Protein AF-0000000071096691 (afdb_homodimer)

Structure (mmCIF, N/CA/C/O backbone):
data_AF-0000000071096691-model_v1
#
loop_
_entity.id
_entity.type
_entity.pdbx_description
1 polymer 'N-acetyltransferase domain-containing protein'
#
loop_
_atom_site.group_PDB
_atom_site.id
_atom_site.type_symbol
_atom_site.label_atom_id
_atom_site.label_alt_id
_atom_site.label_comp_id
_atom_site.label_asym_id
_atom_site.label_entity_id
_atom_site.label_seq_id
_atom_site.pdbx_PDB_ins_code
_atom_site.Cartn_x
_atom_site.Cartn_y
_atom_site.Cartn_z
_atom_site.occupancy
_atom_site.B_iso_or_equiv
_atom_site.auth_seq_id
_atom_site.auth_comp_id
_atom_site.auth_asym_id
_atom_site.auth_atom_id
_atom_site.pdbx_PDB_model_num
ATOM 1 N N . MET A 1 1 ? 16.359 6.219 -16.672 1 18.98 1 MET A N 1
ATOM 2 C CA . MET A 1 1 ? 15.219 6.238 -15.766 1 18.98 1 MET A CA 1
ATOM 3 C C . MET A 1 1 ? 14.141 5.262 -16.219 1 18.98 1 MET A C 1
ATOM 5 O O . MET A 1 1 ? 13.375 5.566 -17.141 1 18.98 1 MET A O 1
ATOM 9 N N . VAL A 1 2 ? 14.469 3.857 -16.422 1 22.36 2 VAL A N 1
ATOM 10 C CA . VAL A 1 2 ? 14.055 2.951 -17.484 1 22.36 2 VAL A CA 1
ATOM 11 C C . VAL A 1 2 ? 12.656 2.404 -17.188 1 22.36 2 VAL A C 1
ATOM 13 O O . VAL A 1 2 ? 12.398 1.904 -16.094 1 22.36 2 VAL A O 1
ATOM 16 N N . PRO A 1 3 ? 11.516 2.793 -17.953 1 23.7 3 PRO A N 1
ATOM 17 C CA . PRO A 1 3 ? 10.055 2.814 -17.875 1 23.7 3 PRO A CA 1
ATOM 18 C C . PRO A 1 3 ? 9.445 1.416 -17.828 1 23.7 3 PRO A C 1
ATOM 20 O O . PRO A 1 3 ? 8.219 1.273 -17.781 1 23.7 3 PRO A O 1
ATOM 23 N N . GLY A 1 4 ? 10.18 0.255 -17.953 1 22.86 4 GLY A N 1
ATOM 24 C CA . GLY A 1 4 ? 9.727 -0.922 -18.672 1 22.86 4 GLY A CA 1
ATOM 25 C C . GLY A 1 4 ? 8.844 -1.829 -17.844 1 22.86 4 GLY A C 1
ATOM 26 O O . GLY A 1 4 ? 8.43 -2.895 -18.297 1 22.86 4 GLY A O 1
ATOM 27 N N . SER A 1 5 ? 8.578 -1.584 -16.5 1 23.17 5 SER A N 1
ATOM 28 C CA . SER A 1 5 ? 8.43 -2.867 -15.82 1 23.17 5 SER A CA 1
ATOM 29 C C . SER A 1 5 ? 7 -3.389 -15.945 1 23.17 5 SER A C 1
ATOM 31 O O . SER A 1 5 ? 6.711 -4.52 -15.555 1 23.17 5 SER A O 1
ATOM 33 N N . THR A 1 6 ? 5.93 -2.568 -16.25 1 24.69 6 THR A N 1
ATOM 34 C CA . THR A 1 6 ? 4.598 -2.918 -15.773 1 24.69 6 THR A CA 1
ATOM 35 C C . THR A 1 6 ? 3.904 -3.867 -16.75 1 24.69 6 THR A C 1
ATOM 37 O O . THR A 1 6 ? 2.742 -4.227 -16.547 1 24.69 6 THR A O 1
ATOM 40 N N . ARG A 1 7 ? 4.48 -4.25 -17.891 1 23.17 7 ARG A N 1
ATOM 41 C CA . ARG A 1 7 ? 3.652 -4.75 -18.984 1 23.17 7 ARG A CA 1
ATOM 42 C C . ARG A 1 7 ? 3.121 -6.145 -18.672 1 23.17 7 ARG A C 1
ATOM 44 O O . ARG A 1 7 ? 2.221 -6.641 -19.344 1 23.17 7 ARG A O 1
ATOM 51 N N . ARG A 1 8 ? 3.836 -7.039 -17.906 1 25.7 8 ARG A N 1
ATOM 52 C CA . ARG A 1 8 ? 3.998 -8.453 -18.234 1 25.7 8 ARG A CA 1
ATOM 53 C C . ARG A 1 8 ? 2.896 -9.289 -17.594 1 25.7 8 ARG A C 1
ATOM 55 O O . ARG A 1 8 ? 2.959 -10.523 -17.609 1 25.7 8 ARG A O 1
ATOM 62 N N . PHE A 1 9 ? 1.819 -8.586 -17.031 1 23.86 9 PHE A N 1
ATOM 63 C CA . PHE A 1 9 ? 1.121 -9.453 -16.094 1 23.86 9 PHE A CA 1
ATOM 64 C C . PHE A 1 9 ? 0.217 -10.438 -16.828 1 23.86 9 PHE A C 1
ATOM 66 O O . PHE A 1 9 ? 0.127 -11.609 -16.438 1 23.86 9 PHE A O 1
ATOM 73 N N . LEU A 1 10 ? -0.607 -10.055 -17.844 1 24.22 10 LEU A N 1
ATOM 74 C CA . LEU A 1 10 ? -1.946 -10.594 -18.062 1 24.22 10 LEU A CA 1
ATOM 75 C C . LEU A 1 10 ? -1.909 -11.781 -19.016 1 24.22 10 LEU A C 1
ATOM 77 O O . LEU A 1 10 ? -2.951 -12.359 -19.328 1 24.22 10 LEU A O 1
ATOM 81 N N . TYR A 1 11 ? -0.873 -12.305 -19.516 1 25.19 11 TYR A N 1
ATOM 82 C CA . TYR A 1 11 ? -1.059 -13.141 -20.703 1 25.19 11 TYR A CA 1
ATOM 83 C C . TYR A 1 11 ? -1.565 -14.523 -20.328 1 25.19 11 TYR A C 1
ATOM 85 O O . TYR A 1 11 ? -1.918 -15.32 -21.188 1 25.19 11 TYR A O 1
ATOM 93 N N . GLY A 1 12 ? -1.549 -14.969 -19.062 1 24.72 12 GLY A N 1
ATOM 94 C CA . GLY A 1 12 ? -1.683 -16.406 -18.859 1 24.72 12 GLY A CA 1
ATOM 95 C C . GLY A 1 12 ? -3.125 -16.859 -18.828 1 24.72 12 GLY A C 1
ATOM 96 O O . GLY A 1 12 ? -3.396 -18.062 -18.875 1 24.72 12 GLY A O 1
ATOM 97 N N . LEU A 1 13 ? -4.113 -15.961 -18.609 1 24.12 13 LEU A N 1
ATOM 98 C CA . LEU A 1 13 ? -5.371 -16.484 -18.094 1 24.12 13 LEU A CA 1
ATOM 99 C C . LEU A 1 13 ? -6.242 -17.016 -19.219 1 24.12 13 LEU A C 1
ATOM 101 O O . LEU A 1 13 ? -7.277 -17.641 -18.984 1 24.12 13 LEU A O 1
ATOM 105 N N . ILE A 1 14 ? -6.102 -16.703 -20.453 1 23.28 14 ILE A N 1
ATOM 106 C CA . ILE A 1 14 ? -7.301 -16.688 -21.281 1 23.28 14 ILE A CA 1
ATOM 107 C C . ILE A 1 14 ? -7.578 -18.094 -21.812 1 23.28 14 ILE A C 1
ATOM 109 O O . ILE A 1 14 ? -8.633 -18.344 -22.391 1 23.28 14 ILE A O 1
ATOM 113 N N . ARG A 1 15 ? -6.789 -19.078 -21.766 1 24.42 15 ARG A N 1
ATOM 114 C CA . ARG A 1 15 ? -7.105 -20.031 -22.812 1 24.42 15 ARG A CA 1
ATOM 115 C C . ARG A 1 15 ? -8.203 -21 -22.375 1 24.42 15 ARG A C 1
ATOM 117 O O . ARG A 1 15 ? -8.633 -21.859 -23.141 1 24.42 15 ARG A O 1
ATOM 124 N N . GLY A 1 16 ? -8.641 -21.219 -21.125 1 23.02 16 GLY A N 1
ATOM 125 C CA . GLY A 1 16 ? -9.078 -22.562 -20.797 1 23.02 16 GLY A CA 1
ATOM 126 C C . GLY A 1 16 ? -10.531 -22.828 -21.141 1 23.02 16 GLY A C 1
ATOM 127 O O . GLY A 1 16 ? -11.352 -23.078 -20.266 1 23.02 16 GLY A O 1
ATOM 128 N N . LEU A 1 17 ? -11.18 -22.172 -22.188 1 22.53 17 LEU A N 1
ATOM 129 C CA . LEU A 1 17 ? -12.602 -22.484 -22.219 1 22.53 17 LEU A CA 1
ATOM 130 C C . LEU A 1 17 ? -12.828 -23.938 -22.594 1 22.53 17 LEU A C 1
ATOM 132 O O . LEU A 1 17 ? -12.297 -24.406 -23.609 1 22.53 17 LEU A O 1
ATOM 136 N N . PRO A 1 18 ? -13.156 -24.906 -21.719 1 21.06 18 PRO A N 1
ATOM 137 C CA . PRO A 1 18 ? -13.328 -26.344 -21.875 1 21.06 18 PRO A CA 1
ATOM 138 C C . PRO A 1 18 ? -14.453 -26.719 -22.844 1 21.06 18 PRO A C 1
ATOM 140 O O . PRO A 1 18 ? -15.516 -26.094 -22.812 1 21.06 18 PRO A O 1
ATOM 143 N N . SER A 1 19 ? -14.117 -27.016 -24.125 1 21.33 19 SER A N 1
ATOM 144 C CA . SER A 1 19 ? -15.039 -27.469 -25.156 1 21.33 19 SER A CA 1
ATOM 145 C C . SER A 1 19 ? -15.852 -28.672 -24.688 1 21.33 19 SER A C 1
ATOM 147 O O . SER A 1 19 ? -15.328 -29.562 -24.031 1 21.33 19 SER A O 1
ATOM 149 N N . GLN A 1 20 ? -17.156 -28.469 -24.641 1 20.52 20 GLN A N 1
ATOM 150 C CA . GLN A 1 20 ? -18.266 -29.344 -24.25 1 20.52 20 GLN A CA 1
ATOM 151 C C . GLN A 1 20 ? -18.297 -30.594 -25.109 1 20.52 20 GLN A C 1
ATOM 153 O O . GLN A 1 20 ? -18.25 -30.516 -26.344 1 20.52 20 GLN A O 1
ATOM 158 N N . ALA A 1 21 ? -17.938 -31.75 -24.516 1 23.38 21 ALA A N 1
ATOM 159 C CA . ALA A 1 21 ? -17.734 -33.125 -24.969 1 23.38 21 ALA A CA 1
ATOM 160 C C . ALA A 1 21 ? -19.047 -33.719 -25.469 1 23.38 21 ALA A C 1
ATOM 162 O O . ALA A 1 21 ? -19.984 -33.938 -24.703 1 23.38 21 ALA A O 1
ATOM 163 N N . SER A 1 22 ? -19.531 -33.156 -26.797 1 20.12 22 SER A N 1
ATOM 164 C CA . SER A 1 22 ? -20.812 -33.688 -27.266 1 20.12 22 SER A CA 1
ATOM 165 C C . SER A 1 22 ? -20.75 -35.219 -27.453 1 20.12 22 SER A C 1
ATOM 167 O O . SER A 1 22 ? -19.719 -35.75 -27.906 1 20.12 22 SER A O 1
ATOM 169 N N . PRO A 1 23 ? -21.688 -36 -27 1 19.33 23 PRO A N 1
ATOM 170 C CA . PRO A 1 23 ? -21.781 -37.469 -26.891 1 19.33 23 PRO A CA 1
ATOM 171 C C . PRO A 1 23 ? -21.984 -38.156 -28.25 1 19.33 23 PRO A C 1
ATOM 173 O O . PRO A 1 23 ? -22.969 -37.875 -28.938 1 19.33 23 PRO A O 1
ATOM 176 N N . LYS A 1 24 ? -20.953 -38.094 -28.984 1 20.86 24 LYS A N 1
ATOM 177 C CA . LYS A 1 24 ? -21.156 -38.688 -30.312 1 20.86 24 LYS A CA 1
ATOM 178 C C . LYS A 1 24 ? -21.719 -40.094 -30.219 1 20.86 24 LYS A C 1
ATOM 180 O O . LYS A 1 24 ? -21.234 -40.906 -29.438 1 20.86 24 LYS A O 1
ATOM 185 N N . THR A 1 25 ? -22.938 -40.156 -30.719 1 17.62 25 THR A N 1
ATOM 186 C CA . THR A 1 25 ? -23.781 -41.344 -30.938 1 17.62 25 THR A CA 1
ATOM 187 C C . THR A 1 25 ? -23.125 -42.312 -31.906 1 17.62 25 THR A C 1
ATOM 189 O O . THR A 1 25 ? -22.391 -41.906 -32.812 1 17.62 25 THR A O 1
ATOM 192 N N . SER A 1 26 ? -23.234 -43.656 -31.703 1 17.23 26 SER A N 1
ATOM 193 C CA . SER A 1 26 ? -22.547 -44.875 -32.062 1 17.23 26 SER A CA 1
ATOM 194 C C . SER A 1 26 ? -22.984 -45.375 -33.438 1 17.23 26 SER A C 1
ATOM 196 O O . SER A 1 26 ? -22.547 -46.438 -33.906 1 17.23 26 SER A O 1
ATOM 198 N N . ALA A 1 27 ? -23.812 -44.469 -34.188 1 16.58 27 ALA A N 1
ATOM 199 C CA . ALA A 1 27 ? -24.641 -45.344 -35.031 1 16.58 27 ALA A CA 1
ATOM 200 C C . ALA A 1 27 ? -23.766 -46.156 -36 1 16.58 27 ALA A C 1
ATOM 202 O O . ALA A 1 27 ? -22.75 -45.656 -36.5 1 16.58 27 ALA A O 1
ATOM 203 N N . SER A 1 28 ? -24.203 -47.375 -36.375 1 16.33 28 SER A N 1
ATOM 204 C CA . SER A 1 28 ? -23.672 -48.625 -36.844 1 16.33 28 SER A CA 1
ATOM 205 C C . SER A 1 28 ? -23.328 -48.562 -38.312 1 16.33 28 SER A C 1
ATOM 207 O O . SER A 1 28 ? -22.203 -48.906 -38.719 1 16.33 28 SER A O 1
ATOM 209 N N . SER A 1 29 ? -24.312 -48.688 -39.312 1 15.98 29 SER A N 1
ATOM 210 C CA . SER A 1 29 ? -24.219 -49.938 -40.062 1 15.98 29 SER A CA 1
ATOM 211 C C . SER A 1 29 ? -23.453 -49.719 -41.375 1 15.98 29 SER A C 1
ATOM 213 O O . SER A 1 29 ? -22.469 -50.438 -41.625 1 15.98 29 SER A O 1
ATOM 215 N N . SER A 1 30 ? -24.188 -49.938 -42.656 1 16.22 30 SER A N 1
ATOM 216 C CA . SER A 1 30 ? -23.953 -51.062 -43.594 1 16.22 30 SER A CA 1
ATOM 217 C C . SER A 1 30 ? -23.094 -50.625 -44.75 1 16.22 30 SER A C 1
ATOM 219 O O . SER A 1 30 ? -21.969 -51.094 -44.938 1 16.22 30 SER A O 1
ATOM 221 N N . SER A 1 31 ? -23.656 -50.75 -46.125 1 15.99 31 SER A N 1
ATOM 222 C CA . SER A 1 31 ? -23.188 -51.75 -47.094 1 15.99 31 SER A CA 1
ATOM 223 C C . SER A 1 31 ? -22.281 -51.125 -48.156 1 15.99 31 SER A C 1
ATOM 225 O O . SER A 1 31 ? -21.156 -51.562 -48.375 1 15.99 31 SER A O 1
ATOM 227 N N . SER A 1 32 ? -22.844 -50.781 -49.438 1 16.56 32 SER A N 1
ATOM 228 C CA . SER A 1 32 ? -22.453 -51.531 -50.625 1 16.56 32 SER A CA 1
ATOM 229 C C . SER A 1 32 ? -21.391 -50.812 -51.438 1 16.56 32 SER A C 1
ATOM 231 O O . SER A 1 32 ? -21.156 -49.625 -51.219 1 16.56 32 SER A O 1
ATOM 233 N N . SER A 1 33 ? -21.406 -51 -52.875 1 16.61 33 SER A N 1
ATOM 234 C CA . SER A 1 33 ? -20.438 -51.594 -53.781 1 16.61 33 SER A CA 1
ATOM 235 C C . SER A 1 33 ? -19.641 -50.5 -54.5 1 16.61 33 SER A C 1
ATOM 237 O O . SER A 1 33 ? -18.406 -50.5 -54.438 1 16.61 33 SER A O 1
ATOM 239 N N . SER A 1 34 ? -19.875 -50.281 -55.875 1 16.11 34 SER A N 1
ATOM 240 C CA . SER A 1 34 ? -18.875 -50.688 -56.875 1 16.11 34 SER A CA 1
ATOM 241 C C . SER A 1 34 ? -18.125 -49.5 -57.438 1 16.11 34 SER A C 1
ATOM 243 O O . SER A 1 34 ? -16.891 -49.531 -57.5 1 16.11 34 SER A O 1
ATOM 245 N N . SER A 1 35 ? -18.797 -48.469 -58.125 1 17.83 35 SER A N 1
ATOM 246 C CA . SER A 1 35 ? -18.438 -48.5 -59.531 1 17.83 35 SER A CA 1
ATOM 247 C C . SER A 1 35 ? -17.25 -47.594 -59.812 1 17.83 35 SER A C 1
ATOM 249 O O . SER A 1 35 ? -16.984 -46.625 -59.062 1 17.83 35 SER A O 1
ATOM 251 N N . PRO A 1 36 ? -16.719 -47.594 -61.125 1 17.91 36 PRO A N 1
ATOM 252 C CA . PRO A 1 36 ? -15.352 -47.562 -61.625 1 17.91 36 PRO A CA 1
ATOM 253 C C . PRO A 1 36 ? -14.812 -46.125 -61.75 1 17.91 36 PRO A C 1
ATOM 255 O O . PRO A 1 36 ? -15.539 -45.156 -61.5 1 17.91 36 PRO A O 1
ATOM 258 N N . SER A 1 37 ? -14.164 -45.844 -62.844 1 16.3 37 SER A N 1
ATOM 259 C CA . SER A 1 37 ? -12.773 -45.531 -63.125 1 16.3 37 SER A CA 1
ATOM 260 C C . SER A 1 37 ? -12.625 -44.062 -63.562 1 16.3 37 SER A C 1
ATOM 262 O O . SER A 1 37 ? -11.586 -43.438 -63.312 1 16.3 37 SER A O 1
ATOM 264 N N . SER A 1 38 ? -13.703 -43.312 -64.125 1 18.44 38 SER A N 1
ATOM 265 C CA . SER A 1 38 ? -13.227 -42.812 -65.438 1 18.44 38 SER A CA 1
ATOM 266 C C . SER A 1 38 ? -12.398 -41.531 -65.188 1 18.44 38 SER A C 1
ATOM 268 O O . SER A 1 38 ? -12.609 -40.781 -64.25 1 18.44 38 SER A O 1
ATOM 270 N N . SER A 1 39 ? -11.352 -41.281 -66.062 1 17.62 39 SER A N 1
ATOM 271 C CA . SER A 1 39 ? -10.023 -40.688 -66.062 1 17.62 39 SER A CA 1
ATOM 272 C C . SER A 1 39 ? -10.094 -39.188 -66.375 1 17.62 39 SER A C 1
ATOM 274 O O . SER A 1 39 ? -9.086 -38.5 -66.312 1 17.62 39 SER A O 1
ATOM 276 N N . MET A 1 40 ? -11.32 -38.562 -66.5 1 18.95 40 MET A N 1
ATOM 277 C CA . MET A 1 40 ? -11.172 -37.594 -67.562 1 18.95 40 MET A CA 1
ATOM 278 C C . MET A 1 40 ? -10.344 -36.375 -67.125 1 18.95 40 MET A C 1
ATOM 280 O O . MET A 1 40 ? -10.617 -35.812 -66.062 1 18.95 40 MET A O 1
ATOM 284 N N . ALA A 1 41 ? -9.188 -36.156 -67.688 1 18.98 41 ALA A N 1
ATOM 285 C CA . ALA A 1 41 ? -7.996 -35.344 -67.438 1 18.98 41 ALA A CA 1
ATOM 286 C C . ALA A 1 41 ? -8.25 -33.875 -67.75 1 18.98 41 ALA A C 1
ATOM 288 O O . ALA A 1 41 ? -7.375 -33.031 -67.562 1 18.98 41 ALA A O 1
ATOM 289 N N . MET A 1 42 ? -9.5 -33.344 -67.625 1 18.34 42 MET A N 1
ATOM 290 C CA . MET A 1 42 ? -9.664 -32.219 -68.5 1 18.34 42 MET A CA 1
ATOM 291 C C . MET A 1 42 ? -8.703 -31.094 -68.188 1 18.34 42 MET A C 1
ATOM 293 O O . MET A 1 42 ? -8.297 -30.969 -67 1 18.34 42 MET A O 1
ATOM 297 N N . SER A 1 43 ? -8.297 -30.25 -69.25 1 19.58 43 SER A N 1
ATOM 298 C CA . SER A 1 43 ? -7.242 -29.344 -69.688 1 19.58 43 SER A CA 1
ATOM 299 C C . SER A 1 43 ? -7.41 -27.953 -69.125 1 19.58 43 SER A C 1
ATOM 301 O O . SER A 1 43 ? -8.484 -27.359 -69.188 1 19.58 43 SER A O 1
ATOM 303 N N . MET A 1 44 ? -6.703 -27.5 -68.062 1 19.56 44 MET A N 1
ATOM 304 C CA . MET A 1 44 ? -6.82 -26.359 -67.188 1 19.56 44 MET A CA 1
ATOM 305 C C . MET A 1 44 ? -6.445 -25.062 -67.938 1 19.56 44 MET A C 1
ATOM 307 O O . MET A 1 44 ? -5.27 -24.828 -68.188 1 19.56 44 MET A O 1
ATOM 311 N N . ARG A 1 45 ? -7.301 -24.641 -68.875 1 18.47 45 ARG A N 1
ATOM 312 C CA . ARG A 1 45 ? -6.816 -23.484 -69.625 1 18.47 45 ARG A CA 1
ATOM 313 C C . ARG A 1 45 ? -6.504 -22.312 -68.688 1 18.47 45 ARG A C 1
ATOM 315 O O . ARG A 1 45 ? -7.281 -22.016 -67.812 1 18.47 45 ARG A O 1
ATOM 322 N N . ALA A 1 46 ? -5.301 -21.609 -68.688 1 19.39 46 ALA A N 1
ATOM 323 C CA . ALA A 1 46 ? -4.469 -20.672 -67.938 1 19.39 46 ALA A CA 1
ATOM 324 C C . ALA A 1 46 ? -5.02 -19.25 -68.062 1 19.39 46 ALA A C 1
ATOM 326 O O . ALA A 1 46 ? -4.895 -18.609 -69.062 1 19.39 46 ALA A O 1
ATOM 327 N N . SER A 1 47 ? -6.398 -19.047 -67.875 1 17.77 47 SER A N 1
ATOM 328 C CA . SER A 1 47 ? -6.836 -17.766 -68.375 1 17.77 47 SER A CA 1
ATOM 329 C C . SER A 1 47 ? -6.09 -16.609 -67.688 1 17.77 47 SER A C 1
ATOM 331 O O . SER A 1 47 ? -5.586 -16.75 -66.562 1 17.77 47 SER A O 1
ATOM 333 N N . GLU A 1 48 ? -5.988 -15.383 -68.438 1 20.77 48 GLU A N 1
ATOM 334 C CA . GLU A 1 48 ? -5.227 -14.148 -68.625 1 20.77 48 GLU A CA 1
ATOM 335 C C . GLU A 1 48 ? -5.551 -13.148 -67.5 1 20.77 48 GLU A C 1
ATOM 337 O O . GLU A 1 48 ? -6.672 -13.125 -67 1 20.77 48 GLU A O 1
ATOM 342 N N . GLY A 1 49 ? -4.574 -12.422 -66.812 1 19.38 49 GLY A N 1
ATOM 343 C CA . GLY A 1 49 ? -4.312 -11.625 -65.625 1 19.38 49 GLY A CA 1
ATOM 344 C C . GLY A 1 49 ? -5.012 -10.281 -65.688 1 19.38 49 GLY A C 1
ATOM 345 O O . GLY A 1 49 ? -4.543 -9.32 -65.062 1 19.38 49 GLY A O 1
ATOM 346 N N . ARG A 1 50 ? -6.332 -10.141 -66 1 20.09 50 ARG A N 1
ATOM 347 C CA . ARG A 1 50 ? -6.77 -8.766 -66.25 1 20.09 50 ARG A CA 1
ATOM 348 C C . ARG A 1 50 ? -6.492 -7.898 -65 1 20.09 50 ARG A C 1
ATOM 350 O O . ARG A 1 50 ? -6.746 -8.32 -63.875 1 20.09 50 ARG A O 1
ATOM 357 N N . ARG A 1 51 ? -5.789 -6.801 -65.188 1 20.3 51 ARG A N 1
ATOM 358 C CA . ARG A 1 51 ? -5.223 -5.734 -64.375 1 20.3 51 ARG A CA 1
ATOM 359 C C . ARG A 1 51 ? -6.324 -4.883 -63.75 1 20.3 51 ARG A C 1
ATOM 361 O O . ARG A 1 51 ? -7.133 -4.281 -64.5 1 20.3 51 ARG A O 1
ATOM 368 N N . TRP A 1 52 ? -6.973 -5.316 -62.656 1 21.39 52 TRP A N 1
ATOM 369 C CA . TRP A 1 52 ? -8.07 -4.605 -62 1 21.39 52 TRP A CA 1
ATOM 370 C C . TRP A 1 52 ? -7.68 -3.17 -61.688 1 21.39 52 TRP A C 1
ATOM 372 O O . TRP A 1 52 ? -6.629 -2.926 -61.094 1 21.39 52 TRP A O 1
ATOM 382 N N . SER A 1 53 ? -7.961 -2.357 -62.625 1 20.31 53 SER A N 1
ATOM 383 C CA . SER A 1 53 ? -7.793 -0.912 -62.531 1 20.31 53 SER A CA 1
ATOM 384 C C . SER A 1 53 ? -8.422 -0.369 -61.25 1 20.31 53 SER A C 1
ATOM 386 O O . SER A 1 53 ? -9.57 -0.686 -60.938 1 20.31 53 SER A O 1
ATOM 388 N N . SER A 1 54 ? -7.668 0.004 -60.281 1 22.94 54 SER A N 1
ATOM 389 C CA . SER A 1 54 ? -7.75 0.378 -58.875 1 22.94 54 SER A CA 1
ATOM 390 C C . SER A 1 54 ? -8.633 1.607 -58.688 1 22.94 54 SER A C 1
ATOM 392 O O . SER A 1 54 ? -8.711 2.154 -57.594 1 22.94 54 SER A O 1
ATOM 394 N N . THR A 1 55 ? -9.211 2.154 -59.781 1 23.41 55 THR A N 1
ATOM 395 C CA . THR A 1 55 ? -9.266 3.602 -59.625 1 23.41 55 THR A CA 1
ATOM 396 C C . THR A 1 55 ? -10.414 3.992 -58.688 1 23.41 55 THR A C 1
ATOM 398 O O . THR A 1 55 ? -10.641 5.176 -58.438 1 23.41 55 THR A O 1
ATOM 401 N N . GLN A 1 56 ? -11.453 3.1 -58.625 1 24.44 56 GLN A N 1
ATOM 402 C CA . GLN A 1 56 ? -12.664 3.844 -58.281 1 24.44 56 GLN A CA 1
ATOM 403 C C . GLN A 1 56 ? -12.602 4.355 -56.844 1 24.44 56 GLN A C 1
ATOM 405 O O . GLN A 1 56 ? -12.375 3.584 -55.938 1 24.44 56 GLN A O 1
ATOM 410 N N . SER A 1 57 ? -12.461 5.652 -56.688 1 26.75 57 SER A N 1
ATOM 411 C CA . SER A 1 57 ? -12.281 6.434 -55.469 1 26.75 57 SER A CA 1
ATOM 412 C C . SER A 1 57 ? -13.484 6.309 -54.562 1 26.75 57 SER A C 1
ATOM 414 O O . SER A 1 57 ? -14.625 6.434 -55 1 26.75 57 SER A O 1
ATOM 416 N N . PRO A 1 58 ? -13.461 5.453 -53.594 1 31.25 58 PRO A N 1
ATOM 417 C CA . PRO A 1 58 ? -14.68 5.18 -52.812 1 31.25 58 PRO A CA 1
ATOM 418 C C . PRO A 1 58 ? -15.414 6.453 -52.406 1 31.25 58 PRO A C 1
ATOM 420 O O . PRO A 1 58 ? -14.805 7.516 -52.281 1 31.25 58 PRO A O 1
ATOM 423 N N . PRO A 1 59 ? -16.688 6.465 -52.719 1 30.33 59 PRO A N 1
ATOM 424 C CA . PRO A 1 59 ? -17.422 7.707 -52.438 1 30.33 59 PRO A CA 1
ATOM 425 C C . PRO A 1 59 ? -17.266 8.195 -51 1 30.33 59 PRO A C 1
ATOM 427 O O . PRO A 1 59 ? -17 7.402 -50.125 1 30.33 59 PRO A O 1
ATOM 430 N N . PRO A 1 60 ? -17.281 9.484 -50.719 1 28.28 60 PRO A N 1
ATOM 431 C CA . PRO A 1 60 ? -16.891 10.125 -49.469 1 28.28 60 PRO A CA 1
ATOM 432 C C . PRO A 1 60 ? -17.844 9.789 -48.312 1 28.28 60 PRO A C 1
ATOM 434 O O . PRO A 1 60 ? -19.031 9.516 -48.562 1 28.28 60 PRO A O 1
ATOM 437 N N . PRO A 1 61 ? -17.406 9.258 -47.25 1 27.95 61 PRO A N 1
ATOM 438 C CA . PRO A 1 61 ? -18.219 8.711 -46.156 1 27.95 61 PRO A CA 1
ATOM 439 C C . PRO A 1 61 ? -19.281 9.688 -45.688 1 27.95 61 PRO A C 1
ATOM 441 O O . PRO A 1 61 ? -19.109 10.906 -45.781 1 27.95 61 PRO A O 1
ATOM 444 N N . ALA A 1 62 ? -20.5 9.258 -45.594 1 29.94 62 ALA A N 1
ATOM 445 C CA . ALA A 1 62 ? -21.641 10.094 -45.219 1 29.94 62 ALA A CA 1
ATOM 446 C C . ALA A 1 62 ? -21.391 10.828 -43.906 1 29.94 62 ALA A C 1
ATOM 448 O O . ALA A 1 62 ? -20.672 10.328 -43.031 1 29.94 62 ALA A O 1
ATOM 449 N N . PRO A 1 63 ? -21.828 12.039 -43.781 1 24.89 63 PRO A N 1
ATOM 450 C CA . PRO A 1 63 ? -21.5 12.945 -42.656 1 24.89 63 PRO A CA 1
ATOM 451 C C . PRO A 1 63 ? -22.078 12.477 -41.312 1 24.89 63 PRO A C 1
ATOM 453 O O . PRO A 1 63 ? -23.156 11.883 -41.281 1 24.89 63 PRO A O 1
ATOM 456 N N . LEU A 1 64 ? -21.328 12.102 -40.406 1 26.38 64 LEU A N 1
ATOM 457 C CA . LEU A 1 64 ? -21.609 11.633 -39.062 1 26.38 64 LEU A CA 1
ATOM 458 C C . LEU A 1 64 ? -22.578 12.578 -38.344 1 26.38 64 LEU A C 1
ATOM 460 O O . LEU A 1 64 ? -22.328 13.781 -38.25 1 26.38 64 LEU A O 1
ATOM 464 N N . LEU A 1 65 ? -23.828 12.273 -38.375 1 25.03 65 LEU A N 1
ATOM 465 C CA . LEU A 1 65 ? -24.766 13.117 -37.656 1 25.03 65 LEU A CA 1
ATOM 466 C C . LEU A 1 65 ? -24.344 13.289 -36.188 1 25.03 65 LEU A C 1
ATOM 468 O O . LEU A 1 65 ? -24.156 12.305 -35.469 1 25.03 65 LEU A O 1
ATOM 472 N N . THR A 1 66 ? -23.75 14.352 -35.844 1 24.61 66 THR A N 1
ATOM 473 C CA . THR A 1 66 ? -23.266 14.867 -34.562 1 24.61 66 THR A CA 1
ATOM 474 C C . THR A 1 66 ? -24.438 15.062 -33.594 1 24.61 66 THR A C 1
ATOM 476 O O . THR A 1 66 ? -25.266 15.953 -33.812 1 24.61 66 THR A O 1
ATOM 479 N N . SER A 1 67 ? -25.219 14.031 -33.25 1 24.92 67 SER A N 1
ATOM 480 C CA . SER A 1 67 ? -26.234 14.406 -32.281 1 24.92 67 SER A CA 1
ATOM 481 C C . SER A 1 67 ? -25.625 15.133 -31.094 1 24.92 67 SER A C 1
ATOM 483 O O . SER A 1 67 ? -24.641 14.672 -30.531 1 24.92 67 SER A O 1
ATOM 485 N N . THR A 1 68 ? -25.922 16.359 -30.922 1 23.92 68 THR A N 1
ATOM 486 C CA . THR A 1 68 ? -25.609 17.391 -29.922 1 23.92 68 THR A CA 1
ATOM 487 C C . THR A 1 68 ? -26.062 16.938 -28.547 1 23.92 68 THR A C 1
ATOM 489 O O . THR A 1 68 ? -27.266 16.875 -28.266 1 23.92 68 THR A O 1
ATOM 492 N N . ARG A 1 69 ? -25.578 15.891 -28 1 23.72 69 ARG A N 1
ATOM 493 C CA . ARG A 1 69 ? -25.922 15.57 -26.625 1 23.72 69 ARG A CA 1
ATOM 494 C C . ARG A 1 69 ? -25.891 16.828 -25.75 1 23.72 69 ARG A C 1
ATOM 496 O O . ARG A 1 69 ? -24.984 17.641 -25.859 1 23.72 69 ARG A O 1
ATOM 503 N N . SER A 1 70 ? -27.016 17.266 -25.281 1 23.72 70 SER A N 1
ATOM 504 C CA . SER A 1 70 ? -27.219 18.312 -24.297 1 23.72 70 SER A CA 1
ATOM 505 C C . SER A 1 70 ? -26.188 18.234 -23.172 1 23.72 70 SER A C 1
ATOM 507 O O . SER A 1 70 ? -26.016 17.188 -22.547 1 23.72 70 SER A O 1
ATOM 509 N N . ILE A 1 71 ? -25.203 18.969 -23.297 1 23.66 71 ILE A N 1
ATOM 510 C CA . ILE A 1 71 ? -24.156 19.281 -22.328 1 23.66 71 ILE A CA 1
ATOM 511 C C . ILE A 1 71 ? -24.797 19.625 -20.984 1 23.66 71 ILE A C 1
ATOM 513 O O . ILE A 1 71 ? -25.562 20.594 -20.891 1 23.66 71 ILE A O 1
ATOM 517 N N . LEU A 1 72 ? -25.203 18.656 -20.203 1 24.3 72 LEU A N 1
ATOM 518 C CA . LEU A 1 72 ? -25.562 19 -18.844 1 24.3 72 LEU A CA 1
ATOM 519 C C . LEU A 1 72 ? -24.672 20.094 -18.297 1 24.3 72 LEU A C 1
ATOM 521 O O . LEU A 1 72 ? -23.438 19.984 -18.344 1 24.3 72 LEU A O 1
ATOM 525 N N . THR A 1 73 ? -25.109 21.312 -18.375 1 23.36 73 THR A N 1
ATOM 526 C CA . THR A 1 73 ? -24.578 22.547 -17.828 1 23.36 73 THR A CA 1
ATOM 527 C C . THR A 1 73 ? -24.109 22.328 -16.391 1 23.36 73 THR A C 1
ATOM 529 O O . THR A 1 73 ? -24.906 22.094 -15.484 1 23.36 73 THR A O 1
ATOM 532 N N . ILE A 1 74 ? -23.156 21.594 -16.25 1 25.67 74 ILE A N 1
ATOM 533 C CA . ILE A 1 74 ? -22.453 21.641 -14.961 1 25.67 74 ILE A CA 1
ATOM 534 C C . ILE A 1 74 ? -22.188 23.094 -14.578 1 25.67 74 ILE A C 1
ATOM 536 O O . ILE A 1 74 ? -21.422 23.781 -15.25 1 25.67 74 ILE A O 1
ATOM 540 N N . HIS A 1 75 ? -23.266 23.766 -14.055 1 26.78 75 HIS A N 1
ATOM 541 C CA . HIS A 1 75 ? -23.109 25.094 -13.453 1 26.78 75 HIS A CA 1
ATOM 542 C C . HIS A 1 75 ? -21.906 25.125 -12.516 1 26.78 75 HIS A C 1
ATOM 544 O O . HIS A 1 75 ? -21.812 24.312 -11.594 1 26.78 75 HIS A O 1
ATOM 550 N N . SER A 1 76 ? -20.844 25.5 -12.875 1 30.88 76 SER A N 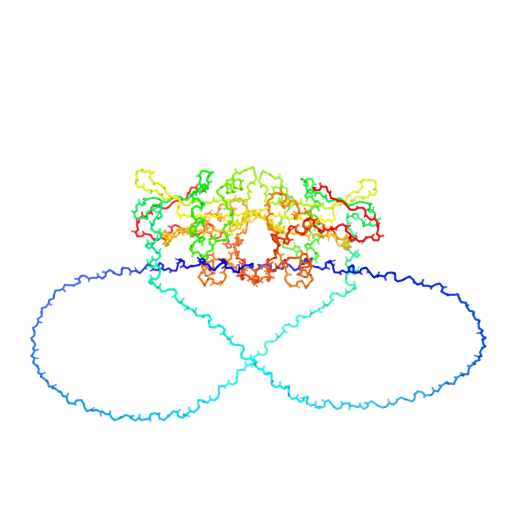1
ATOM 551 C CA . SER A 1 76 ? -19.609 25.969 -12.242 1 30.88 76 SER A CA 1
ATOM 552 C C . SER A 1 76 ? -19.906 27 -11.148 1 30.88 76 SER A C 1
ATOM 554 O O . SER A 1 76 ? -19.969 28.188 -11.422 1 30.88 76 SER A O 1
ATOM 556 N N . GLU A 1 77 ? -20.938 26.766 -10.359 1 31.28 77 GLU A N 1
ATOM 557 C CA . GLU A 1 77 ? -20.938 27.875 -9.398 1 31.28 77 GLU A CA 1
ATOM 558 C C . GLU A 1 77 ? -19.625 27.938 -8.633 1 31.28 77 GLU A C 1
ATOM 560 O O . GLU A 1 77 ? -19.203 26.953 -8.031 1 31.28 77 GLU A O 1
ATOM 565 N N . LYS A 1 78 ? -18.844 28.812 -9.016 1 34.78 78 LYS A N 1
ATOM 566 C CA . LYS A 1 78 ? -17.641 29.344 -8.375 1 34.78 78 LYS A CA 1
ATOM 567 C C . LYS A 1 78 ? -17.844 29.484 -6.871 1 34.78 78 LYS A C 1
ATOM 569 O O . LYS A 1 78 ? -18.75 30.188 -6.43 1 34.78 78 LYS A O 1
ATOM 574 N N . PRO A 1 79 ? -17.531 28.516 -6.105 1 36.97 79 PRO A N 1
ATOM 575 C CA . PRO A 1 79 ? -17.828 28.859 -4.715 1 36.97 79 PRO A CA 1
ATOM 576 C C . PRO A 1 79 ? -17.328 30.25 -4.328 1 36.97 79 PRO A C 1
ATOM 578 O O . PRO A 1 79 ? -16.188 30.594 -4.633 1 36.97 79 PRO A O 1
ATOM 581 N N . SER A 1 80 ? -18.203 31.25 -4.266 1 39.06 80 SER A N 1
ATOM 582 C CA . SER A 1 80 ? -17.938 32.656 -3.957 1 39.06 80 SER A CA 1
ATOM 583 C C . SER A 1 80 ? -17.047 32.781 -2.729 1 39.06 80 SER A C 1
ATOM 585 O O . SER A 1 80 ? -17.109 31.969 -1.812 1 39.06 80 SER A O 1
ATOM 587 N N . ILE A 1 81 ? -16.016 33.625 -2.826 1 41 81 ILE A N 1
ATOM 588 C CA . ILE A 1 81 ? -15.188 34.188 -1.755 1 41 81 ILE A CA 1
ATOM 589 C C . ILE A 1 81 ? -16.016 34.312 -0.483 1 41 81 ILE A C 1
ATOM 591 O O . ILE A 1 81 ? -15.539 34.031 0.614 1 41 81 ILE A O 1
ATOM 595 N N . ASP A 1 82 ? -17.281 34.562 -0.75 1 42.78 82 ASP A N 1
ATOM 596 C CA . ASP A 1 82 ? -18.234 34.781 0.346 1 42.78 82 ASP A CA 1
ATOM 597 C C . ASP A 1 82 ? -18.578 33.469 1.041 1 42.78 82 ASP A C 1
ATOM 599 O O . ASP A 1 82 ? -18.828 33.469 2.246 1 42.78 82 ASP A O 1
ATOM 603 N N . ARG A 1 83 ? -18.672 32.375 0.285 1 44.38 83 ARG A N 1
ATOM 604 C CA . ARG A 1 83 ? -18.969 31.109 0.938 1 44.38 83 ARG A CA 1
ATOM 605 C C . ARG A 1 83 ? -17.781 30.609 1.738 1 44.38 83 ARG A C 1
ATOM 607 O O . ARG A 1 83 ? -17.938 29.922 2.75 1 44.38 83 ARG A O 1
ATOM 614 N N . GLU A 1 84 ? -16.484 30.844 1.379 1 42.66 84 GLU A N 1
ATOM 615 C CA . GLU A 1 84 ? -15.297 30.531 2.162 1 42.66 84 GLU A CA 1
ATOM 616 C C . GLU A 1 84 ? -15.297 31.297 3.488 1 42.66 84 GLU A C 1
ATOM 618 O O . GLU A 1 84 ? -14.977 30.719 4.535 1 42.66 84 GLU A O 1
ATOM 623 N N . GLU A 1 85 ? -15.531 32.562 3.371 1 42.19 85 GLU A N 1
ATOM 624 C CA . GLU A 1 85 ? -15.633 33.375 4.582 1 42.19 85 GLU A CA 1
ATOM 625 C C . GLU A 1 85 ? -16.781 32.906 5.465 1 42.19 85 GLU A C 1
ATOM 627 O O . GLU A 1 85 ? -16.641 32.844 6.691 1 42.19 85 GLU A O 1
ATOM 632 N N . ALA A 1 86 ? -17.953 32.625 4.898 1 44.81 86 ALA A N 1
ATOM 633 C CA . ALA A 1 86 ? -19.109 32.156 5.672 1 44.81 86 ALA A CA 1
ATOM 634 C C . ALA A 1 86 ? -18.859 30.781 6.254 1 44.81 86 ALA A C 1
ATOM 636 O O . ALA A 1 86 ? -19.219 30.5 7.402 1 44.81 86 ALA A O 1
ATOM 637 N N . GLN A 1 87 ? -18.219 29.859 5.574 1 43.62 87 GLN A N 1
ATOM 638 C CA . GLN A 1 87 ? -17.906 28.516 6.074 1 43.62 87 GLN A CA 1
ATOM 639 C C . GLN A 1 87 ? -16.781 28.562 7.105 1 43.62 87 GLN A C 1
ATOM 641 O O . GLN A 1 87 ? -16.75 27.75 8.031 1 43.62 87 GLN A O 1
ATOM 646 N N . ARG A 1 88 ? -15.852 29.484 7.023 1 41.97 88 ARG A N 1
ATOM 647 C CA . ARG A 1 88 ? -14.891 29.75 8.094 1 41.97 88 ARG A CA 1
ATOM 648 C C . ARG A 1 88 ? -15.609 30.078 9.398 1 41.97 88 ARG A C 1
ATOM 650 O O . ARG A 1 88 ? -15.172 29.672 10.477 1 41.97 88 ARG A O 1
ATOM 657 N N . LYS A 1 89 ? -16.609 30.906 9.336 1 44.22 89 LYS A N 1
ATOM 658 C CA . LYS A 1 89 ? -17.328 31.328 10.539 1 44.22 89 LYS A CA 1
ATOM 659 C C . LYS A 1 89 ? -18.047 30.156 11.188 1 44.22 89 LYS A C 1
ATOM 661 O O . LYS A 1 89 ? -18.109 30.062 12.414 1 44.22 89 LYS A O 1
ATOM 666 N N . GLN A 1 90 ? -18.734 29.312 10.43 1 42.53 90 GLN A N 1
ATOM 667 C CA . GLN A 1 90 ? -19.484 28.219 11.031 1 42.53 90 GLN A CA 1
ATOM 668 C C . GLN A 1 90 ? -18.562 27.172 11.625 1 42.53 90 GLN A C 1
ATOM 670 O O . GLN A 1 90 ? -18.906 26.5 12.609 1 42.53 90 GLN A O 1
ATOM 675 N N . LEU A 1 91 ? -17.453 26.797 11.023 1 42.62 91 LEU A N 1
ATOM 676 C CA . LEU A 1 91 ? -16.562 25.75 11.523 1 42.62 91 LEU A CA 1
ATOM 677 C C . LEU A 1 91 ? -15.828 26.219 12.781 1 42.62 91 LEU A C 1
ATOM 679 O O . LEU A 1 91 ? -14.977 25.5 13.305 1 42.62 91 LEU A O 1
ATOM 683 N N . THR A 1 92 ? -15.922 27.469 13.141 1 41.38 92 THR A N 1
ATOM 684 C CA . THR A 1 92 ? -15.312 28.047 14.328 1 41.38 92 THR A CA 1
ATOM 685 C C . THR A 1 92 ? -15.773 27.297 15.586 1 41.38 92 THR A C 1
ATOM 687 O O . THR A 1 92 ? -15.336 27.609 16.688 1 41.38 92 THR A O 1
ATOM 690 N N . ASP A 1 93 ? -16.781 26.719 15.5 1 45.38 93 ASP A N 1
ATOM 691 C CA . ASP A 1 93 ? -17.016 26.031 16.766 1 45.38 93 ASP A CA 1
ATOM 692 C C . ASP A 1 93 ? -15.906 25.031 17.047 1 45.38 93 ASP A C 1
ATOM 694 O O . ASP A 1 93 ? -16.094 24.078 17.828 1 45.38 93 ASP A O 1
ATOM 698 N N . SER A 1 94 ? -14.875 24.906 16.234 1 54.56 94 SER A N 1
ATOM 699 C CA . SER A 1 94 ? -13.867 23.859 16.344 1 54.56 94 SER A CA 1
ATOM 700 C C . SER A 1 94 ? -12.992 24.047 17.578 1 54.56 94 SER A C 1
ATOM 702 O O . SER A 1 94 ? -12.609 25.172 17.891 1 54.56 94 SER A O 1
ATOM 704 N N . SER A 1 95 ? -13.102 23.172 18.531 1 73.5 95 SER A N 1
ATOM 705 C CA . SER A 1 95 ? -12.344 22.938 19.75 1 73.5 95 SER A CA 1
ATOM 706 C C . SER A 1 95 ? -10.844 22.938 19.484 1 73.5 95 SER A C 1
ATOM 708 O O . SER A 1 95 ? -10.047 22.609 20.359 1 73.5 95 SER A O 1
ATOM 710 N N . ILE A 1 96 ? -10.453 23.484 18.281 1 86.69 96 ILE A N 1
ATOM 711 C CA . ILE A 1 96 ? -9.016 23.484 18.047 1 86.69 96 ILE A CA 1
ATOM 712 C C . ILE A 1 96 ? -8.422 24.844 18.422 1 86.69 96 ILE A C 1
ATOM 714 O O . ILE A 1 96 ? -9.07 25.875 18.25 1 86.69 96 ILE A O 1
ATOM 718 N N . LEU A 1 97 ? -7.258 24.844 18.922 1 92.06 97 LEU A N 1
ATOM 719 C CA . LEU A 1 97 ? -6.5 26.062 19.234 1 92.06 97 LEU A CA 1
ATOM 720 C C . LEU A 1 97 ? -6.289 26.891 17.969 1 92.06 97 LEU A C 1
ATOM 722 O O . LEU A 1 97 ? -5.855 26.375 16.938 1 92.06 97 LEU A O 1
ATOM 726 N N . SER A 1 98 ? -6.668 28.172 17.984 1 91.5 98 SER A N 1
ATOM 727 C CA . SER A 1 98 ? -6.438 29.047 16.844 1 91.5 98 SER A CA 1
ATOM 728 C C . SER A 1 98 ? -4.953 29.359 16.672 1 91.5 98 SER A C 1
ATOM 730 O O . SER A 1 98 ? -4.195 29.344 17.641 1 91.5 98 SER A O 1
ATOM 732 N N . PRO A 1 99 ? -4.562 29.641 15.438 1 92.44 99 PRO A N 1
ATOM 733 C CA . PRO A 1 99 ? -3.15 29.953 15.203 1 92.44 99 PRO A CA 1
ATOM 734 C C . PRO A 1 99 ? -2.658 31.141 16.031 1 92.44 99 PRO A C 1
ATOM 736 O O . PRO A 1 99 ? -1.499 31.156 16.453 1 92.44 99 PRO A O 1
ATOM 739 N N . GLU A 1 100 ? -3.539 32.094 16.297 1 90.69 100 GLU A N 1
ATOM 740 C CA . GLU A 1 100 ? -3.174 33.25 17.078 1 90.69 100 GLU A CA 1
ATOM 741 C C . GLU A 1 100 ? -2.877 32.906 18.531 1 90.69 100 GLU A C 1
ATOM 743 O O . GLU A 1 100 ? -2.143 33.594 19.219 1 90.69 100 GLU A O 1
ATOM 748 N N . GLN A 1 101 ? -3.43 31.781 18.906 1 91.25 101 GLN A N 1
ATOM 749 C CA . GLN A 1 101 ? -3.275 31.359 20.297 1 91.25 101 GLN A CA 1
ATOM 750 C C . GLN A 1 101 ? -2.1 30.391 20.438 1 91.25 101 GLN A C 1
ATOM 752 O O . GLN A 1 101 ? -1.676 30.094 21.562 1 91.25 101 GLN A O 1
ATOM 757 N N . ALA A 1 102 ? -1.599 29.922 19.391 1 92.94 102 ALA A N 1
ATOM 758 C CA . ALA A 1 102 ? -0.528 28.922 19.438 1 92.94 102 ALA A CA 1
ATOM 759 C C . ALA A 1 102 ? 0.841 29.594 19.484 1 92.94 102 ALA A C 1
ATOM 761 O O . ALA A 1 102 ? 1.037 30.672 18.922 1 92.94 102 ALA A O 1
ATOM 762 N N . THR A 1 103 ? 1.824 29 20.172 1 91.44 103 THR A N 1
ATOM 763 C CA . THR A 1 103 ? 3.189 29.5 20.25 1 91.44 103 THR A CA 1
ATOM 764 C C . THR A 1 103 ? 4.156 28.578 19.516 1 91.44 103 THR A C 1
ATOM 766 O O . THR A 1 103 ? 5.211 29.016 19.062 1 91.44 103 THR A O 1
ATOM 769 N N . LYS A 1 104 ? 3.682 27.344 19.516 1 94.06 104 LYS A N 1
ATOM 770 C CA . LYS A 1 104 ? 4.562 26.328 18.938 1 94.06 104 LYS A CA 1
ATOM 771 C C . LYS A 1 104 ? 3.762 25.219 18.25 1 94.06 104 LYS A C 1
ATOM 773 O O . LYS A 1 104 ? 2.654 24.891 18.688 1 94.06 104 LYS A O 1
ATOM 778 N N . ILE A 1 105 ? 4.336 24.703 17.156 1 95.69 105 ILE A N 1
ATOM 779 C CA . ILE A 1 105 ? 3.791 23.516 16.516 1 95.69 105 ILE A CA 1
ATOM 780 C C . ILE A 1 105 ? 4.875 22.438 16.406 1 95.69 105 ILE A C 1
ATOM 782 O O . ILE A 1 105 ? 5.98 22.719 15.938 1 95.69 105 ILE A O 1
ATOM 786 N N . SER A 1 106 ? 4.57 21.266 16.875 1 96.81 106 SER A N 1
ATOM 787 C CA . SER A 1 106 ? 5.523 20.156 16.828 1 96.81 106 SER A CA 1
ATOM 788 C C . SER A 1 106 ? 4.969 19 16.016 1 96.81 106 SER A C 1
ATOM 790 O O . SER A 1 106 ? 3.848 18.547 16.25 1 96.81 106 SER A O 1
ATOM 792 N N . LEU A 1 107 ? 5.742 18.594 15.039 1 97.62 107 LEU A N 1
ATOM 793 C CA . LEU A 1 107 ? 5.422 17.375 14.312 1 97.62 107 LEU A CA 1
ATOM 794 C C . LEU A 1 107 ? 6.004 16.156 15.016 1 97.62 107 LEU A C 1
ATOM 796 O O . LEU A 1 107 ? 7.18 16.141 15.391 1 97.62 107 LEU A O 1
ATOM 800 N N . ARG A 1 108 ? 5.191 15.133 15.195 1 98.06 108 ARG A N 1
ATOM 801 C CA . ARG A 1 108 ? 5.621 13.906 15.867 1 98.06 108 ARG A CA 1
ATOM 802 C C . ARG A 1 108 ? 4.812 12.711 15.391 1 98.06 108 ARG A C 1
ATOM 804 O O . ARG A 1 108 ? 3.762 12.867 14.766 1 98.06 108 ARG A O 1
ATOM 811 N N . SER A 1 109 ? 5.371 11.531 15.711 1 97.94 109 SER A N 1
ATOM 812 C CA . SER A 1 109 ? 4.582 10.328 15.469 1 97.94 109 SER A CA 1
ATOM 813 C C . SER A 1 109 ? 3.32 10.312 16.328 1 97.94 109 SER A C 1
ATOM 815 O O . SER A 1 109 ? 3.348 10.719 17.484 1 97.94 109 SER A O 1
ATOM 817 N N . ALA A 1 110 ? 2.283 9.844 15.742 1 98.38 110 ALA A N 1
ATOM 818 C CA . ALA A 1 110 ? 1.031 9.711 16.484 1 98.38 110 ALA A CA 1
ATOM 819 C C . ALA A 1 110 ? 1.162 8.672 17.594 1 98.38 110 ALA A C 1
ATOM 821 O O . ALA A 1 110 ? 1.967 7.742 17.5 1 98.38 110 ALA A O 1
ATOM 822 N N . ARG A 1 111 ? 0.376 8.875 18.625 1 98 111 ARG A N 1
ATOM 823 C CA . ARG A 1 111 ? 0.257 7.953 19.75 1 98 111 ARG A CA 1
ATOM 824 C C . ARG A 1 111 ? -1.176 7.449 19.891 1 98 111 ARG A C 1
ATOM 826 O O . ARG A 1 111 ? -2.105 8.039 19.344 1 98 111 ARG A O 1
ATOM 833 N N . PRO A 1 112 ? -1.321 6.332 20.625 1 98.06 112 PRO A N 1
ATOM 834 C CA . PRO A 1 112 ? -2.672 5.785 20.781 1 98.06 112 PRO A CA 1
ATOM 835 C C . PRO A 1 112 ? -3.668 6.816 21.312 1 98.06 112 PRO A C 1
ATOM 837 O O . PRO A 1 112 ? -4.812 6.863 20.844 1 98.06 112 PRO A O 1
ATOM 840 N N . ASP A 1 113 ? -3.258 7.672 22.141 1 97.88 113 ASP A N 1
ATOM 841 C CA . ASP A 1 113 ? -4.148 8.641 22.766 1 97.88 113 ASP A CA 1
ATOM 842 C C . ASP A 1 113 ? -4.52 9.758 21.797 1 97.88 113 ASP A C 1
ATOM 844 O O . ASP A 1 113 ? -5.402 10.57 22.078 1 97.88 113 ASP A O 1
ATOM 848 N N . ASP A 1 114 ? -3.885 9.766 20.656 1 98.12 114 ASP A N 1
ATOM 849 C CA . ASP A 1 114 ? -4.168 10.797 19.672 1 98.12 114 ASP A CA 1
ATOM 850 C C . ASP A 1 114 ? -5.375 10.414 18.812 1 98.12 114 ASP A C 1
ATOM 852 O O . ASP A 1 114 ? -5.895 11.234 18.047 1 98.12 114 ASP A O 1
ATOM 856 N N . CYS A 1 115 ? -5.863 9.188 18.891 1 98.19 115 CYS A N 1
ATOM 857 C CA . CYS A 1 115 ? -6.824 8.648 17.938 1 98.19 115 CYS A CA 1
ATOM 858 C C . CYS A 1 115 ? -8.109 9.461 17.938 1 98.19 115 CYS A C 1
ATOM 860 O O . CYS A 1 115 ? -8.727 9.664 16.891 1 98.19 115 CYS A O 1
ATOM 862 N N . GLY A 1 116 ? -8.539 9.914 19.078 1 97.69 116 GLY A N 1
ATOM 863 C CA . GLY A 1 116 ? -9.727 10.75 19.125 1 97.69 116 GLY A CA 1
ATOM 864 C C . GLY A 1 116 ? -9.578 12.047 18.344 1 97.69 116 GLY A C 1
ATOM 865 O O . GLY A 1 116 ? -10.469 12.422 17.594 1 97.69 116 GLY A O 1
ATOM 866 N N . GLU A 1 117 ? -8.484 12.742 18.547 1 97.56 117 GLU A N 1
ATOM 867 C CA . GLU A 1 117 ? -8.25 14.008 17.859 1 97.56 117 GLU A CA 1
ATOM 868 C C . GLU A 1 117 ? -8.008 13.797 16.359 1 97.56 117 GLU A C 1
ATOM 870 O O . GLU A 1 117 ? -8.391 14.625 15.539 1 97.56 117 GLU A O 1
ATOM 875 N N . ILE A 1 118 ? -7.363 12.695 16.031 1 98 118 ILE A N 1
ATOM 876 C CA . ILE A 1 118 ? -7.176 12.359 14.617 1 98 118 ILE A CA 1
ATOM 877 C C . ILE A 1 118 ? -8.531 12.148 13.953 1 98 118 ILE A C 1
ATOM 879 O O . ILE A 1 118 ? -8.766 12.617 12.836 1 98 118 ILE A O 1
ATOM 883 N N . MET A 1 119 ? -9.445 11.484 14.672 1 97.69 119 MET A N 1
ATOM 884 C CA . MET A 1 119 ? -10.789 11.258 14.148 1 97.69 119 MET A CA 1
ATOM 885 C C . MET A 1 119 ? -11.508 12.578 13.906 1 97.69 119 MET A C 1
ATOM 887 O O . MET A 1 119 ? -12.219 12.734 12.914 1 97.69 119 MET A O 1
ATOM 891 N N . LYS A 1 120 ? -11.305 13.5 14.812 1 96.56 120 LYS A N 1
ATOM 892 C CA . LYS A 1 120 ? -11.914 14.82 14.641 1 96.56 120 LYS A CA 1
ATOM 893 C C . LYS A 1 120 ? -11.398 15.5 13.375 1 96.56 120 LYS A C 1
ATOM 895 O O . LYS A 1 120 ? -12.18 16.078 12.617 1 96.56 120 LYS A O 1
ATOM 900 N N . LEU A 1 121 ? -10.133 15.445 13.156 1 97.12 121 LEU A N 1
ATOM 901 C CA . LEU A 1 121 ? -9.547 16.016 11.953 1 97.12 121 LEU A CA 1
ATOM 902 C C . LEU A 1 121 ? -10.062 15.32 10.703 1 97.12 121 LEU A C 1
ATOM 904 O O . LEU A 1 121 ? -10.328 15.961 9.688 1 97.12 121 LEU A O 1
ATOM 908 N N . LEU A 1 122 ? -10.195 14.008 10.789 1 96.81 122 LEU A N 1
ATOM 909 C CA . LEU A 1 122 ? -10.727 13.242 9.672 1 96.81 122 LEU A CA 1
ATOM 910 C C . LEU A 1 122 ? -12.156 13.672 9.352 1 96.81 122 LEU A C 1
ATOM 912 O O . LEU A 1 122 ? -12.516 13.828 8.18 1 96.81 122 LEU A O 1
ATOM 916 N N . ARG A 1 123 ? -12.922 13.859 10.352 1 95.5 123 ARG A N 1
ATOM 917 C CA . ARG A 1 123 ? -14.297 14.305 10.164 1 95.5 123 ARG A CA 1
ATOM 918 C C . ARG A 1 123 ? -14.344 15.703 9.57 1 95.5 123 ARG A C 1
ATOM 920 O O . ARG A 1 123 ? -15.156 15.984 8.68 1 95.5 123 ARG A O 1
ATOM 927 N N . ASP A 1 124 ? -13.477 16.578 10.078 1 93.62 124 ASP A N 1
ATOM 928 C CA . ASP A 1 124 ? -13.383 17.922 9.508 1 93.62 124 ASP A CA 1
ATOM 929 C C . ASP A 1 124 ? -13.039 17.859 8.023 1 93.62 124 ASP A C 1
ATOM 931 O O . ASP A 1 124 ? -13.617 18.594 7.219 1 93.62 124 ASP A O 1
ATOM 935 N N . PHE A 1 125 ? -12.148 16.984 7.723 1 92.5 125 PHE A N 1
ATOM 936 C CA . PHE A 1 125 ? -11.75 16.797 6.332 1 92.5 125 PHE A CA 1
ATOM 937 C C . PHE A 1 125 ? -12.922 16.312 5.488 1 92.5 125 PHE A C 1
ATOM 939 O O . PHE A 1 125 ? -13.203 16.875 4.426 1 92.5 125 PHE A O 1
ATOM 946 N N . ALA A 1 126 ? -13.578 15.32 5.961 1 92.88 126 ALA A N 1
ATOM 947 C CA . ALA A 1 126 ? -14.727 14.766 5.254 1 92.88 126 ALA A CA 1
ATOM 948 C C . ALA A 1 126 ? -15.812 15.82 5.051 1 92.88 126 ALA A C 1
ATOM 950 O O . ALA A 1 126 ? -16.438 15.875 3.996 1 92.88 126 ALA A O 1
ATOM 951 N N . GLU A 1 127 ? -16.016 16.594 6.043 1 90.62 127 GLU A N 1
ATOM 952 C CA . GLU A 1 127 ? -17 17.672 5.949 1 90.62 127 GLU A CA 1
ATOM 953 C C . GLU A 1 127 ? -16.578 18.719 4.922 1 90.62 127 GLU A C 1
ATOM 955 O O . GLU A 1 127 ? -17.391 19.188 4.129 1 90.62 127 GLU A O 1
ATOM 960 N N . TRP A 1 128 ? -15.336 19.062 5.004 1 87.31 128 TRP A N 1
ATOM 961 C CA . TRP A 1 128 ? -14.789 20.016 4.051 1 87.31 128 TRP A CA 1
ATOM 962 C C . TRP A 1 128 ? -14.969 19.531 2.617 1 87.31 128 TRP A C 1
ATOM 964 O O . TRP A 1 128 ? -15.227 20.328 1.712 1 87.31 128 TRP A O 1
ATOM 974 N N . GLU A 1 129 ? -14.891 18.203 2.42 1 83.75 129 GLU A N 1
ATOM 975 C CA . GLU A 1 129 ? -15.039 17.578 1.104 1 83.75 129 GLU A CA 1
ATOM 976 C C . GLU A 1 129 ? -16.5 17.266 0.81 1 83.75 129 GLU A C 1
ATOM 978 O O . GLU A 1 129 ? -16.812 16.609 -0.19 1 83.75 129 GLU A O 1
ATOM 983 N N . ASP A 1 130 ? -17.438 17.594 1.652 1 88.25 130 ASP A N 1
ATOM 984 C CA . ASP A 1 130 ? -18.844 17.266 1.548 1 88.25 130 ASP A CA 1
ATOM 985 C C . ASP A 1 130 ? -19.047 15.758 1.369 1 88.25 130 ASP A C 1
ATOM 987 O O . ASP A 1 130 ? -19.797 15.32 0.494 1 88.25 130 ASP A O 1
ATOM 991 N N . SER A 1 131 ? -18.25 14.969 2.146 1 89 131 SER A N 1
ATOM 992 C CA . SER A 1 131 ? -18.25 13.516 1.993 1 89 131 SER A CA 1
ATOM 993 C C . SER A 1 131 ? -18.266 12.812 3.348 1 89 131 SER A C 1
ATOM 995 O O . SER A 1 131 ? -17.625 11.773 3.523 1 89 131 SER A O 1
ATOM 997 N N . LEU A 1 132 ? -18.938 13.398 4.281 1 90 132 LEU A N 1
ATOM 998 C CA . LEU A 1 132 ? -18.984 12.82 5.621 1 90 132 LEU A CA 1
ATOM 999 C C . LEU A 1 132 ? -19.641 11.438 5.586 1 90 132 LEU A C 1
ATOM 1001 O O . LEU A 1 132 ? -19.266 10.555 6.367 1 90 132 LEU A O 1
ATOM 1005 N N . ASP A 1 133 ? -20.531 11.234 4.695 1 90.25 133 ASP A N 1
ATOM 1006 C CA . ASP A 1 133 ? -21.25 9.969 4.574 1 90.25 133 ASP A CA 1
ATOM 1007 C C . ASP A 1 133 ? -20.328 8.852 4.102 1 90.25 133 ASP A C 1
ATOM 1009 O O . ASP A 1 133 ? -20.672 7.668 4.238 1 90.25 133 ASP A O 1
ATOM 1013 N N . LYS A 1 134 ? -19.188 9.164 3.633 1 89.38 134 LYS A N 1
ATOM 1014 C CA . LYS A 1 134 ? -18.25 8.18 3.102 1 89.38 134 LYS A CA 1
ATOM 1015 C C . LYS A 1 134 ? -17.25 7.738 4.168 1 89.38 134 LYS A C 1
ATOM 1017 O O . LYS A 1 134 ? -16.5 6.781 3.965 1 89.38 134 LYS A O 1
ATOM 1022 N N . LEU A 1 135 ? -17.219 8.469 5.25 1 94.38 135 LEU A N 1
ATOM 1023 C CA . LEU A 1 135 ? -16.328 8.117 6.344 1 94.38 135 LEU A CA 1
ATOM 1024 C C . LEU A 1 135 ? -16.891 6.969 7.168 1 94.38 135 LEU A C 1
ATOM 1026 O O . LEU A 1 135 ? -17.875 7.145 7.902 1 94.38 135 LEU A O 1
ATOM 1030 N N . GLU A 1 136 ? -16.25 5.84 7.098 1 94.25 136 GLU A N 1
ATOM 1031 C CA . GLU A 1 136 ? -16.828 4.633 7.68 1 94.25 136 GLU A CA 1
ATOM 1032 C C . GLU A 1 136 ? -16.047 4.191 8.922 1 94.25 136 GLU A C 1
ATOM 1034 O O . GLU A 1 136 ? -16.578 3.451 9.75 1 94.25 136 GLU A O 1
ATOM 1039 N N . ILE A 1 137 ? -14.875 4.648 9.133 1 96.25 137 ILE A N 1
ATOM 1040 C CA . ILE A 1 137 ? -14.062 4.152 10.242 1 96.25 137 ILE A CA 1
ATOM 1041 C C . ILE A 1 137 ? -14.414 4.91 11.516 1 96.25 137 ILE A C 1
ATOM 1043 O O . ILE A 1 137 ? -14.984 6.004 11.461 1 96.25 137 ILE A O 1
ATOM 1047 N N . THR A 1 138 ? -14.031 4.301 12.68 1 96.94 138 THR A N 1
ATOM 1048 C CA . THR A 1 138 ? -14.242 4.883 14 1 96.94 138 THR A CA 1
ATOM 1049 C C . THR A 1 138 ? -12.906 5.09 14.711 1 96.94 138 THR A C 1
ATOM 1051 O O . THR A 1 138 ? -11.859 4.66 14.227 1 96.94 138 THR A O 1
ATOM 1054 N N . GLU A 1 139 ? -13.023 5.793 15.828 1 97.56 139 GLU A N 1
ATOM 1055 C CA . GLU A 1 139 ? -11.852 5.965 16.688 1 97.56 139 GLU A CA 1
ATOM 1056 C C . GLU A 1 139 ? -11.273 4.617 17.109 1 97.56 139 GLU A C 1
ATOM 1058 O O . GLU A 1 139 ? -10.055 4.445 17.156 1 97.56 139 GLU A O 1
ATOM 1063 N N . GLU A 1 140 ? -12.125 3.682 17.391 1 97.31 140 GLU A N 1
ATOM 1064 C CA . GLU A 1 140 ? -11.703 2.342 17.797 1 97.31 140 GLU A CA 1
ATOM 1065 C C . GLU A 1 140 ? -10.961 1.637 16.656 1 97.31 140 GLU A C 1
ATOM 1067 O O . GLU A 1 140 ? -10.008 0.897 16.906 1 97.31 140 GLU A O 1
ATOM 1072 N N . ASP A 1 141 ? -11.406 1.826 15.445 1 97.31 141 ASP A N 1
ATOM 1073 C CA . ASP A 1 141 ? -10.719 1.261 14.281 1 97.31 141 ASP A CA 1
ATOM 1074 C C . ASP A 1 141 ? -9.312 1.829 14.148 1 97.31 141 ASP A C 1
ATOM 1076 O O . ASP A 1 141 ? -8.359 1.089 13.898 1 97.31 141 ASP A O 1
ATOM 1080 N N . LEU A 1 142 ? -9.211 3.17 14.336 1 98 142 LEU A N 1
ATOM 1081 C CA . LEU A 1 142 ? -7.902 3.82 14.266 1 98 142 LEU A CA 1
ATOM 1082 C C . LEU A 1 142 ? -6.945 3.232 15.297 1 98 142 LEU A C 1
ATOM 1084 O O . LEU A 1 142 ? -5.785 2.953 14.984 1 98 142 LEU A O 1
ATOM 1088 N N . LEU A 1 143 ? -7.449 3.072 16.5 1 97.94 143 LEU A N 1
ATOM 1089 C CA . LEU A 1 143 ? -6.633 2.533 17.578 1 97.94 143 LEU A CA 1
ATOM 1090 C C . LEU A 1 143 ? -6.188 1.109 17.266 1 97.94 143 LEU A C 1
ATOM 1092 O O . LEU A 1 143 ? -5 0.791 17.359 1 97.94 143 LEU A O 1
ATOM 1096 N N . ARG A 1 144 ? -7.098 0.302 16.844 1 96.75 144 ARG A N 1
ATOM 1097 C CA . ARG A 1 144 ? -6.824 -1.101 16.547 1 96.75 144 ARG A CA 1
ATOM 1098 C C . ARG A 1 144 ? -5.844 -1.233 15.391 1 96.75 144 ARG A C 1
ATOM 1100 O O . ARG A 1 144 ? -4.887 -2.006 15.469 1 96.75 144 ARG A O 1
ATOM 1107 N N . ASP A 1 145 ? -6.078 -0.473 14.375 1 97.12 145 ASP A N 1
ATOM 1108 C CA . ASP A 1 145 ? -5.383 -0.684 13.109 1 97.12 145 ASP A CA 1
ATOM 1109 C C . ASP A 1 145 ? -4.047 0.055 13.086 1 97.12 145 ASP A C 1
ATOM 1111 O O . ASP A 1 145 ? -3.174 -0.253 12.266 1 97.12 145 ASP A O 1
ATOM 1115 N N . GLY A 1 146 ? -3.883 1.017 13.891 1 96.88 146 GLY A N 1
ATOM 1116 C CA . GLY A 1 146 ? -2.666 1.814 13.859 1 96.88 146 GLY A CA 1
ATOM 1117 C C . GLY A 1 146 ? -1.716 1.499 15 1 96.88 146 GLY A C 1
ATOM 1118 O O . GLY A 1 146 ? -0.514 1.754 14.898 1 96.88 146 GLY A O 1
ATOM 1119 N N . PHE A 1 147 ? -2.213 0.92 16.078 1 96.38 147 PHE A N 1
ATOM 1120 C CA . PHE A 1 147 ? -1.384 0.821 17.266 1 96.38 147 PHE A CA 1
ATOM 1121 C C . PHE A 1 147 ? -1.474 -0.574 17.875 1 96.38 147 PHE A C 1
ATOM 1123 O O . PHE A 1 147 ? -1.107 -0.777 19.031 1 96.38 147 PHE A O 1
ATOM 1130 N N . GLY A 1 148 ? -1.991 -1.508 17.156 1 90.19 148 GLY A N 1
ATOM 1131 C CA . GLY A 1 148 ? -1.98 -2.902 17.562 1 90.19 148 GLY A CA 1
ATOM 1132 C C . GLY A 1 148 ? -0.682 -3.613 17.219 1 90.19 148 GLY A C 1
ATOM 1133 O O . GLY A 1 148 ? 0.33 -2.969 16.938 1 90.19 148 GLY A O 1
ATOM 1134 N N . GLU A 1 149 ? -0.639 -4.914 17.281 1 84.81 149 GLU A N 1
ATOM 1135 C CA . GLU A 1 149 ? 0.548 -5.734 17.062 1 84.81 149 GLU A CA 1
ATOM 1136 C C . GLU A 1 149 ? 1.036 -5.609 15.617 1 84.81 149 GLU A C 1
ATOM 1138 O O . GLU A 1 149 ? 2.242 -5.562 15.367 1 84.81 149 GLU A O 1
ATOM 1143 N N . THR A 1 150 ? 0.1 -5.539 14.719 1 84.38 150 THR A N 1
ATOM 1144 C CA . THR A 1 150 ? 0.42 -5.398 13.305 1 84.38 150 THR A CA 1
ATOM 1145 C C . THR A 1 150 ? -0.271 -4.172 12.711 1 84.38 150 THR A C 1
ATOM 1147 O O . THR A 1 150 ? -1.361 -4.281 12.148 1 84.38 150 THR A O 1
ATOM 1150 N N . PRO A 1 151 ? 0.409 -3.115 12.805 1 92.44 151 PRO A N 1
ATOM 1151 C CA . PRO A 1 151 ? -0.248 -1.894 12.336 1 92.44 151 PRO A CA 1
ATOM 1152 C C . PRO A 1 151 ? -0.463 -1.881 10.82 1 92.44 151 PRO A C 1
ATOM 1154 O O . PRO A 1 151 ? 0.399 -2.342 10.07 1 92.44 151 PRO A O 1
ATOM 1157 N N . PHE A 1 152 ? -1.615 -1.364 10.406 1 95 152 PHE A N 1
ATOM 1158 C CA . PHE A 1 152 ? -1.963 -1.238 9 1 95 152 PHE A CA 1
ATOM 1159 C C . PHE A 1 152 ? -1.524 0.115 8.453 1 95 152 PHE A C 1
ATOM 1161 O O . PHE A 1 152 ? -1.396 0.288 7.238 1 95 152 PHE A O 1
ATOM 1168 N N . TYR A 1 153 ? -1.341 1.05 9.375 1 96.69 153 TYR A N 1
ATOM 1169 C CA . TYR A 1 153 ? -0.932 2.383 8.953 1 96.69 153 TYR A CA 1
ATOM 1170 C C . TYR A 1 153 ? -0.003 3.023 9.977 1 96.69 153 TYR A C 1
ATOM 1172 O O . TYR A 1 153 ? 0.128 2.529 11.094 1 96.69 153 TYR A O 1
ATOM 1180 N N . ARG A 1 154 ? 0.678 4.059 9.461 1 97 154 ARG A N 1
ATOM 1181 C CA . ARG A 1 154 ? 1.418 4.988 10.305 1 97 154 ARG A CA 1
ATOM 1182 C C . ARG A 1 154 ? 0.873 6.406 10.172 1 97 154 ARG A C 1
ATOM 1184 O O . ARG A 1 154 ? 0.221 6.734 9.172 1 97 154 ARG A O 1
ATOM 1191 N N . CYS A 1 155 ? 1.146 7.141 11.203 1 98.31 155 CYS A N 1
ATOM 1192 C CA . CYS A 1 155 ? 0.584 8.484 11.188 1 98.31 155 CYS A CA 1
ATOM 1193 C C . CYS A 1 155 ? 1.489 9.461 11.93 1 98.31 155 CYS A C 1
ATOM 1195 O O . CYS A 1 155 ? 2.033 9.125 12.984 1 98.31 155 CYS A O 1
ATOM 1197 N N . VAL A 1 156 ? 1.657 10.617 11.375 1 98.38 156 VAL A N 1
ATOM 1198 C CA . VAL A 1 156 ? 2.285 11.75 12.039 1 98.38 156 VAL A CA 1
ATOM 1199 C C . VAL A 1 156 ? 1.242 12.836 12.305 1 98.38 156 VAL A C 1
ATOM 1201 O O . VAL A 1 156 ? 0.275 12.969 11.547 1 98.38 156 VAL A O 1
ATOM 1204 N N . VAL A 1 157 ? 1.463 13.539 13.383 1 98.56 157 VAL A N 1
ATOM 1205 C CA . VAL A 1 157 ? 0.539 14.617 13.727 1 98.56 157 VAL A CA 1
ATOM 1206 C C . VAL A 1 157 ? 1.319 15.898 14.016 1 98.56 157 VAL A C 1
ATOM 1208 O O . VAL A 1 157 ? 2.48 15.844 14.43 1 98.56 157 VAL A O 1
ATOM 1211 N N . ALA A 1 158 ? 0.711 17 13.672 1 98.12 158 ALA A N 1
ATOM 1212 C CA . ALA A 1 158 ? 1.185 18.297 14.117 1 98.12 158 ALA A CA 1
ATOM 1213 C C . ALA A 1 158 ? 0.385 18.797 15.32 1 98.12 158 ALA A C 1
ATOM 1215 O O . ALA A 1 158 ? -0.837 18.938 15.242 1 98.12 158 ALA A O 1
ATOM 1216 N N . GLU A 1 159 ? 1.072 19.062 16.359 1 97.44 159 GLU A N 1
ATOM 1217 C CA . GLU A 1 159 ? 0.441 19.531 17.594 1 97.44 159 GLU A CA 1
ATOM 1218 C C . GLU A 1 159 ? 0.758 21 17.859 1 97.44 159 GLU A C 1
ATOM 1220 O O . GLU A 1 159 ? 1.926 21.375 17.969 1 97.44 159 GLU A O 1
ATOM 1225 N N . ALA A 1 160 ? -0.289 21.781 17.875 1 96.5 160 ALA A N 1
ATOM 1226 C CA . ALA A 1 160 ? -0.159 23.188 18.281 1 96.5 160 ALA A CA 1
ATOM 1227 C C . ALA A 1 160 ? -0.272 23.328 19.797 1 96.5 160 ALA A C 1
ATOM 1229 O O . ALA A 1 160 ? -1.205 22.812 20.406 1 96.5 160 ALA A O 1
ATOM 1230 N N . GLN A 1 161 ? 0.725 24.016 20.297 1 94.94 161 GLN A N 1
ATOM 1231 C CA . GLN A 1 161 ? 0.729 24.281 21.719 1 94.94 161 GLN A CA 1
ATOM 1232 C C . GLN A 1 161 ? 0.453 25.766 22 1 94.94 161 GLN A C 1
ATOM 1234 O O . GLN A 1 161 ? 1.016 26.641 21.344 1 94.94 161 GLN A O 1
ATOM 1239 N N . GLY A 1 162 ? -0.601 25.891 22.75 1 90.81 162 GLY A N 1
ATOM 1240 C CA . GLY A 1 162 ? -0.894 27.25 23.188 1 90.81 162 GLY A CA 1
ATOM 1241 C C . GLY A 1 162 ? -0.343 27.562 24.578 1 90.81 162 GLY A C 1
ATOM 1242 O O . GLY A 1 162 ? 0.548 26.859 25.062 1 90.81 162 GLY A O 1
ATOM 1243 N N . ARG A 1 163 ? -0.976 28.75 24.969 1 83.38 163 ARG A N 1
ATOM 1244 C CA . ARG A 1 163 ? -0.626 29.125 26.328 1 83.38 163 ARG A CA 1
ATOM 1245 C C . ARG A 1 163 ? -1.361 28.266 27.344 1 83.38 163 ARG A C 1
ATOM 1247 O O . ARG A 1 163 ? -2.422 27.703 27.047 1 83.38 163 ARG A O 1
ATOM 1254 N N . ASP A 1 164 ? -0.855 27.844 28.594 1 82.94 164 ASP A N 1
ATOM 1255 C CA . ASP A 1 164 ? -1.46 27.172 29.734 1 82.94 164 ASP A CA 1
ATOM 1256 C C . ASP A 1 164 ? -1.617 25.672 29.469 1 82.94 164 ASP A C 1
ATOM 1258 O O . ASP A 1 164 ? -2.625 25.078 29.859 1 82.94 164 ASP A O 1
ATOM 1262 N N . ASN A 1 165 ? -0.976 25.156 28.609 1 85.19 165 ASN A N 1
ATOM 1263 C CA . ASN A 1 165 ? -0.893 23.719 28.375 1 85.19 165 ASN A CA 1
ATOM 1264 C C . ASN A 1 165 ? -2.055 23.219 27.516 1 85.19 165 ASN A C 1
ATOM 1266 O O . ASN A 1 165 ? -2.52 22.094 27.688 1 85.19 165 ASN A O 1
ATOM 1270 N N . ILE A 1 166 ? -2.615 24.203 26.844 1 89.56 166 ILE A N 1
ATOM 1271 C CA . ILE A 1 166 ? -3.641 23.812 25.891 1 89.56 166 ILE A CA 1
ATOM 1272 C C . ILE A 1 166 ? -2.982 23.375 24.578 1 89.56 166 ILE A C 1
ATOM 1274 O O . ILE A 1 166 ? -2.055 24.031 24.094 1 89.56 166 ILE A O 1
ATOM 1278 N N . ALA A 1 167 ? -3.41 22.219 24.156 1 94.25 167 ALA A N 1
ATOM 1279 C CA . ALA A 1 167 ? -2.85 21.719 22.906 1 94.25 167 ALA A CA 1
ATOM 1280 C C . ALA A 1 167 ? -3.943 21.141 22.016 1 94.25 167 ALA A C 1
ATOM 1282 O O . ALA A 1 167 ? -5.012 20.75 22.5 1 94.25 167 ALA A O 1
ATOM 1283 N N . SER A 1 168 ? -3.709 21.219 20.703 1 95.81 168 SER A N 1
ATOM 1284 C CA . SER A 1 168 ? -4.609 20.641 19.719 1 95.81 168 SER A CA 1
ATOM 1285 C C . SER A 1 168 ? -3.836 20.047 18.547 1 95.81 168 SER A C 1
ATOM 1287 O O . SER A 1 168 ? -2.83 20.625 18.109 1 95.81 168 SER A O 1
ATOM 1289 N N . LEU A 1 169 ? -4.355 18.922 18.078 1 97.94 169 LEU A N 1
ATOM 1290 C CA . LEU A 1 169 ? -3.838 18.453 16.797 1 97.94 169 LEU A CA 1
ATOM 1291 C C . LEU A 1 169 ? -4.418 19.266 15.641 1 97.94 169 LEU A C 1
ATOM 1293 O O . LEU A 1 169 ? -5.633 19.469 15.57 1 97.94 169 LEU A O 1
ATOM 1297 N N . VAL A 1 170 ? -3.514 19.75 14.75 1 97.62 170 VAL A N 1
ATOM 1298 C CA . VAL A 1 170 ? -3.984 20.688 13.734 1 97.62 170 VAL A CA 1
ATOM 1299 C C . VAL A 1 170 ? -3.703 20.109 12.344 1 97.62 170 VAL A C 1
ATOM 1301 O O . VAL A 1 170 ? -4.145 20.672 11.336 1 97.62 170 VAL A O 1
ATOM 1304 N N . ALA A 1 171 ? -2.975 19.047 12.266 1 98.12 171 ALA A N 1
ATOM 1305 C CA . ALA A 1 171 ? -2.705 18.344 11.008 1 98.12 171 ALA A CA 1
ATOM 1306 C C . ALA A 1 171 ? -2.359 16.875 11.25 1 98.12 171 ALA A C 1
ATOM 1308 O O . ALA A 1 171 ? -1.982 16.5 12.359 1 98.12 171 ALA A O 1
ATOM 1309 N N . TYR A 1 172 ? -2.537 16.078 10.227 1 98.19 172 TYR A N 1
ATOM 1310 C CA . TYR A 1 172 ? -2.033 14.711 10.25 1 98.19 172 TYR A CA 1
ATOM 1311 C C . TYR A 1 172 ? -1.53 14.297 8.875 1 98.19 172 TYR A C 1
ATOM 1313 O O . TYR A 1 172 ? -1.892 14.898 7.863 1 98.19 172 TYR A O 1
ATOM 1321 N N . GLY A 1 173 ? -0.648 13.422 8.836 1 98.12 173 GLY A N 1
ATOM 1322 C CA . GLY A 1 173 ? -0.21 12.664 7.672 1 98.12 173 GLY A CA 1
ATOM 1323 C C . GLY A 1 173 ? -0.241 11.164 7.895 1 98.12 173 GLY A C 1
ATOM 1324 O O . GLY A 1 173 ? 0.474 10.648 8.75 1 98.12 173 GLY A O 1
ATOM 1325 N N . MET A 1 174 ? -1.104 10.547 7.18 1 98.31 174 MET A N 1
ATOM 1326 C CA . MET A 1 174 ? -1.209 9.094 7.254 1 98.31 174 MET A CA 1
ATOM 1327 C C . MET A 1 174 ? -0.531 8.43 6.059 1 98.31 174 MET A C 1
ATOM 1329 O O . MET A 1 174 ? -0.682 8.891 4.926 1 98.31 174 MET A O 1
ATOM 1333 N N . TYR A 1 175 ? 0.227 7.359 6.344 1 97.56 175 TYR A N 1
ATOM 1334 C CA . TYR A 1 175 ? 0.992 6.707 5.285 1 97.56 175 TYR A CA 1
ATOM 1335 C C . TYR A 1 175 ? 1.165 5.223 5.57 1 97.56 175 TYR A C 1
ATOM 1337 O O . TYR A 1 175 ? 0.935 4.77 6.695 1 97.56 175 TYR A O 1
ATOM 1345 N N . ASN A 1 176 ? 1.482 4.543 4.543 1 96.44 176 ASN A N 1
ATOM 1346 C CA . ASN A 1 176 ? 1.689 3.1 4.605 1 96.44 176 ASN A CA 1
ATOM 1347 C C . ASN A 1 176 ? 3.045 2.703 4.027 1 96.44 176 ASN A C 1
ATOM 1349 O O . ASN A 1 176 ? 3.471 3.242 3.006 1 96.44 176 ASN A O 1
ATOM 1353 N N . PHE A 1 177 ? 3.689 1.783 4.777 1 95.44 177 PHE A N 1
ATOM 1354 C CA . PHE A 1 177 ? 4.844 1.141 4.164 1 95.44 177 PHE A CA 1
ATOM 1355 C C . PHE A 1 177 ? 4.41 0.005 3.246 1 95.44 177 PHE A C 1
ATOM 1357 O O . PHE A 1 177 ? 3.588 -0.83 3.631 1 95.44 177 PHE A O 1
ATOM 1364 N N . ILE A 1 178 ? 4.922 0.084 2.07 1 95.69 178 ILE A N 1
ATOM 1365 C CA . ILE A 1 178 ? 4.621 -0.95 1.086 1 95.69 178 ILE A CA 1
ATOM 1366 C C . ILE A 1 178 ? 5.914 -1.438 0.439 1 95.69 178 ILE A C 1
ATOM 1368 O O . ILE A 1 178 ? 7.008 -1.009 0.818 1 95.69 178 ILE A O 1
ATOM 1372 N N . TYR A 1 179 ? 5.734 -2.418 -0.492 1 96.88 179 TYR A N 1
ATOM 1373 C CA . TYR A 1 179 ? 6.906 -3.061 -1.072 1 96.88 179 TYR A CA 1
ATOM 1374 C C . TYR A 1 179 ? 6.746 -3.234 -2.578 1 96.88 179 TYR A C 1
ATOM 1376 O O . TYR A 1 179 ? 5.672 -3.615 -3.053 1 96.88 179 TYR A O 1
ATOM 1384 N N . CYS A 1 180 ? 7.742 -2.863 -3.26 1 93.81 180 CYS A N 1
ATOM 1385 C CA . CYS A 1 180 ? 7.879 -3.193 -4.672 1 93.81 180 CYS A CA 1
ATOM 1386 C C . CYS A 1 180 ? 8.758 -4.426 -4.863 1 93.81 180 CYS A C 1
ATOM 1388 O O . CYS A 1 180 ? 9.906 -4.449 -4.406 1 93.81 180 CYS A O 1
ATOM 1390 N N . ALA A 1 181 ? 8.242 -5.379 -5.551 1 92.94 181 ALA A N 1
ATOM 1391 C CA . ALA A 1 181 ? 8.961 -6.637 -5.734 1 92.94 181 ALA A CA 1
ATOM 1392 C C . ALA A 1 181 ? 10.258 -6.422 -6.512 1 92.94 181 ALA A C 1
ATOM 1394 O O . ALA A 1 181 ? 11.148 -7.27 -6.488 1 92.94 181 ALA A O 1
ATOM 1395 N N . TRP A 1 182 ? 10.391 -5.305 -7.176 1 90.62 182 TRP A N 1
ATOM 1396 C CA . TRP A 1 182 ? 11.562 -5.07 -8.023 1 90.62 182 TRP A CA 1
ATOM 1397 C C . TRP A 1 182 ? 12.492 -4.043 -7.387 1 90.62 182 TRP A C 1
ATOM 1399 O O . TRP A 1 182 ? 13.703 -4.07 -7.617 1 90.62 182 TRP A O 1
ATOM 1409 N N . LYS A 1 183 ? 11.93 -3.133 -6.574 1 92.5 183 LYS A N 1
ATOM 1410 C CA . LYS A 1 183 ? 12.727 -2 -6.109 1 92.5 183 LYS A CA 1
ATOM 1411 C C . LYS A 1 183 ? 12.859 -2.01 -4.586 1 92.5 183 LYS A C 1
ATOM 1413 O O . LYS A 1 183 ? 13.711 -1.32 -4.027 1 92.5 183 LYS A O 1
ATOM 1418 N N . GLY A 1 184 ? 11.945 -2.736 -3.947 1 96.25 184 GLY A N 1
ATOM 1419 C CA . GLY A 1 184 ? 12.078 -2.871 -2.506 1 96.25 184 GLY A CA 1
ATOM 1420 C C . GLY A 1 184 ? 11.141 -1.964 -1.733 1 96.25 184 GLY A C 1
ATOM 1421 O O . GLY A 1 184 ? 9.984 -1.785 -2.119 1 96.25 184 GLY A O 1
ATOM 1422 N N . ARG A 1 185 ? 11.641 -1.384 -0.646 1 97.06 185 ARG A N 1
ATOM 1423 C CA . ARG A 1 185 ? 10.828 -0.653 0.319 1 97.06 185 ARG A CA 1
ATOM 1424 C C . ARG A 1 185 ? 10.328 0.663 -0.271 1 97.06 185 ARG A C 1
ATOM 1426 O O . ARG A 1 185 ? 11.094 1.398 -0.895 1 97.06 185 ARG A O 1
ATOM 1433 N N . MET A 1 186 ? 9.062 0.896 -0.01 1 96.94 186 MET A N 1
ATOM 1434 C CA . MET A 1 186 ? 8.414 2.135 -0.432 1 96.94 186 MET A CA 1
ATOM 1435 C C . MET A 1 186 ? 7.469 2.648 0.647 1 96.94 186 MET A C 1
ATOM 1437 O O . MET A 1 186 ? 7.113 1.913 1.57 1 96.94 186 MET A O 1
ATOM 1441 N N . VAL A 1 187 ? 7.172 3.91 0.514 1 97.31 187 VAL A N 1
ATOM 1442 C CA . VAL A 1 187 ? 6.117 4.484 1.344 1 97.31 187 VAL A CA 1
ATOM 1443 C C . VAL A 1 187 ? 5.07 5.16 0.459 1 97.31 187 VAL A C 1
ATOM 1445 O O . VAL A 1 187 ? 5.406 5.746 -0.571 1 97.31 187 VAL A O 1
ATOM 1448 N N . THR A 1 188 ? 3.85 4.973 0.809 1 96.75 188 THR A N 1
ATOM 1449 C CA . THR A 1 188 ? 2.771 5.637 0.087 1 96.75 188 THR A CA 1
ATOM 1450 C C . THR A 1 188 ? 1.905 6.457 1.041 1 96.75 188 THR A C 1
ATOM 1452 O O . THR A 1 188 ? 1.496 5.961 2.094 1 96.75 188 THR A O 1
ATOM 1455 N N . PHE A 1 189 ? 1.669 7.695 0.661 1 96.75 189 PHE A N 1
ATOM 1456 C CA . PHE A 1 189 ? 0.799 8.562 1.453 1 96.75 189 PHE A CA 1
ATOM 1457 C C . PHE A 1 189 ? -0.666 8.219 1.217 1 96.75 189 PHE A C 1
ATOM 1459 O O . PHE A 1 189 ? -1.092 8.039 0.072 1 96.75 189 PHE A O 1
ATOM 1466 N N . GLU A 1 190 ? -1.39 8.094 2.279 1 95.88 190 GLU A N 1
ATOM 1467 C CA . GLU A 1 190 ? -2.844 7.961 2.246 1 95.88 190 GLU A CA 1
ATOM 1468 C C . GLU A 1 190 ? -3.525 9.328 2.273 1 95.88 190 GLU A C 1
ATOM 1470 O O . GLU A 1 190 ? -4.414 9.602 1.466 1 95.88 190 GLU A O 1
ATOM 1475 N N . ASP A 1 191 ? -3.074 10.133 3.256 1 94.44 191 ASP A N 1
ATOM 1476 C CA . ASP A 1 191 ? -3.691 11.445 3.441 1 94.44 191 ASP A CA 1
ATOM 1477 C C . ASP A 1 191 ? -2.729 12.414 4.121 1 94.44 191 ASP A C 1
ATOM 1479 O O . ASP A 1 191 ? -1.945 12.016 4.984 1 94.44 191 ASP A O 1
ATOM 1483 N N . ILE A 1 192 ? -2.785 13.602 3.67 1 96 192 ILE A N 1
ATOM 1484 C CA . ILE A 1 192 ? -2.252 14.75 4.395 1 96 192 ILE A CA 1
ATOM 1485 C C . ILE A 1 192 ? -3.342 15.805 4.559 1 96 192 ILE A C 1
ATOM 1487 O O . ILE A 1 192 ? -3.912 16.281 3.57 1 96 192 ILE A O 1
ATOM 1491 N N . TYR A 1 193 ? -3.66 16.125 5.805 1 96.56 193 TYR A N 1
ATOM 1492 C CA . TYR A 1 193 ? -4.688 17.125 6.066 1 96.56 193 TYR A CA 1
ATOM 1493 C C . TYR A 1 193 ? -4.199 18.156 7.074 1 96.56 193 TYR A C 1
ATOM 1495 O O . TYR A 1 193 ? -3.643 17.797 8.117 1 96.56 193 TYR A O 1
ATOM 1503 N N . VAL A 1 194 ? -4.316 19.328 6.688 1 96.56 194 VAL A N 1
ATOM 1504 C CA . VAL A 1 194 ? -4.066 20.484 7.562 1 96.56 194 VAL A CA 1
ATOM 1505 C C . VAL A 1 194 ? -5.371 21.234 7.809 1 96.56 194 VAL A C 1
ATOM 1507 O O . VAL A 1 194 ? -6.062 21.625 6.863 1 96.56 194 VAL A O 1
ATOM 1510 N N . HIS A 1 195 ? -5.641 21.375 9.086 1 96.19 195 HIS A N 1
ATOM 1511 C CA . HIS A 1 195 ? -6.832 22.141 9.414 1 96.19 195 HIS A CA 1
ATOM 1512 C C . HIS A 1 195 ? -6.832 23.484 8.688 1 96.19 195 HIS A C 1
ATOM 1514 O O . HIS A 1 195 ? -5.789 24.125 8.547 1 96.19 195 HIS A O 1
ATOM 1520 N N . GLN A 1 196 ? -7.996 23.922 8.352 1 93.5 196 GLN A N 1
ATOM 1521 C CA . GLN A 1 196 ? -8.148 25.094 7.5 1 93.5 196 GLN A CA 1
ATOM 1522 C C . GLN A 1 196 ? -7.469 26.312 8.117 1 93.5 196 GLN A C 1
ATOM 1524 O O . GLN A 1 196 ? -6.777 27.062 7.426 1 93.5 196 GLN A O 1
ATOM 1529 N N . ALA A 1 197 ? -7.605 26.5 9.406 1 92.94 197 ALA A N 1
ATOM 1530 C CA . ALA A 1 197 ? -7.059 27.656 10.109 1 92.94 197 ALA A CA 1
ATOM 1531 C C . ALA A 1 197 ? -5.535 27.656 10.055 1 92.94 197 ALA A C 1
ATOM 1533 O O . ALA A 1 197 ? -4.902 28.688 10.297 1 92.94 197 ALA A O 1
ATOM 1534 N N . TYR A 1 198 ? -4.941 26.531 9.773 1 94.19 198 TYR A N 1
ATOM 1535 C CA . TYR A 1 198 ? -3.492 26.406 9.867 1 94.19 198 TYR A CA 1
ATOM 1536 C C . TYR A 1 198 ? -2.869 26.234 8.484 1 94.19 198 TYR A C 1
ATOM 1538 O O . TYR A 1 198 ? -1.69 25.875 8.367 1 94.19 198 TYR A O 1
ATOM 1546 N N . ARG A 1 199 ? -3.645 26.375 7.465 1 91.62 199 ARG A N 1
ATOM 1547 C CA . ARG A 1 199 ? -3.115 26.328 6.109 1 91.62 199 ARG A CA 1
ATOM 1548 C C . ARG A 1 199 ? -2.34 27.594 5.777 1 91.62 199 ARG A C 1
ATOM 1550 O O . ARG A 1 199 ? -2.619 28.672 6.332 1 91.62 199 ARG A O 1
ATOM 1557 N N . GLY A 1 200 ? -1.309 27.469 4.98 1 88.94 200 GLY A N 1
ATOM 1558 C CA . GLY A 1 200 ? -0.467 28.594 4.613 1 88.94 200 GLY A CA 1
ATOM 1559 C C . GLY A 1 200 ? 0.794 28.688 5.453 1 88.94 200 GLY A C 1
ATOM 1560 O O . GLY A 1 200 ? 1.657 29.531 5.188 1 88.94 200 GLY A O 1
ATOM 1561 N N . PHE A 1 201 ? 0.89 27.859 6.422 1 91.12 201 PHE A N 1
ATOM 1562 C CA . PHE A 1 201 ? 2.055 27.891 7.301 1 91.12 201 PHE A CA 1
ATOM 1563 C C . PHE A 1 201 ? 3.082 26.844 6.871 1 91.12 201 PHE A C 1
ATOM 1565 O O . PHE A 1 201 ? 4.094 26.641 7.547 1 91.12 201 PHE A O 1
ATOM 1572 N N . GLY A 1 202 ? 2.814 26.094 5.812 1 92.5 202 GLY A N 1
ATOM 1573 C CA . GLY A 1 202 ? 3.773 25.141 5.281 1 92.5 202 GLY A CA 1
ATOM 1574 C C . GLY A 1 202 ? 3.664 23.766 5.922 1 92.5 202 GLY A C 1
ATOM 1575 O O . GLY A 1 202 ? 4.488 22.891 5.66 1 92.5 202 GLY A O 1
ATOM 1576 N N . LEU A 1 203 ? 2.678 23.547 6.699 1 94.88 203 LEU A N 1
ATOM 1577 C CA . LEU A 1 203 ? 2.572 22.312 7.473 1 94.88 203 LEU A CA 1
ATOM 1578 C C . LEU A 1 203 ? 2.445 21.094 6.555 1 94.88 203 LEU A C 1
ATOM 1580 O O . LEU A 1 203 ? 3.006 20.031 6.836 1 94.88 203 LEU A O 1
ATOM 1584 N N . GLY A 1 204 ? 1.729 21.234 5.43 1 95.25 204 GLY A N 1
ATOM 1585 C CA . GLY A 1 204 ? 1.614 20.141 4.488 1 95.25 204 GLY A CA 1
ATOM 1586 C C . GLY A 1 204 ? 2.949 19.703 3.914 1 95.25 204 GLY A C 1
ATOM 1587 O O . GLY A 1 204 ? 3.24 18.5 3.842 1 95.25 204 GLY A O 1
ATOM 1588 N N . ALA A 1 205 ? 3.723 20.672 3.568 1 93.88 205 ALA A N 1
ATOM 1589 C CA . ALA A 1 205 ? 5.051 20.391 3.018 1 93.88 205 ALA A CA 1
ATOM 1590 C C . ALA A 1 205 ? 5.965 19.781 4.07 1 93.88 205 ALA A C 1
ATOM 1592 O O . ALA A 1 205 ? 6.777 18.906 3.764 1 93.88 205 ALA A O 1
ATOM 1593 N N . ILE A 1 206 ? 5.844 20.266 5.254 1 96 206 ILE A N 1
ATOM 1594 C CA . ILE A 1 206 ? 6.656 19.75 6.352 1 96 206 ILE A CA 1
ATOM 1595 C C . ILE A 1 206 ? 6.309 18.281 6.609 1 96 206 ILE A C 1
ATOM 1597 O O . ILE A 1 206 ? 7.199 17.453 6.77 1 96 206 ILE A O 1
ATOM 1601 N N . VAL A 1 207 ? 5.039 17.969 6.609 1 97.19 207 VAL A N 1
ATOM 1602 C CA . VAL A 1 207 ? 4.594 16.578 6.789 1 97.19 207 VAL A CA 1
ATOM 1603 C C . VAL A 1 207 ? 5.152 15.711 5.664 1 97.19 207 VAL A C 1
ATOM 1605 O O . VAL A 1 207 ? 5.738 14.656 5.918 1 97.19 207 VAL A O 1
ATOM 1608 N N . LEU A 1 208 ? 5.02 16.172 4.426 1 97.06 208 LEU A N 1
ATOM 1609 C CA . LEU A 1 208 ? 5.504 15.445 3.258 1 97.06 208 LEU A CA 1
ATOM 1610 C C . LEU A 1 208 ? 7 15.172 3.373 1 97.06 208 LEU A C 1
ATOM 1612 O O . LEU A 1 208 ? 7.445 14.031 3.18 1 97.06 208 LEU A O 1
ATOM 1616 N N . HIS A 1 209 ? 7.723 16.172 3.709 1 97.44 209 HIS A N 1
ATOM 1617 C CA . HIS A 1 209 ? 9.172 16.062 3.787 1 97.44 209 HIS A CA 1
ATOM 1618 C C . HIS A 1 209 ? 9.602 15.148 4.926 1 97.44 209 HIS A C 1
ATOM 1620 O O . HIS A 1 209 ? 10.438 14.258 4.734 1 97.44 209 HIS A O 1
ATOM 1626 N N . GLN A 1 210 ? 9.039 15.344 6.051 1 97 210 GLN A N 1
ATOM 1627 C CA . GLN A 1 210 ? 9.492 14.617 7.234 1 97 210 GLN A CA 1
ATOM 1628 C C . GLN A 1 210 ? 9.148 13.133 7.137 1 97 210 GLN A C 1
ATOM 1630 O O . GLN A 1 210 ? 9.93 12.281 7.559 1 97 210 GLN A O 1
ATOM 1635 N N . VAL A 1 211 ? 8.008 12.797 6.625 1 97.81 211 VAL A N 1
ATOM 1636 C CA . VAL A 1 211 ? 7.652 11.398 6.406 1 97.81 211 VAL A CA 1
ATOM 1637 C C . VAL A 1 211 ? 8.57 10.789 5.352 1 97.81 211 VAL A C 1
ATOM 1639 O O . VAL A 1 211 ? 9.047 9.664 5.508 1 97.81 211 VAL A O 1
ATOM 1642 N N . SER A 1 212 ? 8.812 11.531 4.289 1 97.94 212 SER A N 1
ATOM 1643 C CA . SER A 1 212 ? 9.711 11.055 3.244 1 97.94 212 SER A CA 1
ATOM 1644 C C . SER A 1 212 ? 11.109 10.805 3.795 1 97.94 212 SER A C 1
ATOM 1646 O O . SER A 1 212 ? 11.742 9.797 3.465 1 97.94 212 SER A O 1
ATOM 1648 N N . LYS A 1 213 ? 11.547 11.711 4.613 1 97.56 213 LYS A N 1
ATOM 1649 C CA . LYS A 1 213 ? 12.859 11.562 5.23 1 97.56 213 LYS A CA 1
ATOM 1650 C C . LYS A 1 213 ? 12.906 10.344 6.148 1 97.56 213 LYS A C 1
ATOM 1652 O O . LYS A 1 213 ? 13.859 9.562 6.102 1 97.56 213 LYS A O 1
ATOM 1657 N N . HIS A 1 214 ? 11.898 10.227 6.965 1 97 214 HIS A N 1
ATOM 1658 C CA . HIS A 1 214 ? 11.797 9.062 7.836 1 97 214 HIS A CA 1
ATOM 1659 C C . HIS A 1 214 ? 11.828 7.762 7.035 1 97 214 HIS A C 1
ATOM 1661 O O . HIS A 1 214 ? 12.578 6.844 7.363 1 97 214 HIS A O 1
ATOM 1667 N N . ALA A 1 215 ? 11.039 7.699 5.969 1 96.88 215 ALA A N 1
ATOM 1668 C CA . ALA A 1 215 ? 10.969 6.52 5.109 1 96.88 215 ALA A CA 1
ATOM 1669 C C . ALA A 1 215 ? 12.305 6.258 4.426 1 96.88 215 ALA A C 1
ATOM 1671 O O . ALA A 1 215 ? 12.742 5.109 4.332 1 96.88 215 ALA A O 1
ATOM 1672 N N . TYR A 1 216 ? 12.898 7.309 3.961 1 96.94 216 TYR A N 1
ATOM 1673 C CA . TYR A 1 216 ? 14.211 7.199 3.322 1 96.94 216 TYR A CA 1
ATOM 1674 C C . TYR A 1 216 ? 15.227 6.582 4.27 1 96.94 216 TYR A C 1
ATOM 1676 O O . TYR A 1 216 ? 16 5.699 3.879 1 96.94 216 TYR A O 1
ATOM 1684 N N . ASN A 1 217 ? 15.203 7.016 5.473 1 96.31 217 ASN A N 1
ATOM 1685 C CA . ASN A 1 217 ? 16.141 6.523 6.48 1 96.31 217 ASN A CA 1
ATOM 1686 C C . ASN A 1 217 ? 15.867 5.059 6.82 1 96.31 217 ASN A C 1
ATOM 1688 O O . ASN A 1 217 ? 16.75 4.367 7.34 1 96.31 217 ASN A O 1
ATOM 1692 N N . LEU A 1 218 ? 14.711 4.586 6.562 1 94.5 218 LEU A N 1
ATOM 1693 C CA . LEU A 1 218 ? 14.359 3.189 6.781 1 94.5 218 LEU A CA 1
ATOM 1694 C C . LEU A 1 218 ? 14.648 2.352 5.543 1 94.5 218 LEU A C 1
ATOM 1696 O O . LEU A 1 218 ? 14.32 1.164 5.496 1 94.5 218 LEU A O 1
ATOM 1700 N N . GLY A 1 219 ? 15.141 3.023 4.492 1 94.56 219 GLY A N 1
ATOM 1701 C CA . GLY A 1 219 ? 15.586 2.287 3.32 1 94.56 219 GLY A CA 1
ATOM 1702 C C . GLY A 1 219 ? 14.617 2.383 2.154 1 94.56 219 GLY A C 1
ATOM 1703 O O . GLY A 1 219 ? 14.812 1.733 1.125 1 94.56 219 GLY A O 1
ATOM 1704 N N . CYS A 1 220 ? 13.57 3.121 2.285 1 96.56 220 CYS A N 1
ATOM 1705 C CA . CYS A 1 220 ? 12.664 3.334 1.163 1 96.56 220 CYS A CA 1
ATOM 1706 C C . CYS A 1 220 ? 13.328 4.172 0.076 1 96.56 220 CYS A C 1
ATOM 1708 O O . CYS A 1 220 ? 14.047 5.125 0.375 1 96.56 220 CYS A O 1
ATOM 1710 N N . ARG A 1 221 ? 13.023 3.754 -1.141 1 94.94 221 ARG A N 1
ATOM 1711 C CA . ARG A 1 221 ? 13.648 4.496 -2.23 1 94.94 221 ARG A CA 1
ATOM 1712 C C . ARG A 1 221 ? 12.594 5.074 -3.172 1 94.94 221 ARG A C 1
ATOM 1714 O O . ARG A 1 221 ? 12.93 5.59 -4.242 1 94.94 221 ARG A O 1
ATOM 1721 N N . ARG A 1 222 ? 11.398 4.973 -2.717 1 96.62 222 ARG A N 1
ATOM 1722 C CA . ARG A 1 222 ? 10.289 5.57 -3.461 1 96.62 222 ARG A CA 1
ATOM 1723 C C . ARG A 1 222 ? 9.18 6.016 -2.52 1 96.62 222 ARG A C 1
ATOM 1725 O O . ARG A 1 222 ? 8.82 5.297 -1.583 1 96.62 222 ARG A O 1
ATOM 1732 N N . VAL A 1 223 ? 8.711 7.23 -2.752 1 97.81 223 VAL A N 1
ATOM 1733 C CA . VAL A 1 223 ? 7.539 7.797 -2.092 1 97.81 223 VAL A CA 1
ATOM 1734 C C . VAL A 1 223 ? 6.414 7.98 -3.107 1 97.81 223 VAL A C 1
ATOM 1736 O O . VAL A 1 223 ? 6.625 8.531 -4.188 1 97.81 223 VAL A O 1
ATOM 1739 N N . THR A 1 224 ? 5.238 7.445 -2.752 1 95.38 224 THR A N 1
ATOM 1740 C CA . THR A 1 224 ? 4.109 7.582 -3.666 1 95.38 224 THR A CA 1
ATOM 1741 C C . THR A 1 224 ? 2.893 8.148 -2.943 1 95.38 224 THR A C 1
ATOM 1743 O O . THR A 1 224 ? 2.873 8.219 -1.713 1 95.38 224 THR A O 1
ATOM 1746 N N . GLY A 1 225 ? 1.967 8.57 -3.707 1 92.81 225 GLY A N 1
ATOM 1747 C CA . GLY A 1 225 ? 0.661 9 -3.23 1 92.81 225 GLY A CA 1
ATOM 1748 C C . GLY A 1 225 ? -0.387 9.047 -4.328 1 92.81 225 GLY A C 1
ATOM 1749 O O . GLY A 1 225 ? -0.053 9.039 -5.512 1 92.81 225 GLY A O 1
ATOM 1750 N N . TYR A 1 226 ? -1.593 9.086 -3.848 1 87.75 226 TYR A N 1
ATOM 1751 C CA . TYR A 1 226 ? -2.725 9.195 -4.762 1 87.75 226 TYR A CA 1
ATOM 1752 C C . TYR A 1 226 ? -3.223 10.633 -4.844 1 87.75 226 TYR A C 1
ATOM 1754 O O . TYR A 1 226 ? -3.475 11.266 -3.818 1 87.75 226 TYR A O 1
ATOM 1762 N N . VAL A 1 227 ? -3.305 11.07 -6.039 1 85.56 227 VAL A N 1
ATOM 1763 C CA . VAL A 1 227 ? -3.689 12.469 -6.25 1 85.56 227 VAL A CA 1
ATOM 1764 C C . VAL A 1 227 ? -4.945 12.531 -7.117 1 85.56 227 VAL A C 1
ATOM 1766 O O . VAL A 1 227 ? -5.012 11.891 -8.172 1 85.56 227 VAL A O 1
ATOM 1769 N N . ASP A 1 228 ? -5.898 13.227 -6.605 1 78.88 228 ASP A N 1
ATOM 1770 C CA . ASP A 1 228 ? -7.086 13.531 -7.398 1 78.88 228 ASP A CA 1
ATOM 1771 C C . ASP A 1 228 ? -6.797 14.617 -8.43 1 78.88 228 ASP A C 1
ATOM 1773 O O . ASP A 1 228 ? -6.531 15.773 -8.07 1 78.88 228 ASP A O 1
ATOM 1777 N N . ASP A 1 229 ? -6.918 14.32 -9.664 1 72.44 229 ASP A N 1
ATOM 1778 C CA . ASP A 1 229 ? -6.539 15.242 -10.727 1 72.44 229 ASP A CA 1
ATOM 1779 C C . ASP A 1 229 ? -7.637 16.281 -10.977 1 72.44 229 ASP A C 1
ATOM 1781 O O . ASP A 1 229 ? -7.453 17.203 -11.758 1 72.44 229 ASP A O 1
ATOM 1785 N N . ASN A 1 230 ? -8.688 16.125 -10.297 1 72 230 ASN A N 1
ATOM 1786 C CA . ASN A 1 230 ? -9.734 17.141 -10.406 1 72 230 ASN A CA 1
ATOM 1787 C C . ASN A 1 230 ? -9.391 18.391 -9.609 1 72 230 ASN A C 1
ATOM 1789 O O . ASN A 1 230 ? -10 19.438 -9.805 1 72 230 ASN A O 1
ATOM 1793 N N . ASP A 1 231 ? -8.406 18.234 -8.75 1 71.75 231 ASP A N 1
ATOM 1794 C CA . ASP A 1 231 ? -7.875 19.375 -8.016 1 71.75 231 ASP A CA 1
ATOM 1795 C C . ASP A 1 231 ? -6.715 20.016 -8.773 1 71.75 231 ASP A C 1
ATOM 1797 O O . ASP A 1 231 ? -5.598 19.5 -8.773 1 71.75 231 ASP A O 1
ATOM 1801 N N . ALA A 1 232 ? -6.914 21.078 -9.414 1 72.31 232 ALA A N 1
ATOM 1802 C CA . ALA A 1 232 ? -5.93 21.703 -10.297 1 72.31 232 ALA A CA 1
ATOM 1803 C C . ALA A 1 232 ? -4.645 22.031 -9.539 1 72.31 232 ALA A C 1
ATOM 1805 O O . ALA A 1 232 ? -3.559 22.047 -10.125 1 72.31 232 ALA A O 1
ATOM 1806 N N . ASN A 1 233 ? -4.727 22.219 -8.305 1 83.06 233 ASN A N 1
ATOM 1807 C CA . ASN A 1 233 ? -3.574 22.719 -7.566 1 83.06 233 ASN A CA 1
ATOM 1808 C C . ASN A 1 233 ? -2.732 21.578 -6.996 1 83.06 233 ASN A C 1
ATOM 1810 O O . ASN A 1 233 ? -1.519 21.719 -6.844 1 83.06 233 ASN A O 1
ATOM 1814 N N . LEU A 1 234 ? -3.318 20.5 -6.762 1 85.44 234 LEU A N 1
ATOM 1815 C CA . LEU A 1 234 ? -2.635 19.422 -6.051 1 85.44 234 LEU A CA 1
ATOM 1816 C C . LEU A 1 234 ? -1.552 18.797 -6.926 1 85.44 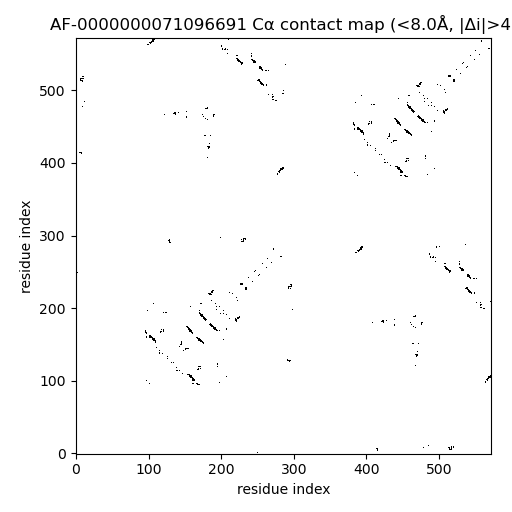234 LEU A C 1
ATOM 1818 O O . LEU A 1 234 ? -0.425 18.594 -6.469 1 85.44 234 LEU A O 1
ATOM 1822 N N . PRO A 1 235 ? -1.844 18.594 -8.219 1 85.69 235 PRO A N 1
ATOM 1823 C CA . PRO A 1 235 ? -0.787 18.062 -9.086 1 85.69 235 PRO A CA 1
ATOM 1824 C C . PRO A 1 235 ? 0.421 19 -9.172 1 85.69 235 PRO A C 1
ATOM 1826 O O . PRO A 1 235 ? 1.563 18.531 -9.094 1 85.69 235 PRO A O 1
ATOM 1829 N N . ARG A 1 236 ? 0.153 20.219 -9.25 1 88.31 236 ARG A N 1
ATOM 1830 C CA . ARG A 1 236 ? 1.229 21.203 -9.336 1 88.31 236 ARG A CA 1
ATOM 1831 C C . ARG A 1 236 ? 2.033 21.25 -8.039 1 88.31 236 ARG A C 1
ATOM 1833 O O . ARG A 1 236 ? 3.254 21.422 -8.07 1 88.31 236 ARG A O 1
ATOM 1840 N N . TRP A 1 237 ? 1.305 21.172 -6.984 1 90.31 237 TRP A N 1
ATOM 1841 C CA . TRP A 1 237 ? 1.955 21.172 -5.68 1 90.31 237 TRP A CA 1
ATOM 1842 C C . TRP A 1 237 ? 2.949 20.016 -5.566 1 90.31 237 TRP A C 1
ATOM 1844 O O . TRP A 1 237 ? 4.109 20.234 -5.203 1 90.31 237 TRP A O 1
ATOM 1854 N N . TYR A 1 238 ? 2.605 18.828 -5.961 1 91.81 238 TYR A N 1
ATOM 1855 C CA . TYR A 1 238 ? 3.475 17.656 -5.91 1 91.81 238 TYR A CA 1
ATOM 1856 C C . TYR A 1 238 ? 4.617 17.797 -6.91 1 91.81 238 TYR A C 1
ATOM 1858 O O . TYR A 1 238 ? 5.762 17.453 -6.602 1 91.81 238 TYR A O 1
ATOM 1866 N N . GLN A 1 239 ? 4.266 18.25 -8.023 1 90.94 239 GLN A N 1
ATOM 1867 C CA . GLN A 1 239 ? 5.277 18.406 -9.062 1 90.94 239 GLN A CA 1
ATOM 1868 C C . GLN A 1 239 ? 6.352 19.406 -8.648 1 90.94 239 GLN A C 1
ATOM 1870 O O . GLN A 1 239 ? 7.516 19.281 -9.031 1 90.94 239 GLN A O 1
ATOM 1875 N N . GLY A 1 240 ? 5.926 20.391 -7.891 1 91.69 240 GLY A N 1
ATOM 1876 C CA . GLY A 1 240 ? 6.863 21.375 -7.367 1 91.69 240 GLY A CA 1
ATOM 1877 C C . GLY A 1 240 ? 7.949 20.75 -6.504 1 91.69 240 GLY A C 1
ATOM 1878 O O . GLY A 1 240 ? 9.023 21.328 -6.34 1 91.69 240 GLY A O 1
ATOM 1879 N N . TYR A 1 241 ? 7.707 19.578 -5.973 1 93.44 241 TYR A N 1
ATOM 1880 C CA . TYR A 1 241 ? 8.68 18.891 -5.129 1 93.44 241 TYR A CA 1
ATOM 1881 C C . TYR A 1 241 ? 9.375 17.781 -5.895 1 93.44 241 TYR A C 1
ATOM 1883 O O . TYR A 1 241 ? 10.148 17 -5.32 1 93.44 241 TYR A O 1
ATOM 1891 N N . GLY A 1 242 ? 9.023 17.609 -7.168 1 93.94 242 GLY A N 1
ATOM 1892 C CA . GLY A 1 242 ? 9.719 16.656 -8.016 1 93.94 242 GLY A CA 1
ATOM 1893 C C . GLY A 1 242 ? 8.93 15.391 -8.273 1 93.94 242 GLY A C 1
ATOM 1894 O O . GLY A 1 242 ? 9.391 14.5 -8.992 1 93.94 242 GLY A O 1
ATOM 1895 N N . PHE A 1 243 ? 7.73 15.328 -7.738 1 95.56 243 PHE A N 1
ATOM 1896 C CA . PHE A 1 243 ? 6.898 14.156 -8.008 1 95.56 243 PHE A CA 1
ATOM 1897 C C . PHE A 1 243 ? 6.488 14.117 -9.477 1 95.56 243 PHE A C 1
ATOM 1899 O O . PHE A 1 243 ? 6.273 15.156 -10.094 1 95.56 243 PHE A O 1
ATOM 1906 N N . VAL A 1 244 ? 6.359 12.875 -9.953 1 93.69 244 VAL A N 1
ATOM 1907 C CA . VAL A 1 244 ? 5.914 12.688 -11.328 1 93.69 244 VAL A CA 1
ATOM 1908 C C . VAL A 1 244 ? 4.621 11.875 -11.344 1 93.69 244 VAL A C 1
ATOM 1910 O O . VAL A 1 244 ? 4.371 11.07 -10.445 1 93.69 244 VAL A O 1
ATOM 1913 N N . ASP A 1 245 ? 3.852 12.133 -12.367 1 91.12 245 ASP A N 1
ATOM 1914 C CA . ASP A 1 245 ? 2.646 11.336 -12.562 1 91.12 245 ASP A CA 1
ATOM 1915 C C . ASP A 1 245 ? 2.99 9.953 -13.109 1 91.12 245 ASP A C 1
ATOM 1917 O O . ASP A 1 245 ? 3.043 9.758 -14.328 1 91.12 245 ASP A O 1
ATOM 1921 N N . PHE A 1 246 ? 3.068 9.047 -12.25 1 87.25 246 PHE A N 1
ATOM 1922 C CA . PHE A 1 246 ? 3.535 7.699 -12.57 1 87.25 246 PHE A CA 1
ATOM 1923 C C . PHE A 1 246 ? 2.486 6.941 -13.375 1 87.25 246 PHE A C 1
ATOM 1925 O O . PHE A 1 246 ? 2.818 6.238 -14.328 1 87.25 246 PHE A O 1
ATOM 1932 N N . SER A 1 247 ? 1.289 7.062 -12.938 1 84.88 247 SER A N 1
ATOM 1933 C CA . SER A 1 247 ? 0.22 6.332 -13.617 1 84.88 247 SER A CA 1
ATOM 1934 C C . SER A 1 247 ? 0.098 6.754 -15.078 1 84.88 247 SER A C 1
ATOM 1936 O O . SER A 1 247 ? -0.111 5.914 -15.953 1 84.88 247 SER A O 1
ATOM 1938 N N . ARG A 1 248 ? 0.231 8.016 -15.305 1 80.69 248 ARG A N 1
ATOM 1939 C CA . ARG A 1 248 ? 0.136 8.516 -16.672 1 80.69 248 ARG A CA 1
ATOM 1940 C C . ARG A 1 248 ? 1.36 8.117 -17.484 1 80.69 248 ARG A C 1
ATOM 1942 O O . ARG A 1 248 ? 1.243 7.785 -18.672 1 80.69 248 ARG A O 1
ATOM 1949 N N . GLN A 1 249 ? 2.479 8.102 -16.875 1 78.31 249 GLN A N 1
ATOM 1950 C CA . GLN A 1 249 ? 3.725 7.797 -17.562 1 78.31 249 GLN A CA 1
ATOM 1951 C C . GLN A 1 249 ? 3.777 6.328 -17.984 1 78.31 249 GLN A C 1
ATOM 1953 O O . GLN A 1 249 ? 4.266 6 -19.062 1 78.31 249 GLN A O 1
ATOM 1958 N N . PHE A 1 250 ? 3.213 5.445 -17.141 1 75.06 250 PHE A N 1
ATOM 1959 C CA . PHE A 1 250 ? 3.408 4.023 -17.406 1 75.06 250 PHE A CA 1
ATOM 1960 C C . PHE A 1 250 ? 2.076 3.332 -17.656 1 75.06 250 PHE A C 1
ATOM 1962 O O . PHE A 1 250 ? 2.021 2.107 -17.797 1 75.06 250 PHE A O 1
ATOM 1969 N N . ASP A 1 251 ? 1.007 4.078 -17.719 1 78.94 251 ASP A N 1
ATOM 1970 C CA . ASP A 1 251 ? -0.341 3.596 -18 1 78.94 251 ASP A CA 1
ATOM 1971 C C . ASP A 1 251 ? -0.76 2.516 -17.016 1 78.94 251 ASP A C 1
ATOM 1973 O O . ASP A 1 251 ? -1.228 1.447 -17.406 1 78.94 251 ASP A O 1
ATOM 1977 N N . TYR A 1 252 ? -0.485 2.76 -15.812 1 83.31 252 TYR A N 1
ATOM 1978 C CA . TYR A 1 252 ? -0.905 1.885 -14.727 1 83.31 252 TYR A CA 1
ATOM 1979 C C . TYR A 1 252 ? -2.256 2.318 -14.164 1 83.31 252 TYR A C 1
ATOM 1981 O O . TYR A 1 252 ? -2.506 3.514 -13.992 1 83.31 252 TYR A O 1
ATOM 1989 N N . HIS A 1 253 ? -3.043 1.317 -13.984 1 86.38 253 HIS A N 1
ATOM 1990 C CA . HIS A 1 253 ? -4.344 1.569 -13.375 1 86.38 253 HIS A CA 1
ATOM 1991 C C . HIS A 1 253 ? -4.52 0.772 -12.094 1 86.38 253 HIS A C 1
ATOM 1993 O O . HIS A 1 253 ? -3.986 -0.333 -11.961 1 86.38 253 HIS A O 1
ATOM 1999 N N . ILE A 1 254 ? -5.27 1.405 -11.234 1 89.88 254 ILE A N 1
ATOM 2000 C CA . ILE A 1 254 ? -5.617 0.712 -10 1 89.88 254 ILE A CA 1
ATOM 2001 C C . ILE A 1 254 ? -6.961 0.003 -10.164 1 89.88 254 ILE A C 1
ATOM 2003 O O . ILE A 1 254 ? -7.977 0.643 -10.453 1 89.88 254 ILE A O 1
ATOM 2007 N N . TYR A 1 255 ? -6.957 -1.267 -10.047 1 92.44 255 TYR A N 1
ATOM 2008 C CA . TYR A 1 255 ? -8.188 -2.051 -10.016 1 92.44 255 TYR A CA 1
ATOM 2009 C C . TYR A 1 255 ? -8.57 -2.4 -8.586 1 92.44 255 TYR A C 1
ATOM 2011 O O . TYR A 1 255 ? -7.703 -2.635 -7.742 1 92.44 255 TYR A O 1
ATOM 2019 N N . SER A 1 256 ? -9.883 -2.418 -8.359 1 95.5 256 SER A N 1
ATOM 2020 C CA . SER A 1 256 ? -10.352 -2.615 -6.992 1 95.5 256 SER A CA 1
ATOM 2021 C C . SER A 1 256 ? -11.57 -3.523 -6.945 1 95.5 256 SER A C 1
ATOM 2023 O O . SER A 1 256 ? -12.383 -3.527 -7.875 1 95.5 256 SER A O 1
ATOM 2025 N N . LEU A 1 257 ? -11.609 -4.352 -5.977 1 96.62 257 LEU A N 1
ATOM 2026 C CA . LEU A 1 257 ? -12.758 -5.16 -5.566 1 96.62 257 LEU A CA 1
ATOM 2027 C C . LEU A 1 257 ? -13.141 -4.871 -4.121 1 96.62 257 LEU A C 1
ATOM 2029 O O . LEU A 1 257 ? -12.336 -5.07 -3.207 1 96.62 257 LEU A O 1
ATOM 2033 N N . SER A 1 258 ? -14.398 -4.375 -3.902 1 94.81 258 SER A N 1
ATOM 2034 C CA . SER A 1 258 ? -14.734 -3.93 -2.553 1 94.81 258 SER A CA 1
ATOM 2035 C C . SER A 1 258 ? -16.172 -4.27 -2.195 1 94.81 258 SER A C 1
ATOM 2037 O O . SER A 1 258 ? -16.984 -4.59 -3.074 1 94.81 258 SER A O 1
ATOM 2039 N N . ASP A 1 259 ? -16.406 -4.309 -0.936 1 91.31 259 ASP A N 1
ATOM 2040 C CA . ASP A 1 259 ? -17.75 -4.398 -0.362 1 91.31 259 ASP A CA 1
ATOM 2041 C C . ASP A 1 259 ? -18.469 -5.668 -0.829 1 91.31 259 ASP A C 1
ATOM 2043 O O . ASP A 1 259 ? -17.938 -6.773 -0.671 1 91.31 259 ASP A O 1
ATOM 2047 N N . ASP A 1 260 ? -19.672 -5.504 -1.44 1 93.25 260 ASP A N 1
ATOM 2048 C CA . ASP A 1 260 ? -20.469 -6.676 -1.773 1 93.25 260 ASP A CA 1
ATOM 2049 C C . ASP A 1 260 ? -19.766 -7.555 -2.803 1 93.25 260 ASP A C 1
ATOM 2051 O O . ASP A 1 260 ? -19.688 -8.773 -2.641 1 93.25 260 ASP A O 1
ATOM 2055 N N . PRO A 1 261 ? -19.188 -6.973 -3.77 1 94.94 261 PRO A N 1
ATOM 2056 C CA . PRO A 1 261 ? -18.5 -7.824 -4.738 1 94.94 261 PRO A CA 1
ATOM 2057 C C . PRO A 1 261 ? -17.359 -8.633 -4.105 1 94.94 261 PRO A C 1
ATOM 2059 O O . PRO A 1 261 ? -17.156 -9.789 -4.465 1 94.94 261 PRO A O 1
ATOM 2062 N N . LEU A 1 262 ? -16.672 -8.039 -3.197 1 96.69 262 LEU A N 1
ATOM 2063 C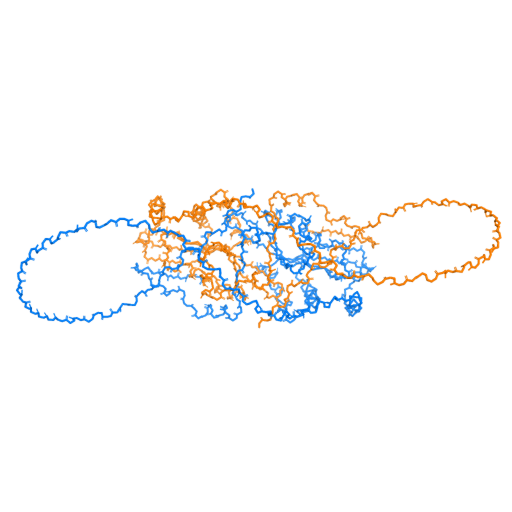 CA . LEU A 1 262 ? -15.602 -8.75 -2.51 1 96.69 262 LEU A CA 1
ATOM 2064 C C . LEU A 1 262 ? -16.156 -9.883 -1.663 1 96.69 262 LEU A C 1
ATOM 2066 O O . LEU A 1 262 ? -15.617 -10.992 -1.669 1 96.69 262 LEU A O 1
ATOM 2070 N N . GLU A 1 263 ? -17.203 -9.617 -0.961 1 95.94 263 GLU A N 1
ATOM 2071 C CA . GLU A 1 263 ? -17.844 -10.648 -0.148 1 95.94 263 GLU A CA 1
ATOM 2072 C C . GLU A 1 263 ? -18.297 -11.828 -1.005 1 95.94 263 GLU A C 1
ATOM 2074 O O . GLU A 1 263 ? -18.062 -12.992 -0.645 1 95.94 263 GLU A O 1
ATOM 2079 N N . LYS A 1 264 ? -18.844 -11.523 -2.115 1 95.88 264 LYS A N 1
ATOM 2080 C CA . LYS A 1 264 ? -19.297 -12.562 -3.037 1 95.88 264 LYS A CA 1
ATOM 2081 C C . LYS A 1 264 ? -18.125 -13.359 -3.584 1 95.88 264 LYS A C 1
ATOM 2083 O O . LYS A 1 264 ? -18.172 -14.586 -3.66 1 95.88 264 LYS A O 1
ATOM 2088 N N . PHE A 1 265 ? -17.141 -12.633 -3.934 1 96.88 265 PHE A N 1
ATOM 2089 C CA . PHE A 1 265 ? -15.945 -13.273 -4.473 1 96.88 265 PHE A CA 1
ATOM 2090 C C . PHE A 1 265 ? -15.344 -14.242 -3.459 1 96.88 265 PHE A C 1
ATOM 2092 O O . PHE A 1 265 ? -15 -15.375 -3.805 1 96.88 265 PHE A O 1
ATOM 2099 N N . VAL A 1 266 ? -15.25 -13.875 -2.209 1 95.31 266 VAL A N 1
ATOM 2100 C CA . VAL A 1 266 ? -14.609 -14.633 -1.142 1 95.31 266 VAL A CA 1
ATOM 2101 C C . VAL A 1 266 ? -15.477 -15.836 -0.768 1 95.31 266 VAL A C 1
ATOM 2103 O O . VAL A 1 266 ? -14.969 -16.938 -0.569 1 95.31 266 VAL A O 1
ATOM 2106 N N . HIS A 1 267 ? -16.766 -15.695 -0.742 1 94.88 267 HIS A N 1
ATOM 2107 C CA . HIS A 1 267 ? -17.609 -16.734 -0.164 1 94.88 267 HIS A CA 1
ATOM 2108 C C . HIS A 1 267 ? -18.25 -17.594 -1.251 1 94.88 267 HIS A C 1
ATOM 2110 O O . HIS A 1 267 ? -18.547 -18.766 -1.023 1 94.88 267 HIS A O 1
ATOM 2116 N N . GLU A 1 268 ? -18.375 -17.031 -2.453 1 92.69 268 GLU A N 1
ATOM 2117 C CA . GLU A 1 268 ? -19.172 -17.75 -3.439 1 92.69 268 GLU A CA 1
ATOM 2118 C C . GLU A 1 268 ? -18.312 -18.25 -4.594 1 92.69 268 GLU A C 1
ATOM 2120 O O . GLU A 1 268 ? -18.719 -19.156 -5.328 1 92.69 268 GLU A O 1
ATOM 2125 N N . HIS A 1 269 ? -17.219 -17.703 -4.812 1 91.31 269 HIS A N 1
ATOM 2126 C CA . HIS A 1 269 ? -16.359 -18.141 -5.906 1 91.31 269 HIS A CA 1
ATOM 2127 C C . HIS A 1 269 ? -15.461 -19.297 -5.477 1 91.31 269 HIS A C 1
ATOM 2129 O O . HIS A 1 269 ? -14.781 -19.219 -4.457 1 91.31 269 HIS A O 1
ATOM 2135 N N . ASP A 1 270 ? -15.477 -20.391 -6.234 1 88.69 270 ASP A N 1
ATOM 2136 C CA . ASP A 1 270 ? -14.555 -21.5 -6.023 1 88.69 270 ASP A CA 1
ATOM 2137 C C . ASP A 1 270 ? -13.375 -21.422 -6.988 1 88.69 270 ASP A C 1
ATOM 2139 O O . ASP A 1 270 ? -13.523 -21.656 -8.188 1 88.69 270 ASP A O 1
ATOM 2143 N N . PRO A 1 271 ? -12.195 -21.141 -6.457 1 86.62 271 PRO A N 1
ATOM 2144 C CA . PRO A 1 271 ? -11.047 -20.953 -7.352 1 86.62 271 PRO A CA 1
ATOM 2145 C C . PRO A 1 271 ? -10.414 -22.281 -7.777 1 86.62 271 PRO A C 1
ATOM 2147 O O . PRO A 1 271 ? -9.523 -22.297 -8.625 1 86.62 271 PRO A O 1
ATOM 2150 N N . PHE A 1 272 ? -10.906 -23.406 -7.219 1 85.44 272 PHE A N 1
ATOM 2151 C CA . PHE A 1 272 ? -10.266 -24.688 -7.441 1 85.44 272 PHE A CA 1
ATOM 2152 C C . PHE A 1 272 ? -11.016 -25.5 -8.484 1 85.44 272 PHE A C 1
ATOM 2154 O O . PHE A 1 272 ? -10.914 -26.734 -8.516 1 85.44 272 PHE A O 1
ATOM 2161 N N . THR A 1 273 ? -11.711 -24.859 -9.344 1 79.25 273 THR A N 1
ATOM 2162 C CA . THR A 1 273 ? -12.625 -25.578 -10.219 1 79.25 273 THR A CA 1
ATOM 2163 C C . THR A 1 273 ? -12.008 -25.781 -11.602 1 79.25 273 THR A C 1
ATOM 2165 O O . THR A 1 273 ? -12.539 -26.531 -12.422 1 79.25 273 THR A O 1
ATOM 2168 N N . LYS A 1 274 ? -10.883 -25.109 -11.859 1 79.19 274 LYS A N 1
ATOM 2169 C CA . LYS A 1 274 ? -10.312 -25.281 -13.195 1 79.19 274 LYS A CA 1
ATOM 2170 C C . LYS A 1 274 ? -9.797 -26.703 -13.398 1 79.19 274 LYS A C 1
ATOM 2172 O O . LYS A 1 274 ? -8.992 -27.203 -12.602 1 79.19 274 LYS A O 1
ATOM 2177 N N . PRO A 1 275 ? -10.352 -27.344 -14.367 1 77.25 275 PRO A N 1
ATOM 2178 C CA . PRO A 1 275 ? -9.867 -28.688 -14.641 1 77.25 275 PRO A CA 1
ATOM 2179 C C . PRO A 1 275 ? -8.43 -28.719 -15.148 1 77.25 275 PRO A C 1
ATOM 2181 O O . PRO A 1 275 ? -7.988 -27.781 -15.805 1 77.25 275 PRO A O 1
ATOM 2184 N N . ASN A 1 276 ? -7.629 -29.609 -14.562 1 74.56 276 ASN A N 1
ATOM 2185 C CA . ASN A 1 276 ? -6.285 -29.766 -15.109 1 74.56 276 ASN A CA 1
ATOM 2186 C C . ASN A 1 276 ? -6.031 -31.203 -15.562 1 74.56 276 ASN A C 1
ATOM 2188 O O . ASN A 1 276 ? -6.523 -32.156 -14.945 1 74.56 276 ASN A O 1
ATOM 2192 N N . ASP A 1 277 ? -5.574 -31.328 -16.844 1 76.06 277 ASP A N 1
ATOM 2193 C CA . ASP A 1 277 ? -5.406 -32.625 -17.516 1 76.06 277 ASP A CA 1
ATOM 2194 C C . ASP A 1 277 ? -4.383 -33.5 -16.797 1 76.06 277 ASP A C 1
ATOM 2196 O O . ASP A 1 277 ? -4.34 -34.719 -17 1 76.06 277 ASP A O 1
ATOM 2200 N N . LEU A 1 278 ? -3.723 -32.906 -15.906 1 79.25 278 LEU A N 1
ATOM 2201 C CA . LEU A 1 278 ? -2.633 -33.656 -15.289 1 79.25 278 LEU A CA 1
ATOM 2202 C C . LEU A 1 278 ? -3.066 -34.25 -13.953 1 79.25 278 LEU A C 1
ATOM 2204 O O . LEU A 1 278 ? -2.318 -35 -13.328 1 79.25 278 LEU A O 1
ATOM 2208 N N . GLY A 1 279 ? -4.297 -33.969 -13.555 1 78.75 279 GLY A N 1
ATOM 2209 C CA . GLY A 1 279 ? -4.797 -34.5 -12.297 1 78.75 279 GLY A CA 1
ATOM 2210 C C . GLY A 1 279 ? -4.055 -33.969 -11.086 1 78.75 279 GLY A C 1
ATOM 2211 O O . GLY A 1 279 ? -3.953 -34.656 -10.062 1 78.75 279 GLY A O 1
ATOM 2212 N N . LEU A 1 280 ? -3.477 -32.875 -11.25 1 85.56 280 LEU A N 1
ATOM 2213 C CA . LEU A 1 280 ? -2.775 -32.25 -10.117 1 85.56 280 LEU A CA 1
ATOM 2214 C C . LEU A 1 280 ? -3.746 -31.922 -8.992 1 85.56 280 LEU A C 1
ATOM 2216 O O . LEU A 1 280 ? -4.824 -31.375 -9.242 1 85.56 280 LEU A O 1
ATOM 2220 N N . ASP A 1 281 ? -3.34 -32.438 -7.785 1 89.81 281 ASP A N 1
ATOM 2221 C CA . ASP A 1 281 ? -4.082 -32.031 -6.598 1 89.81 281 ASP A CA 1
ATOM 2222 C C . ASP A 1 281 ? -3.635 -30.641 -6.121 1 89.81 281 ASP A C 1
ATOM 2224 O O . ASP A 1 281 ? -2.471 -30.453 -5.766 1 89.81 281 ASP A O 1
ATOM 2228 N N . ILE A 1 282 ? -4.551 -29.703 -6.148 1 90.25 282 ILE A N 1
ATOM 2229 C CA . ILE A 1 282 ? -4.227 -28.344 -5.73 1 90.25 282 ILE A CA 1
ATOM 2230 C C . ILE A 1 282 ? -5.016 -27.984 -4.473 1 90.25 282 ILE A C 1
ATOM 2232 O O . ILE A 1 282 ? -6.246 -28.109 -4.449 1 90.25 282 ILE A O 1
ATOM 2236 N N . ASP A 1 283 ? -4.289 -27.562 -3.385 1 90.62 283 ASP A N 1
ATOM 2237 C CA . ASP A 1 283 ? -4.953 -27.188 -2.141 1 90.62 283 ASP A CA 1
ATOM 2238 C C . ASP A 1 283 ? -4.332 -25.938 -1.542 1 90.62 283 ASP A C 1
ATOM 2240 O O . ASP A 1 283 ? -3.346 -25.422 -2.064 1 90.62 283 ASP A O 1
ATOM 2244 N N . SER A 1 284 ? -5.043 -25.359 -0.642 1 90.31 284 SER A N 1
ATOM 2245 C CA . SER A 1 284 ? -4.566 -24.172 0.065 1 90.31 284 SER A CA 1
ATOM 2246 C C . SER A 1 284 ? -4.406 -24.438 1.558 1 90.31 284 SER A C 1
ATOM 2248 O O . SER A 1 284 ? -5.312 -24.984 2.195 1 90.31 284 SER A O 1
ATOM 2250 N N . LEU A 1 285 ? -3.256 -24.047 2.043 1 86.31 285 LEU A N 1
ATOM 2251 C CA . LEU A 1 285 ? -2.959 -24.188 3.465 1 86.31 285 LEU A CA 1
ATOM 2252 C C . LEU A 1 285 ? -3.004 -22.828 4.168 1 86.31 285 LEU A C 1
ATOM 2254 O O . LEU A 1 285 ? -2.412 -22.672 5.238 1 86.31 285 LEU A O 1
ATOM 2258 N N . MET A 1 286 ? -3.695 -21.922 3.492 1 85.5 286 MET A N 1
ATOM 2259 C CA . MET A 1 286 ? -3.791 -20.578 4.062 1 85.5 286 MET A CA 1
ATOM 2260 C C . MET A 1 286 ? -4.895 -20.516 5.113 1 85.5 286 MET A C 1
ATOM 2262 O O . MET A 1 286 ? -5.855 -21.281 5.059 1 85.5 286 MET A O 1
ATOM 2266 N N . MET B 1 1 ? -24.266 3.861 -5.785 1 19.42 1 MET B N 1
ATOM 2267 C CA . MET B 1 1 ? -22.969 3.617 -5.164 1 19.42 1 MET B CA 1
ATOM 2268 C C . MET B 1 1 ? -22 4.746 -5.484 1 19.42 1 MET B C 1
ATOM 2270 O O . MET B 1 1 ? -21.484 4.836 -6.605 1 19.42 1 MET B O 1
ATOM 2274 N N . VAL B 1 2 ? -22.234 6.129 -4.977 1 22.33 2 VAL B N 1
ATOM 2275 C CA . VAL B 1 2 ? -22.188 7.469 -5.555 1 22.33 2 VAL B CA 1
ATOM 2276 C C . VAL B 1 2 ? -20.75 8 -5.504 1 22.33 2 VAL B C 1
ATOM 2278 O O . VAL B 1 2 ? -20.016 7.746 -4.547 1 22.33 2 VAL B O 1
ATOM 2281 N N . PRO B 1 3 ? -20.109 8.617 -6.609 1 24.8 3 PRO B N 1
ATOM 2282 C CA . PRO B 1 3 ? -18.828 8.945 -7.215 1 24.8 3 PRO B CA 1
ATOM 2283 C C . PRO B 1 3 ? -18.094 10.055 -6.469 1 24.8 3 PRO B C 1
ATOM 2285 O O . PRO B 1 3 ? -17.125 10.625 -6.992 1 24.8 3 PRO B O 1
ATOM 2288 N N . GLY B 1 4 ? -18.391 10.398 -5.117 1 21.45 4 GLY B N 1
ATOM 2289 C CA . GLY B 1 4 ? -18.25 11.758 -4.633 1 21.45 4 GLY B CA 1
ATOM 2290 C C . GLY B 1 4 ? -16.812 12.164 -4.391 1 21.45 4 GLY B C 1
ATOM 2291 O O . GLY B 1 4 ? -16.438 13.32 -4.613 1 21.45 4 GLY B O 1
ATOM 2292 N N . SER B 1 5 ? -15.898 11.406 -3.746 1 22 5 SER B N 1
ATOM 2293 C CA . SER B 1 5 ? -15.234 12.055 -2.623 1 22 5 SER B CA 1
ATOM 2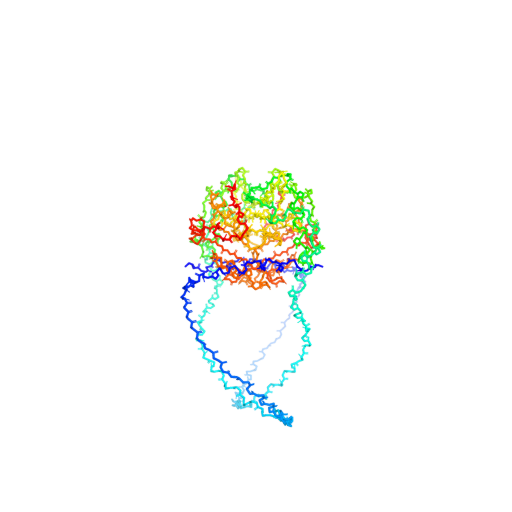294 C C . SER B 1 5 ? -13.961 12.766 -3.07 1 22 5 SER B C 1
ATOM 2296 O O . SER B 1 5 ? -13.312 13.453 -2.275 1 22 5 SER B O 1
ATOM 2298 N N . THR B 1 6 ? -13.258 12.477 -4.234 1 23.72 6 THR B N 1
ATOM 2299 C CA . THR B 1 6 ? -11.812 12.641 -4.188 1 23.72 6 THR B CA 1
ATOM 2300 C C . THR B 1 6 ? -11.422 14.07 -4.527 1 23.72 6 THR B C 1
ATOM 2302 O O . THR B 1 6 ? -10.234 14.383 -4.664 1 23.72 6 THR B O 1
ATOM 2305 N N . ARG B 1 7 ? -12.305 15.039 -4.727 1 21.91 7 ARG B N 1
ATOM 2306 C CA . ARG B 1 7 ? -11.945 16.234 -5.484 1 21.91 7 ARG B CA 1
ATOM 2307 C C . ARG B 1 7 ? -11.039 17.156 -4.672 1 21.91 7 ARG B C 1
ATOM 2309 O O . ARG B 1 7 ? -10.367 18.016 -5.227 1 21.91 7 ARG B O 1
ATOM 2316 N N . ARG B 1 8 ? -11.172 17.328 -3.283 1 24.61 8 ARG B N 1
ATOM 2317 C CA . ARG B 1 8 ? -11.172 18.625 -2.596 1 24.61 8 ARG B CA 1
ATOM 2318 C C . ARG B 1 8 ? -9.766 19.016 -2.166 1 24.61 8 ARG B C 1
ATOM 2320 O O . ARG B 1 8 ? -9.586 19.984 -1.428 1 24.61 8 ARG B O 1
ATOM 2327 N N . PHE B 1 9 ? -8.727 18.266 -2.602 1 22.84 9 PHE B N 1
ATOM 2328 C CA . PHE B 1 9 ? -7.594 18.391 -1.695 1 22.84 9 PHE B CA 1
ATOM 2329 C C . PHE B 1 9 ? -6.805 19.656 -1.991 1 22.84 9 PHE B C 1
ATOM 2331 O O . PHE B 1 9 ? -6.262 20.281 -1.078 1 22.84 9 PHE B O 1
ATOM 2338 N N . LEU B 1 10 ? -6.684 20.203 -3.248 1 22.44 10 LEU B N 1
ATOM 2339 C CA . LEU B 1 10 ? -5.48 20.922 -3.662 1 22.44 10 LEU B CA 1
ATOM 2340 C C . LEU B 1 10 ? -5.598 22.406 -3.33 1 22.44 10 LEU B C 1
ATOM 2342 O O . LEU B 1 10 ? -4.707 23.188 -3.664 1 22.44 10 LEU B O 1
ATOM 2346 N N . TYR B 1 11 ? -6.559 22.953 -2.703 1 23.56 11 TYR B N 1
ATOM 2347 C CA . TYR B 1 11 ? -6.754 24.391 -2.885 1 23.56 11 TYR B CA 1
ATOM 2348 C C . TYR B 1 11 ? -5.797 25.188 -2.008 1 23.56 11 TYR B C 1
ATOM 2350 O O . TYR B 1 11 ? -5.691 26.406 -2.141 1 23.56 11 TYR B O 1
ATOM 2358 N N . GLY B 1 12 ? -5.109 24.625 -1.009 1 23.91 12 GLY B N 1
ATOM 2359 C CA . GLY B 1 12 ? -4.598 25.516 0.019 1 23.91 12 GLY B CA 1
ATOM 2360 C C . GLY B 1 12 ? -3.27 26.156 -0.35 1 23.91 12 GLY B C 1
ATOM 2361 O O . GLY B 1 12 ? -2.826 27.094 0.305 1 23.91 12 GLY B O 1
ATOM 2362 N N . LEU B 1 13 ? -2.516 25.594 -1.302 1 22.92 13 LEU B N 1
ATOM 2363 C CA . LEU B 1 13 ? -1.091 25.906 -1.254 1 22.92 13 LEU B CA 1
ATOM 2364 C C . LEU B 1 13 ? -0.806 27.266 -1.878 1 22.92 13 LEU B C 1
ATOM 2366 O O . LEU B 1 13 ? 0.315 27.766 -1.788 1 22.92 13 LEU B O 1
ATOM 2370 N N . ILE B 1 14 ? -1.616 27.844 -2.705 1 22.52 14 ILE B N 1
ATOM 2371 C CA . ILE B 1 14 ? -0.989 28.688 -3.711 1 22.52 14 ILE B CA 1
ATOM 2372 C C . ILE B 1 14 ? -0.75 30.078 -3.131 1 22.52 14 ILE B C 1
ATOM 2374 O O . ILE B 1 14 ? -0.089 30.922 -3.756 1 22.52 14 ILE B O 1
ATOM 2378 N N . ARG B 1 15 ? -1.252 30.5 -2.031 1 23.42 15 ARG B N 1
ATOM 2379 C CA . ARG B 1 15 ? -1.339 31.969 -2.068 1 23.42 15 ARG B CA 1
ATOM 2380 C C . ARG B 1 15 ? -0.02 32.594 -1.643 1 23.42 15 ARG B C 1
ATOM 2382 O O . ARG B 1 15 ? 0.107 33.812 -1.631 1 23.42 15 ARG B O 1
ATOM 2389 N N . GLY B 1 16 ? 0.969 32 -1.014 1 22.56 16 GLY B N 1
ATOM 2390 C CA . GLY B 1 16 ? 1.724 32.812 -0.068 1 22.56 16 GLY B CA 1
ATOM 2391 C C . GLY B 1 16 ? 2.811 33.625 -0.725 1 22.56 16 GLY B C 1
ATOM 2392 O O . GLY B 1 16 ? 4 33.406 -0.481 1 22.56 16 GLY B O 1
ATOM 2393 N N . LEU B 1 17 ? 2.695 34.031 -2.074 1 21.73 17 LEU B N 1
ATOM 2394 C CA . LEU B 1 17 ? 3.926 34.688 -2.516 1 21.73 17 LEU B CA 1
ATOM 2395 C C . LEU B 1 17 ? 4.16 36 -1.752 1 21.73 17 LEU B C 1
ATOM 2397 O O . LEU B 1 17 ? 3.279 36.844 -1.692 1 21.73 17 LEU B O 1
ATOM 2401 N N . PRO B 1 18 ? 4.988 36.062 -0.748 1 20.5 18 PRO B N 1
ATOM 2402 C CA . PRO B 1 18 ? 5.297 37.156 0.157 1 20.5 18 PRO B CA 1
ATOM 2403 C C . PRO B 1 18 ? 5.805 38.406 -0.58 1 20.5 18 PRO B C 1
ATOM 2405 O O . PRO B 1 18 ? 6.621 38.281 -1.498 1 20.5 18 PRO B O 1
ATOM 2408 N N . SER B 1 19 ? 4.863 39.312 -0.886 1 21.02 19 SER B N 1
ATOM 2409 C CA . SER B 1 19 ? 5.184 40.594 -1.513 1 21.02 19 SER B CA 1
ATOM 2410 C C . SER B 1 19 ? 6.289 41.312 -0.754 1 21.02 19 SER B C 1
ATOM 2412 O O . SER B 1 19 ? 6.277 41.375 0.478 1 21.02 19 SER B O 1
ATOM 2414 N N . GLN B 1 20 ? 7.41 41.406 -1.425 1 19.88 20 GLN B N 1
ATOM 2415 C CA . GLN B 1 20 ? 8.68 42.062 -1.075 1 19.88 20 GLN B CA 1
ATOM 2416 C C . GLN B 1 20 ? 8.484 43.531 -0.724 1 19.88 20 GLN B C 1
ATOM 2418 O O . GLN B 1 20 ? 7.875 44.281 -1.489 1 19.88 20 GLN B O 1
ATOM 2423 N N . ALA B 1 21 ? 8.453 43.812 0.584 1 22.39 21 ALA B N 1
ATOM 2424 C CA . ALA B 1 21 ? 8.25 45.062 1.344 1 22.39 21 ALA B CA 1
ATOM 2425 C C . ALA B 1 21 ? 9.297 46.094 0.98 1 22.39 21 ALA B C 1
ATOM 2427 O O . ALA B 1 21 ? 10.492 45.906 1.254 1 22.39 21 ALA B O 1
ATOM 2428 N N . SER B 1 22 ? 9.078 46.688 -0.388 1 19.22 22 SER B N 1
ATOM 2429 C CA . SER B 1 22 ? 10.102 47.656 -0.773 1 19.22 22 SER B CA 1
ATOM 2430 C C . SER B 1 22 ? 10.188 48.812 0.232 1 19.22 22 SER B C 1
ATOM 2432 O O . SER B 1 22 ? 9.172 49.219 0.794 1 19.22 22 SER B O 1
ATOM 2434 N N . PRO B 1 23 ? 11.32 49.281 0.629 1 18.8 23 PRO B N 1
ATOM 2435 C CA . PRO B 1 23 ? 11.711 50.219 1.689 1 18.8 23 PRO B CA 1
ATOM 2436 C C . PRO B 1 23 ? 11.406 51.688 1.335 1 18.8 23 PRO B C 1
ATOM 2438 O O . PRO B 1 23 ? 11.719 52.594 2.111 1 18.8 23 PRO B O 1
ATOM 2441 N N . LYS B 1 24 ? 10.266 51.812 0.761 1 19.16 24 LYS B N 1
ATOM 2442 C CA . LYS B 1 24 ? 10.312 53.188 0.238 1 19.16 24 LYS B CA 1
ATOM 2443 C C . LYS B 1 24 ? 10.711 54.188 1.326 1 19.16 24 LYS B C 1
ATOM 2445 O O . LYS B 1 24 ? 10.367 54 2.496 1 19.16 24 LYS B O 1
ATOM 2450 N N . THR B 1 25 ? 11.57 55.094 0.904 1 17.3 25 THR B N 1
ATOM 2451 C CA . THR B 1 25 ? 12.32 56.281 1.293 1 17.3 25 THR B CA 1
ATOM 2452 C C . THR B 1 25 ? 11.383 57.438 1.618 1 17.3 25 THR B C 1
ATOM 2454 O O . THR B 1 25 ? 10.367 57.625 0.946 1 17.3 25 THR B O 1
ATOM 2457 N N . SER B 1 26 ? 11.5 58.062 2.812 1 17.14 26 SER B N 1
ATOM 2458 C CA . SER B 1 26 ? 10.734 58.969 3.627 1 17.14 26 SER B CA 1
ATOM 2459 C C . SER B 1 26 ? 10.734 60.375 3.016 1 17.14 26 SER B C 1
ATOM 2461 O O . SER B 1 26 ? 10.227 61.344 3.619 1 17.14 26 SER B O 1
ATOM 2463 N N . ALA B 1 27 ? 11.195 60.438 1.658 1 16.05 27 ALA B N 1
ATOM 2464 C CA . ALA B 1 27 ? 11.68 61.812 1.493 1 16.05 27 ALA B CA 1
ATOM 2465 C C . ALA B 1 27 ? 10.57 62.812 1.775 1 16.05 27 ALA B C 1
ATOM 2467 O O . ALA B 1 27 ? 9.391 62.531 1.529 1 16.05 27 ALA B O 1
ATOM 2468 N N . SER B 1 28 ? 11.023 64 2.18 1 16.06 28 SER B N 1
ATOM 2469 C CA . SER B 1 28 ? 10.578 65.188 2.957 1 16.06 28 SER B CA 1
ATOM 2470 C C . SER B 1 28 ? 9.555 66 2.186 1 16.06 28 SER B C 1
ATOM 2472 O O . SER B 1 28 ? 9.258 65.688 1.023 1 16.06 28 SER B O 1
ATOM 2474 N N . SER B 1 29 ? 9.812 67.312 2.088 1 15.77 29 SER B N 1
ATOM 2475 C CA . SER B 1 29 ? 9.078 68.438 2.689 1 15.77 29 SER B CA 1
ATOM 2476 C C . SER B 1 29 ? 8.172 69.125 1.674 1 15.77 29 SER B C 1
ATOM 2478 O O . SER B 1 29 ? 6.984 69.312 1.938 1 15.77 29 SER B O 1
ATOM 2480 N N . SER B 1 30 ? 8.75 69.875 0.599 1 16.02 30 SER B N 1
ATOM 2481 C CA . SER B 1 30 ? 8.453 71.312 0.736 1 16.02 30 SER B CA 1
ATOM 2482 C C . SER B 1 30 ? 7.164 71.688 0.019 1 16.02 30 SER B C 1
ATOM 2484 O O . SER B 1 30 ? 6.629 70.875 -0.756 1 16.02 30 SER B O 1
ATOM 2486 N N . SER B 1 31 ? 7.191 73 -0.684 1 15.8 31 SER B N 1
ATOM 2487 C CA . SER B 1 31 ? 6.43 74.188 -0.418 1 15.8 31 SER B CA 1
ATOM 2488 C C . SER B 1 31 ? 5.254 74.375 -1.379 1 15.8 31 SER B C 1
ATOM 2490 O O . SER B 1 31 ? 4.109 74.5 -0.949 1 15.8 31 SER B O 1
ATOM 2492 N N . SER B 1 32 ? 5.473 75.062 -2.617 1 16.17 32 SER B N 1
ATOM 2493 C CA . SER B 1 32 ? 4.848 76.375 -2.721 1 16.17 32 SER B CA 1
ATOM 2494 C C . SER B 1 32 ? 3.5 76.25 -3.434 1 16.17 32 SER B C 1
ATOM 2496 O O . SER B 1 32 ? 3.168 75.25 -4.027 1 16.17 32 SER B O 1
ATOM 2498 N N . SER B 1 33 ? 3.242 77.312 -4.316 1 16.25 33 SER B N 1
ATOM 2499 C CA . SER B 1 33 ? 2.209 78.375 -4.281 1 16.25 33 SER B CA 1
ATOM 2500 C C . SER B 1 33 ? 1.051 78 -5.211 1 16.25 33 SER B C 1
ATOM 2502 O O . SER B 1 33 ? -0.103 78 -4.777 1 16.25 33 SER B O 1
ATOM 2504 N N . SER B 1 34 ? 1.059 78.625 -6.438 1 15.84 34 SER B N 1
ATOM 2505 C CA . SER B 1 34 ? 0.029 79.688 -6.629 1 15.84 34 SER B CA 1
ATOM 2506 C C . SER B 1 34 ? -1.148 79.125 -7.426 1 15.84 34 SER B C 1
ATOM 2508 O O . SER B 1 34 ? -2.301 79.25 -7.004 1 15.84 34 SER B O 1
ATOM 2510 N N . SER B 1 35 ? -1.059 79.062 -8.812 1 17.17 35 SER B N 1
ATOM 2511 C CA . SER B 1 35 ? -1.905 80.062 -9.477 1 17.17 35 SER B CA 1
ATOM 2512 C C . SER B 1 35 ? -3.23 79.438 -9.914 1 17.17 35 SER B C 1
ATOM 2514 O O . SER B 1 35 ? -3.338 78.25 -10.07 1 17.17 35 SER B O 1
ATOM 2516 N N . PRO B 1 36 ? -4.082 80.312 -10.617 1 17.39 36 PRO B N 1
ATOM 2517 C CA . PRO B 1 36 ? -5.52 80.562 -10.555 1 17.39 36 PRO B CA 1
ATOM 2518 C C . PRO B 1 36 ? -6.34 79.625 -11.391 1 17.39 36 PRO B C 1
ATOM 2520 O O . PRO B 1 36 ? -5.777 78.75 -12.094 1 17.39 36 PRO B O 1
ATOM 2523 N N . SER B 1 37 ? -7.266 80.188 -12.055 1 16.14 37 SER B N 1
ATOM 2524 C CA . SER B 1 37 ? -8.719 80.062 -12.016 1 16.14 37 SER B CA 1
ATOM 2525 C C . SER B 1 37 ? -9.25 79.25 -13.203 1 16.14 37 SER B C 1
ATOM 2527 O O . SER B 1 37 ? -10.234 78.5 -13.086 1 16.14 37 SER B O 1
ATOM 2529 N N . SER B 1 38 ? -8.586 79.312 -14.484 1 18.09 38 SER B N 1
ATOM 2530 C CA . SER B 1 38 ? -9.57 79.75 -15.453 1 18.09 38 SER B CA 1
ATOM 2531 C C . SER B 1 38 ? -10.469 78.625 -15.93 1 18.09 38 SER B C 1
ATOM 2533 O O . SER B 1 38 ? -10.047 77.5 -15.945 1 18.09 38 SER B O 1
ATOM 2535 N N . SER B 1 39 ? -11.742 78.875 -16.172 1 17.3 39 SER B N 1
ATOM 2536 C CA . SER B 1 39 ? -13.055 78.25 -16.156 1 17.3 39 SER B CA 1
ATOM 2537 C C . SER B 1 39 ? -13.305 77.5 -17.453 1 17.3 39 SER B C 1
ATOM 2539 O O . SER B 1 39 ? -14.297 76.75 -17.562 1 17.3 39 SER B O 1
ATOM 2541 N N . MET B 1 40 ? -12.336 77.5 -18.484 1 19.08 40 MET B N 1
ATOM 2542 C CA . MET B 1 40 ? -13.07 77.562 -19.734 1 19.08 40 MET B CA 1
ATOM 2543 C C . MET B 1 40 ? -13.766 76.25 -20.047 1 19.08 40 MET B C 1
ATOM 2545 O O . MET B 1 40 ? -13.156 75.188 -19.984 1 19.08 40 MET B O 1
ATOM 2549 N N . ALA B 1 41 ? -15.086 76.25 -20.109 1 19.09 41 ALA B N 1
ATOM 2550 C CA . ALA B 1 41 ? -16.141 75.25 -20.141 1 19.09 41 ALA B CA 1
ATOM 2551 C C . ALA B 1 41 ? -16.219 74.562 -21.516 1 19.09 41 ALA B C 1
ATOM 2553 O O . ALA B 1 41 ? -17.078 73.688 -21.734 1 19.09 41 ALA B O 1
ATOM 2554 N N . MET B 1 42 ? -15.023 74.375 -22.203 1 18 42 MET B N 1
ATOM 2555 C CA . MET B 1 42 ? -15.32 74.25 -23.625 1 18 42 MET B CA 1
ATOM 2556 C C . MET B 1 42 ? -16.219 73.062 -23.891 1 18 42 MET B C 1
ATOM 2558 O O . MET B 1 42 ? -16.203 72.062 -23.125 1 18 42 MET B O 1
ATOM 2562 N N . SER B 1 43 ? -17.125 73.188 -24.969 1 19.42 43 SER B N 1
ATOM 2563 C CA . SER B 1 43 ? -18.375 72.688 -25.531 1 19.42 43 SER B CA 1
ATOM 2564 C C . SER B 1 43 ? -18.172 71.375 -26.266 1 19.42 43 SER B C 1
ATOM 2566 O O . SER B 1 43 ? -17.359 71.25 -27.188 1 19.42 43 SER B O 1
ATOM 2568 N N . MET B 1 44 ? -18.203 70.188 -25.641 1 19.36 44 MET B N 1
ATOM 2569 C CA . MET B 1 44 ? -17.812 68.938 -26.172 1 19.36 44 MET B CA 1
ATOM 2570 C C . MET B 1 44 ? -18.781 68.5 -27.281 1 19.36 44 MET B C 1
ATOM 2572 O O . MET B 1 44 ? -19.984 68.375 -27.047 1 19.36 44 MET B O 1
ATOM 2576 N N . ARG B 1 45 ? -18.422 68.875 -28.484 1 18.59 45 ARG B N 1
ATOM 2577 C CA . ARG B 1 45 ? -19.203 68.5 -29.672 1 18.59 45 ARG B CA 1
ATOM 2578 C C . ARG B 1 45 ? -19.438 67 -29.766 1 18.59 45 ARG B C 1
ATOM 2580 O O . ARG B 1 45 ? -18.484 66.25 -29.656 1 18.59 45 ARG B O 1
ATOM 2587 N N . ALA B 1 46 ? -20.688 66.438 -29.797 1 19.5 46 ALA B N 1
ATOM 2588 C CA . ALA B 1 46 ? -21.359 65.125 -29.703 1 19.5 46 ALA B CA 1
ATOM 2589 C C . ALA B 1 46 ? -21.094 64.312 -30.953 1 19.5 46 ALA B C 1
ATOM 2591 O O . ALA B 1 46 ? -21.625 64.625 -32.031 1 19.5 46 ALA B O 1
ATOM 2592 N N . SER B 1 47 ? -19.766 64.062 -31.359 1 17.77 47 SER B N 1
ATOM 2593 C CA . SER B 1 47 ? -19.594 63.5 -32.688 1 17.77 47 SER B CA 1
ATOM 2594 C C . SER B 1 47 ? -20.406 62.219 -32.844 1 17.77 47 SER B C 1
ATOM 2596 O O . SER B 1 47 ? -20.625 61.5 -31.859 1 17.77 47 SER B O 1
ATOM 2598 N N . GLU B 1 48 ? -20.969 61.938 -34.062 1 20.56 48 GLU B N 1
ATOM 2599 C CA . GLU B 1 48 ? -21.984 61.156 -34.75 1 20.56 48 GLU B CA 1
ATOM 2600 C C . GLU B 1 48 ? -21.594 59.688 -34.812 1 20.56 48 GLU B C 1
ATOM 2602 O O . GLU B 1 48 ? -20.406 59.344 -34.844 1 20.56 48 GLU B O 1
ATOM 2607 N N . GLY B 1 49 ? -22.516 58.625 -34.562 1 19.42 49 GLY B N 1
ATOM 2608 C CA . GLY B 1 49 ? -22.656 57.219 -34.25 1 19.42 49 GLY B CA 1
ATOM 2609 C C . GLY B 1 49 ? -22.281 56.312 -35.406 1 19.42 49 GLY B C 1
ATOM 2610 O O . GLY B 1 49 ? -22.578 55.125 -35.406 1 19.42 49 GLY B O 1
ATOM 2611 N N . ARG B 1 50 ? -21.172 56.531 -36.25 1 20.58 50 ARG B N 1
ATOM 2612 C CA . ARG B 1 50 ? -21.156 55.75 -37.469 1 20.58 50 ARG B CA 1
ATOM 2613 C C . ARG B 1 50 ? -21.25 54.25 -37.188 1 20.58 50 ARG B C 1
ATOM 2615 O O . ARG B 1 50 ? -20.594 53.781 -36.25 1 20.58 50 ARG B O 1
ATOM 2622 N N . ARG B 1 51 ? -22.219 53.594 -37.781 1 20.05 51 ARG B N 1
ATOM 2623 C CA . ARG B 1 51 ? -22.766 52.219 -37.812 1 20.05 51 ARG B CA 1
ATOM 2624 C C . ARG B 1 51 ? -21.75 51.25 -38.375 1 20.05 51 ARG B C 1
ATOM 2626 O O . ARG B 1 51 ? -21.297 51.375 -39.5 1 20.05 51 ARG B O 1
ATOM 2633 N N . TRP B 1 52 ? -20.766 50.688 -37.562 1 21.48 52 TRP B N 1
ATOM 2634 C CA . TRP B 1 52 ? -19.719 49.75 -37.969 1 21.48 52 TRP B CA 1
ATOM 2635 C C . TRP B 1 52 ? -20.328 48.531 -38.656 1 21.48 52 TRP B C 1
ATOM 2637 O O . TRP B 1 52 ? -21.219 47.875 -38.094 1 21.48 52 TRP B O 1
ATOM 2647 N N . SER B 1 53 ? -20.516 48.719 -39.906 1 20.38 53 SER B N 1
ATOM 2648 C CA . SER B 1 53 ? -21 47.625 -40.781 1 20.38 53 SER B CA 1
ATOM 2649 C C . SER B 1 53 ? -20.203 46.344 -40.531 1 20.38 53 SER B C 1
ATOM 2651 O O . SER B 1 53 ? -18.969 46.375 -40.469 1 20.38 53 SER B O 1
ATOM 2653 N N . SER B 1 54 ? -20.781 45.312 -40 1 23.03 54 SER B N 1
ATOM 2654 C CA . SER B 1 54 ? -20.484 44 -39.375 1 23.03 54 SER B CA 1
ATOM 2655 C C . SER B 1 54 ? -19.797 43.062 -40.375 1 23.03 54 SER B C 1
ATOM 2657 O O . SER B 1 54 ? -19.484 41.938 -40.031 1 23.03 54 SER B O 1
ATOM 2659 N N . THR B 1 55 ? -19.75 43.438 -41.688 1 23.61 55 THR B N 1
ATOM 2660 C CA . THR B 1 55 ? -19.969 42.281 -42.562 1 23.61 55 THR B CA 1
ATOM 2661 C C . THR B 1 55 ? -18.703 41.438 -42.688 1 23.61 55 THR B C 1
ATOM 2663 O O . THR B 1 55 ? -18.703 40.438 -43.375 1 23.61 55 THR B O 1
ATOM 2666 N N . GLN B 1 56 ? -17.531 42.125 -42.562 1 24.72 56 GLN B N 1
ATOM 2667 C CA . GLN B 1 56 ? -16.516 41.438 -43.344 1 24.72 56 GLN B CA 1
ATOM 2668 C C . GLN B 1 56 ? -16.172 40.094 -42.719 1 24.72 56 GLN B C 1
ATOM 2670 O O . GLN B 1 56 ? -15.836 40 -41.562 1 24.72 56 GLN B O 1
ATOM 2675 N N . SER B 1 57 ? -16.594 39.031 -43.375 1 26.45 57 SER B N 1
ATOM 2676 C CA . SER B 1 57 ? -16.5 37.625 -43 1 26.45 57 SER B CA 1
ATOM 2677 C C . SER B 1 57 ? -15.055 37.188 -42.812 1 26.45 57 SER B C 1
ATOM 2679 O O . SER B 1 57 ? -14.195 37.5 -43.625 1 26.45 57 SER B O 1
ATOM 2681 N N . PRO B 1 58 ? -14.586 37.031 -41.656 1 31.12 58 PRO B N 1
ATOM 2682 C CA . PRO B 1 58 ? -13.164 36.781 -41.406 1 31.12 58 PRO B CA 1
ATOM 2683 C C . PRO B 1 58 ? -12.586 35.688 -42.344 1 31.12 58 PRO B C 1
ATOM 2685 O O . PRO B 1 58 ? -13.32 34.812 -42.812 1 31.12 58 PRO B O 1
ATOM 2688 N N . PRO B 1 59 ? -11.562 36.031 -43.031 1 30.42 59 PRO B N 1
ATOM 2689 C CA . PRO B 1 59 ? -11.055 35.094 -44.031 1 30.42 59 PRO B CA 1
ATOM 2690 C C . PRO B 1 59 ? -10.805 33.719 -43.469 1 30.42 59 PRO B C 1
ATOM 2692 O O . PRO B 1 59 ? -10.578 33.562 -42.25 1 30.42 59 PRO B O 1
ATOM 2695 N N . PRO B 1 60 ? -11.023 32.625 -44.156 1 28.02 60 PRO B N 1
ATOM 2696 C CA . PRO B 1 60 ? -11.062 31.266 -43.625 1 28.02 60 PRO B CA 1
ATOM 2697 C C . PRO B 1 60 ? -9.711 30.797 -43.094 1 28.02 60 PRO B C 1
ATOM 2699 O O . PRO B 1 60 ? -8.672 31.281 -43.531 1 28.02 60 PRO B O 1
ATOM 2702 N N . PRO B 1 61 ? -9.602 30.328 -41.938 1 27.73 61 PRO B N 1
ATOM 2703 C CA . PRO B 1 61 ? -8.359 30.031 -41.25 1 27.73 61 PRO B CA 1
ATOM 2704 C C . PRO B 1 61 ? -7.414 29.141 -42.031 1 27.73 61 PRO B C 1
ATOM 2706 O O . PRO B 1 61 ? -7.863 28.359 -42.875 1 27.73 61 PRO B O 1
ATOM 2709 N N . ALA B 1 62 ? -6.188 29.516 -42.188 1 30.14 62 ALA B N 1
ATOM 2710 C CA . ALA B 1 62 ? -5.203 28.828 -43 1 30.14 62 ALA B CA 1
ATOM 2711 C C . ALA B 1 62 ? -5.086 27.359 -42.625 1 30.14 62 ALA B C 1
ATOM 2713 O O . ALA B 1 62 ? -5.27 27 -41.469 1 30.14 62 ALA B O 1
ATOM 2714 N N . PRO B 1 63 ? -4.945 26.422 -43.562 1 24.58 63 PRO B N 1
ATOM 2715 C CA . PRO B 1 63 ? -5.008 24.984 -43.312 1 24.58 63 PRO B CA 1
ATOM 2716 C C . PRO B 1 63 ? -3.846 24.469 -42.469 1 24.58 63 PRO B C 1
ATOM 2718 O O . PRO B 1 63 ? -2.738 25.016 -42.531 1 24.58 63 PRO B O 1
ATOM 2721 N N . LEU B 1 64 ? -4.039 24 -41.312 1 26.75 64 LEU B N 1
ATOM 2722 C CA . LEU B 1 64 ? -3.129 23.438 -40.344 1 26.75 64 LEU B CA 1
ATOM 2723 C C . LEU B 1 64 ? -2.195 22.422 -40.969 1 26.75 64 LEU B C 1
ATOM 2725 O O . LEU B 1 64 ? -2.65 21.469 -41.594 1 26.75 64 LEU B O 1
ATOM 2729 N N . LEU B 1 65 ? -1.018 22.844 -41.344 1 25.47 65 LEU B N 1
ATOM 2730 C CA . LEU B 1 65 ? -0.067 21.875 -41.906 1 25.47 65 LEU B CA 1
ATOM 2731 C C . LEU B 1 65 ? 0.123 20.688 -40.969 1 25.47 65 LEU B C 1
ATOM 2733 O O . LEU B 1 65 ? 0.491 20.859 -39.781 1 25.47 65 LEU B O 1
ATOM 2737 N N . THR B 1 66 ? -0.528 19.625 -41.156 1 24.81 66 THR B N 1
ATOM 2738 C CA . THR B 1 66 ? -0.508 18.328 -40.531 1 24.81 66 THR B CA 1
ATOM 2739 C C . THR B 1 66 ? 0.87 17.672 -40.656 1 24.81 66 THR B C 1
ATOM 2741 O O . THR B 1 66 ? 1.298 17.328 -41.75 1 24.81 66 THR B O 1
ATOM 2744 N N . SER B 1 67 ? 1.953 18.297 -40.094 1 24.97 67 SER B N 1
ATOM 2745 C CA . SER B 1 67 ? 3.182 17.516 -40.25 1 24.97 67 SER B CA 1
ATOM 2746 C C . SER B 1 67 ? 2.982 16.078 -39.812 1 24.97 67 SER B C 1
ATOM 2748 O O . SER B 1 67 ? 2.451 15.812 -38.719 1 24.97 67 SER B O 1
ATOM 2750 N N . THR B 1 68 ? 2.982 15.188 -40.688 1 24.25 68 THR B N 1
ATOM 2751 C CA . THR B 1 68 ? 2.898 13.734 -40.656 1 24.25 68 THR B CA 1
ATOM 2752 C C . THR B 1 68 ? 4.016 13.148 -39.781 1 24.25 68 THR B C 1
ATOM 2754 O O . THR B 1 68 ? 5.191 13.219 -40.156 1 24.25 68 THR B O 1
ATOM 2757 N N . ARG B 1 69 ? 4.047 13.43 -38.531 1 23.78 69 ARG B N 1
ATOM 2758 C CA . ARG B 1 69 ? 5.008 12.742 -37.688 1 23.78 69 ARG B CA 1
ATOM 2759 C C . ARG B 1 69 ? 5.109 11.266 -38.062 1 23.78 69 ARG B C 1
ATOM 2761 O O . ARG B 1 69 ? 4.094 10.602 -38.281 1 23.78 69 ARG B O 1
ATOM 2768 N N . SER B 1 70 ? 6.215 10.898 -38.656 1 24.16 70 SER B N 1
ATOM 2769 C CA . SER B 1 70 ? 6.582 9.516 -38.906 1 24.16 70 SER B CA 1
ATOM 2770 C C . SER B 1 70 ? 6.207 8.602 -37.75 1 24.16 70 SER B C 1
ATOM 2772 O O . SER B 1 70 ? 6.586 8.859 -36.594 1 24.16 70 SER B O 1
ATOM 2774 N N . ILE B 1 71 ? 5.109 8.078 -37.812 1 23.84 71 ILE B N 1
ATOM 2775 C CA . ILE B 1 71 ? 4.598 7.004 -36.969 1 23.84 71 ILE B CA 1
ATOM 2776 C C . ILE B 1 71 ? 5.676 5.934 -36.812 1 23.84 71 ILE B C 1
ATOM 2778 O O . ILE B 1 71 ? 6.133 5.336 -37.781 1 23.84 71 ILE B O 1
ATOM 2782 N N . LEU B 1 72 ? 6.617 6.184 -35.906 1 24.52 72 LEU B N 1
ATOM 2783 C CA . LEU B 1 72 ? 7.465 5.051 -35.531 1 24.52 72 LEU B CA 1
ATOM 2784 C C . LEU B 1 72 ? 6.676 3.746 -35.562 1 24.52 72 LEU B C 1
ATOM 2786 O O . LEU B 1 72 ? 5.625 3.633 -34.938 1 24.52 72 LEU B O 1
ATOM 2790 N N . THR B 1 73 ? 6.723 3.102 -36.688 1 23.69 73 THR B N 1
ATOM 2791 C CA . THR B 1 73 ? 6.238 1.755 -36.969 1 23.69 73 THR B CA 1
ATOM 2792 C C . THR B 1 73 ? 6.555 0.815 -35.812 1 23.69 73 THR B C 1
ATOM 2794 O O . THR B 1 73 ? 7.719 0.509 -35.531 1 23.69 73 THR B O 1
ATOM 2797 N N . ILE B 1 74 ? 5.992 1.077 -34.75 1 25.89 74 ILE B N 1
ATOM 2798 C CA . ILE B 1 74 ? 5.977 0.005 -33.75 1 25.89 74 ILE B CA 1
ATOM 2799 C C . ILE B 1 74 ? 5.605 -1.314 -34.438 1 25.89 74 ILE B C 1
ATOM 2801 O O . ILE B 1 74 ? 4.488 -1.476 -34.938 1 25.89 74 ILE B O 1
ATOM 2805 N N . HIS B 1 75 ? 6.629 -1.869 -35.156 1 27.27 75 HIS B N 1
ATOM 2806 C CA . HIS B 1 75 ? 6.484 -3.227 -35.688 1 27.27 75 HIS B CA 1
ATOM 2807 C C . HIS B 1 75 ? 5.91 -4.16 -34.625 1 27.27 75 HIS B C 1
ATOM 2809 O O . HIS B 1 75 ? 6.453 -4.254 -33.5 1 27.27 75 HIS B O 1
ATOM 2815 N N . SER B 1 76 ? 4.75 -4.387 -34.562 1 31.3 76 SER B N 1
ATOM 2816 C CA . SER B 1 76 ? 3.951 -5.445 -33.938 1 31.3 76 SER B CA 1
ATOM 2817 C C . SER B 1 76 ? 4.562 -6.816 -34.219 1 31.3 76 SER B C 1
ATOM 2819 O O . SER B 1 76 ? 4.27 -7.453 -35.219 1 31.3 76 SER B O 1
ATOM 2821 N N . GLU B 1 77 ? 5.867 -6.934 -34.156 1 31.64 77 GLU B N 1
ATOM 2822 C CA . GLU B 1 77 ? 6.133 -8.352 -34.375 1 31.64 77 GLU B CA 1
ATOM 2823 C C . GLU B 1 77 ? 5.414 -9.219 -33.344 1 31.64 77 GLU B C 1
ATOM 2825 O O . GLU B 1 77 ? 5.582 -9.023 -32.156 1 31.64 77 GLU B O 1
ATOM 2830 N N . LYS B 1 78 ? 4.352 -9.727 -33.75 1 35.16 78 LYS B N 1
ATOM 2831 C CA . LYS B 1 78 ? 3.582 -10.812 -33.156 1 35.16 78 LYS B CA 1
ATOM 2832 C C . LYS B 1 78 ? 4.504 -11.883 -32.562 1 35.16 78 LYS B C 1
ATOM 2834 O O . LYS B 1 78 ? 5.328 -12.461 -33.281 1 35.16 78 LYS B O 1
ATOM 2839 N N . PRO B 1 79 ? 4.875 -11.781 -31.359 1 37.38 79 PRO B N 1
ATOM 2840 C CA . PRO B 1 79 ? 5.77 -12.891 -31.031 1 37.38 79 PRO B CA 1
ATOM 2841 C C . PRO B 1 79 ? 5.242 -14.242 -31.5 1 37.38 79 PRO B C 1
ATOM 2843 O O . PRO B 1 79 ? 4.066 -14.547 -31.312 1 37.38 79 PRO B O 1
ATOM 2846 N N . SER B 1 80 ? 5.746 -14.758 -32.625 1 39.44 80 SER B N 1
ATOM 2847 C CA . SER B 1 80 ? 5.375 -16.016 -33.281 1 39.44 80 SER B CA 1
ATOM 2848 C C . SER B 1 80 ? 5.266 -17.141 -32.25 1 39.44 80 SER B C 1
ATOM 2850 O O . SER B 1 80 ? 6.008 -17.188 -31.266 1 39.44 80 SER B O 1
ATOM 2852 N N . ILE B 1 81 ? 4.17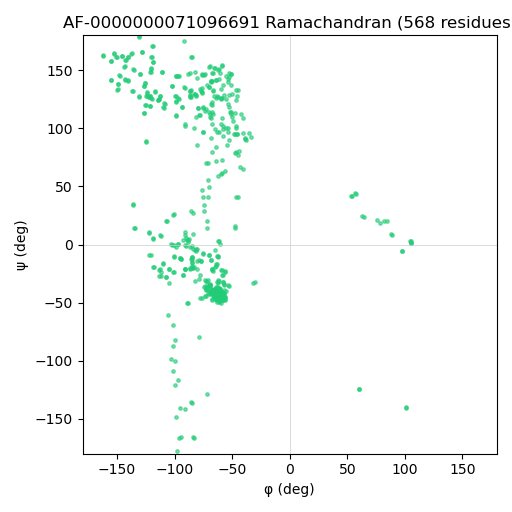2 -17.906 -32.344 1 41.28 81 ILE B N 1
ATOM 2853 C CA . ILE B 1 81 ? 3.943 -19.203 -31.719 1 41.28 81 ILE B CA 1
ATOM 2854 C C . ILE B 1 81 ? 5.266 -19.953 -31.594 1 41.28 81 ILE B C 1
ATOM 2856 O O . ILE B 1 81 ? 5.535 -20.594 -30.578 1 41.28 81 ILE B O 1
ATOM 2860 N N . ASP B 1 82 ? 6.094 -19.672 -32.594 1 43.38 82 ASP B N 1
ATOM 2861 C CA . ASP B 1 82 ? 7.391 -20.328 -32.688 1 43.38 82 ASP B CA 1
ATOM 2862 C C . ASP B 1 82 ? 8.352 -19.781 -31.625 1 43.38 82 ASP B C 1
ATOM 2864 O O . ASP B 1 82 ? 9.211 -20.5 -31.125 1 43.38 82 ASP B O 1
ATOM 2868 N N . ARG B 1 83 ? 8.297 -18.484 -31.375 1 44.62 83 ARG B N 1
ATOM 2869 C CA . ARG B 1 83 ? 9.172 -17.953 -30.328 1 44.62 83 ARG B CA 1
ATOM 2870 C C . ARG B 1 83 ? 8.734 -18.422 -28.953 1 44.62 83 ARG B C 1
ATOM 2872 O O . ARG B 1 83 ? 9.57 -18.594 -28.047 1 44.62 83 ARG B O 1
ATOM 2879 N N . GLU B 1 84 ? 7.438 -18.625 -28.609 1 42.84 84 GLU B N 1
ATOM 2880 C CA . GLU B 1 84 ? 6.953 -19.219 -27.375 1 42.84 84 GLU B CA 1
ATOM 2881 C C . GLU B 1 84 ? 7.469 -20.641 -27.203 1 42.84 84 GLU B C 1
ATOM 2883 O O . GLU B 1 84 ? 7.895 -21.031 -26.109 1 42.84 84 GLU B O 1
ATOM 2888 N N . GLU B 1 85 ? 7.293 -21.406 -28.25 1 42.59 85 GLU B N 1
ATOM 2889 C CA . GLU B 1 85 ? 7.824 -22.766 -28.234 1 42.59 85 GLU B CA 1
ATOM 2890 C C . GLU B 1 85 ? 9.344 -22.766 -28.062 1 42.59 85 GLU B C 1
ATOM 2892 O O . GLU B 1 85 ? 9.891 -23.578 -27.328 1 42.59 85 GLU B O 1
ATOM 2897 N N . ALA B 1 86 ? 10.086 -21.922 -28.797 1 45 86 ALA B N 1
ATOM 2898 C CA . ALA B 1 86 ? 11.539 -21.844 -28.703 1 45 86 ALA B CA 1
ATOM 2899 C C . ALA B 1 86 ? 11.969 -21.312 -27.344 1 45 86 ALA B C 1
ATOM 2901 O O . ALA B 1 86 ? 12.938 -21.797 -26.75 1 45 86 ALA B O 1
ATOM 2902 N N . GLN B 1 87 ? 11.32 -20.344 -26.766 1 44.22 87 GLN B N 1
ATOM 2903 C CA . GLN B 1 87 ? 11.633 -19.828 -25.438 1 44.22 87 GLN B CA 1
ATOM 2904 C C . GLN B 1 87 ? 11.25 -20.812 -24.344 1 44.22 87 GLN B C 1
ATOM 2906 O O . GLN B 1 87 ? 11.875 -20.859 -23.297 1 44.22 87 GLN B O 1
ATOM 2911 N N . ARG B 1 88 ? 10.227 -21.625 -24.516 1 42.22 88 ARG B N 1
ATOM 2912 C CA . ARG B 1 88 ? 9.953 -22.75 -23.641 1 42.22 88 ARG B CA 1
ATOM 2913 C C . ARG B 1 88 ? 11.148 -23.703 -23.562 1 42.22 88 ARG B C 1
ATOM 2915 O O . ARG B 1 88 ? 11.461 -24.234 -22.5 1 42.22 88 ARG B O 1
ATOM 2922 N N . LYS B 1 89 ? 11.75 -24.031 -24.672 1 44.41 89 LYS B N 1
ATOM 2923 C CA . LYS B 1 89 ? 12.883 -24.969 -24.703 1 44.41 89 LYS B CA 1
ATOM 2924 C C . LYS B 1 89 ? 14.086 -24.406 -23.953 1 44.41 89 LYS B C 1
ATOM 2926 O O . LYS B 1 89 ? 14.805 -25.141 -23.281 1 44.41 89 LYS B O 1
ATOM 2931 N N . GLN B 1 90 ? 14.461 -23.172 -24.156 1 42.56 90 GLN B N 1
ATOM 2932 C CA . GLN B 1 90 ? 15.648 -22.609 -23.516 1 42.56 90 GLN B CA 1
ATOM 2933 C C . GLN B 1 90 ? 15.445 -22.469 -22 1 42.56 90 GLN B C 1
ATOM 2935 O O . GLN B 1 90 ? 16.406 -22.547 -21.234 1 42.56 90 GLN B O 1
ATOM 2940 N N . LEU B 1 91 ? 14.305 -22.047 -21.5 1 42.69 91 LEU B N 1
ATOM 2941 C CA . LEU B 1 91 ? 14.078 -21.875 -20.078 1 42.69 91 LEU B CA 1
ATOM 2942 C C . LEU B 1 91 ? 14.016 -23.219 -19.359 1 42.69 91 LEU B C 1
ATOM 2944 O O . LEU B 1 91 ? 13.75 -23.266 -18.156 1 42.69 91 LEU B O 1
ATOM 2948 N N . THR B 1 92 ? 13.984 -24.312 -20.062 1 41.5 92 THR B N 1
ATOM 2949 C CA . THR B 1 92 ? 13.984 -25.656 -19.516 1 41.5 92 THR B CA 1
ATOM 2950 C C . THR B 1 92 ? 15.188 -25.875 -18.609 1 41.5 92 THR B C 1
ATOM 2952 O O . THR B 1 92 ? 15.344 -26.938 -18 1 41.5 92 THR B O 1
ATOM 2955 N N . ASP B 1 93 ? 16.109 -25.172 -18.812 1 45.44 93 ASP B N 1
ATOM 2956 C CA . ASP B 1 93 ? 17.141 -25.469 -17.812 1 45.44 93 ASP B CA 1
ATOM 2957 C C . ASP B 1 93 ? 16.625 -25.172 -16.391 1 45.44 93 ASP B C 1
ATOM 2959 O O . ASP B 1 93 ? 17.406 -24.969 -15.477 1 45.44 93 ASP B O 1
ATOM 2963 N N . SER B 1 94 ? 15.375 -24.766 -16.188 1 54.5 94 SER B N 1
ATOM 2964 C CA . SER B 1 94 ? 14.844 -24.312 -14.906 1 54.5 94 SER B CA 1
ATOM 2965 C C . SER B 1 94 ? 14.719 -25.484 -13.93 1 54.5 94 SER B C 1
ATOM 2967 O O . SER B 1 94 ? 14.312 -26.578 -14.305 1 54.5 94 SER B O 1
ATOM 2969 N N . SER B 1 95 ? 15.492 -25.469 -12.883 1 73.69 95 SER B N 1
ATOM 2970 C CA . SER B 1 95 ? 15.562 -26.281 -11.68 1 73.69 95 SER B CA 1
ATOM 2971 C C . SER B 1 95 ? 14.188 -26.469 -11.047 1 73.69 95 SER B C 1
ATOM 2973 O O . SER B 1 95 ? 14.062 -27.016 -9.945 1 73.69 95 SER B O 1
ATOM 2975 N N . ILE B 1 96 ? 13.117 -26.125 -11.836 1 86.75 96 ILE B N 1
ATOM 2976 C CA . ILE B 1 96 ? 11.812 -26.297 -11.211 1 86.75 96 ILE B CA 1
ATOM 2977 C C . ILE B 1 96 ? 11.211 -27.641 -11.625 1 86.75 96 ILE B C 1
ATOM 2979 O O . ILE B 1 96 ? 11.422 -28.094 -12.75 1 86.75 96 ILE B O 1
ATOM 2983 N N . LEU B 1 97 ? 10.508 -28.25 -10.758 1 92.06 97 LEU B N 1
ATOM 2984 C CA . LEU B 1 97 ? 9.766 -29.469 -11.023 1 92.06 97 LEU B CA 1
ATOM 2985 C C . LEU B 1 97 ? 8.742 -29.25 -12.133 1 92.06 97 LEU B C 1
ATOM 2987 O O . LEU B 1 97 ? 7.969 -28.297 -12.094 1 92.06 97 LEU B O 1
ATOM 2991 N N . SER B 1 98 ? 8.766 -30.078 -13.211 1 91.44 98 SER B N 1
ATOM 2992 C CA . SER B 1 98 ? 7.773 -29.969 -14.273 1 91.44 98 SER B CA 1
ATOM 2993 C C . SER B 1 98 ? 6.395 -30.406 -13.797 1 91.44 98 SER B C 1
ATOM 2995 O O . SER B 1 98 ? 6.281 -31.219 -12.883 1 91.44 98 SER B O 1
ATOM 2997 N N . PRO B 1 99 ? 5.363 -29.875 -14.422 1 92.38 99 PRO B N 1
ATOM 2998 C CA . PRO B 1 99 ? 4.012 -30.266 -14.008 1 92.38 99 PRO B CA 1
ATOM 2999 C C . PRO B 1 99 ? 3.766 -31.766 -14.117 1 92.38 99 PRO B C 1
ATOM 3001 O O . PRO B 1 99 ? 3.027 -32.344 -13.312 1 92.38 99 PRO B O 1
ATOM 3004 N N . GLU B 1 100 ? 4.402 -32.375 -15.094 1 90.62 100 GLU B N 1
ATOM 3005 C CA . GLU B 1 100 ? 4.234 -33.812 -15.289 1 90.62 100 GLU B CA 1
ATOM 3006 C C . GLU B 1 100 ? 4.832 -34.625 -14.133 1 90.62 100 GLU B C 1
ATOM 3008 O O . GLU B 1 100 ? 4.426 -35.75 -13.875 1 90.62 100 GLU B O 1
ATOM 3013 N N . GLN B 1 101 ? 5.75 -33.969 -13.477 1 91.19 101 GLN B N 1
ATOM 3014 C CA . GLN B 1 101 ? 6.445 -34.656 -12.383 1 91.19 101 GLN B CA 1
ATOM 3015 C C . GLN B 1 101 ? 5.777 -34.344 -11.047 1 91.19 101 GLN B C 1
ATOM 3017 O O . GLN B 1 101 ? 6.082 -35 -10.039 1 91.19 101 GLN B O 1
ATOM 3022 N N . ALA B 1 102 ? 4.934 -33.406 -11.008 1 92.94 102 ALA B N 1
ATOM 3023 C CA . ALA B 1 102 ? 4.301 -33 -9.758 1 92.94 102 ALA B CA 1
ATOM 3024 C C . ALA B 1 102 ? 3.055 -33.844 -9.469 1 92.94 102 ALA B C 1
ATOM 3026 O O . ALA B 1 102 ? 2.342 -34.25 -10.391 1 92.94 102 ALA B O 1
ATOM 3027 N N . THR B 1 103 ? 2.742 -34.094 -8.195 1 91.25 103 THR B N 1
ATOM 3028 C CA . THR B 1 103 ? 1.55 -34.844 -7.785 1 91.25 103 THR B CA 1
ATOM 3029 C C . THR B 1 103 ? 0.582 -33.938 -7.039 1 91.25 103 THR B C 1
ATOM 3031 O O . THR B 1 103 ? -0.626 -34.156 -7.027 1 91.25 103 THR B O 1
ATOM 3034 N N . LYS B 1 104 ? 1.25 -32.938 -6.449 1 93.94 104 LYS B N 1
ATOM 3035 C CA . LYS B 1 104 ? 0.455 -32.031 -5.609 1 93.94 104 LYS B CA 1
ATOM 3036 C C . LYS B 1 104 ? 1.015 -30.609 -5.633 1 93.94 104 LYS B C 1
ATOM 3038 O O . LYS B 1 104 ? 2.225 -30.422 -5.766 1 93.94 104 LYS B O 1
ATOM 3043 N N . ILE B 1 105 ? 0.097 -29.641 -5.555 1 95.56 105 ILE B N 1
ATOM 3044 C CA . ILE B 1 105 ? 0.483 -28.25 -5.371 1 95.56 105 ILE B CA 1
ATOM 3045 C C . ILE B 1 105 ? -0.214 -27.688 -4.137 1 95.56 105 ILE B C 1
ATOM 3047 O O . ILE B 1 105 ? -1.431 -27.812 -3.986 1 95.56 105 ILE B O 1
ATOM 3051 N N . SER B 1 106 ? 0.548 -27.109 -3.26 1 96.75 106 SER B N 1
ATOM 3052 C CA . SER B 1 106 ? -0.007 -26.531 -2.045 1 96.75 106 SER B CA 1
ATOM 3053 C C . SER B 1 106 ? 0.294 -25.031 -1.963 1 96.75 106 SER B C 1
ATOM 3055 O O . SER B 1 106 ? 1.443 -24.609 -2.117 1 96.75 106 SER B O 1
ATOM 3057 N N . LEU B 1 107 ? -0.762 -24.281 -1.791 1 97.56 107 LEU B N 1
ATOM 3058 C CA . LEU B 1 107 ? -0.596 -22.859 -1.511 1 97.56 107 LEU B CA 1
ATOM 3059 C C . LEU B 1 107 ? -0.426 -22.609 -0.015 1 97.56 107 LEU B C 1
ATOM 3061 O O . LEU B 1 107 ? -1.197 -23.141 0.794 1 97.56 107 LEU B O 1
ATOM 3065 N N . ARG B 1 108 ? 0.572 -21.828 0.35 1 98.06 108 ARG B N 1
ATOM 3066 C CA . ARG B 1 108 ? 0.851 -21.531 1.75 1 98.06 108 ARG B CA 1
ATOM 3067 C C . ARG B 1 108 ? 1.54 -20.172 1.891 1 98.06 108 ARG B C 1
ATOM 3069 O O . ARG B 1 108 ? 2.039 -19.625 0.908 1 98.06 108 ARG B O 1
ATOM 3076 N N . SER B 1 109 ? 1.526 -19.703 3.143 1 97.94 109 SER B N 1
ATOM 3077 C CA . SER B 1 109 ? 2.322 -18.516 3.416 1 97.94 109 SER B CA 1
ATOM 3078 C C . SER B 1 109 ? 3.811 -18.781 3.217 1 97.94 109 SER B C 1
ATOM 3080 O O . SER B 1 109 ? 4.301 -19.859 3.561 1 97.94 109 SER B O 1
ATOM 3082 N N . ALA B 1 110 ? 4.469 -17.828 2.689 1 98.38 110 ALA B N 1
ATOM 3083 C CA . ALA B 1 110 ? 5.914 -17.938 2.516 1 98.38 110 ALA B CA 1
ATOM 3084 C C . ALA B 1 110 ? 6.625 -18 3.865 1 98.38 110 ALA B C 1
ATOM 3086 O O . ALA B 1 110 ? 6.129 -17.469 4.859 1 98.38 110 ALA B O 1
ATOM 3087 N N . ARG B 1 111 ? 7.766 -18.641 3.861 1 97.94 111 ARG B N 1
ATOM 3088 C CA . ARG B 1 111 ? 8.664 -18.734 5.012 1 97.94 111 ARG B CA 1
ATOM 3089 C C . ARG B 1 111 ? 10.031 -18.141 4.684 1 97.94 111 ARG B C 1
ATOM 3091 O O . ARG B 1 111 ? 10.367 -17.953 3.512 1 97.94 111 ARG B O 1
ATOM 3098 N N . PRO B 1 112 ? 10.781 -17.812 5.734 1 98.06 112 PRO B N 1
ATOM 3099 C CA . PRO B 1 112 ? 12.102 -17.234 5.48 1 98.06 112 PRO B CA 1
ATOM 3100 C C . PRO B 1 112 ? 12.953 -18.078 4.543 1 98.06 112 PRO B C 1
ATOM 3102 O O . PRO B 1 112 ? 13.648 -17.531 3.676 1 98.06 112 PRO B O 1
ATOM 3105 N N . ASP B 1 113 ? 12.852 -19.328 4.617 1 97.81 113 ASP B N 1
ATOM 3106 C CA . ASP B 1 113 ? 13.695 -20.234 3.83 1 97.81 113 ASP B CA 1
ATOM 3107 C C . ASP B 1 113 ? 13.234 -20.266 2.373 1 97.81 113 ASP B C 1
ATOM 3109 O O . ASP B 1 113 ? 13.922 -20.828 1.516 1 97.81 113 ASP B O 1
ATOM 3113 N N . ASP B 1 114 ? 12.133 -19.656 2.107 1 98.12 114 ASP B N 1
ATOM 3114 C CA . ASP B 1 114 ? 11.609 -19.641 0.744 1 98.12 114 ASP B CA 1
ATOM 3115 C C . ASP B 1 114 ? 12.242 -18.516 -0.07 1 98.12 114 ASP B C 1
ATOM 3117 O O . ASP B 1 114 ? 12.078 -18.453 -1.29 1 98.12 114 ASP B O 1
ATOM 3121 N N . CYS B 1 115 ? 12.961 -17.594 0.542 1 98.19 115 CYS B N 1
ATOM 3122 C CA . CYS B 1 115 ? 13.383 -16.344 -0.093 1 98.19 115 CYS B CA 1
ATOM 3123 C C . CYS B 1 115 ? 14.25 -16.625 -1.313 1 98.19 115 CYS B C 1
ATOM 3125 O O . CYS B 1 115 ? 14.164 -15.914 -2.316 1 98.19 115 CYS B O 1
ATOM 3127 N N . GLY B 1 116 ? 15.086 -17.609 -1.248 1 97.69 116 GLY B N 1
ATOM 3128 C CA . GLY B 1 116 ? 15.898 -17.969 -2.402 1 97.69 116 GLY B CA 1
ATOM 3129 C C . GLY B 1 116 ? 15.078 -18.375 -3.607 1 97.69 116 GLY B C 1
ATOM 3130 O O . GLY B 1 116 ? 15.328 -17.922 -4.723 1 97.69 116 GLY B O 1
ATOM 3131 N N . GLU B 1 117 ? 14.117 -19.25 -3.404 1 97.56 117 GLU B N 1
ATOM 3132 C CA . GLU B 1 117 ? 13.273 -19.719 -4.5 1 97.56 117 GLU B CA 1
ATOM 3133 C C . GLU B 1 117 ? 12.352 -18.609 -5.004 1 97.56 117 GLU B C 1
ATOM 3135 O O . GLU B 1 117 ? 12.039 -18.547 -6.195 1 97.56 117 GLU B O 1
ATOM 3140 N N . ILE B 1 118 ? 11.898 -17.766 -4.102 1 98 118 ILE B N 1
ATOM 3141 C CA . ILE B 1 118 ? 11.086 -16.625 -4.516 1 98 118 ILE B CA 1
ATOM 3142 C C . ILE B 1 118 ? 11.906 -15.719 -5.422 1 98 118 ILE B C 1
ATOM 3144 O O . ILE B 1 118 ? 11.406 -15.234 -6.445 1 98 118 ILE B O 1
ATOM 3148 N N . MET B 1 119 ? 13.18 -15.516 -5.07 1 97.69 119 MET B N 1
ATOM 3149 C CA . MET B 1 119 ? 14.062 -14.688 -5.891 1 97.69 119 MET B CA 1
ATOM 3150 C C . MET B 1 119 ? 14.227 -15.281 -7.285 1 97.69 119 MET B C 1
ATOM 3152 O O . MET B 1 119 ? 14.25 -14.555 -8.273 1 97.69 119 MET B O 1
ATOM 3156 N N . LYS B 1 120 ? 14.32 -16.594 -7.336 1 96.56 120 LYS B N 1
ATOM 3157 C CA . LYS B 1 120 ? 14.422 -17.25 -8.633 1 96.56 120 LYS B CA 1
ATOM 3158 C C . LYS B 1 120 ? 13.188 -17 -9.484 1 96.56 120 LYS B C 1
ATOM 3160 O O . LYS B 1 120 ? 13.297 -16.719 -10.68 1 96.56 120 LYS B O 1
ATOM 3165 N N . LEU B 1 121 ? 12.039 -17.109 -8.898 1 97.12 121 LEU B N 1
ATOM 3166 C CA . LEU B 1 121 ? 10.805 -16.828 -9.617 1 97.12 121 LEU B CA 1
ATOM 3167 C C . LEU B 1 121 ? 10.734 -15.375 -10.062 1 97.12 121 LEU B C 1
ATOM 3169 O O . LEU B 1 121 ? 10.273 -15.078 -11.164 1 97.12 121 LEU B O 1
ATOM 3173 N N . LEU B 1 122 ? 11.18 -14.492 -9.195 1 96.75 122 LEU B N 1
ATOM 3174 C CA . LEU B 1 122 ? 11.211 -13.078 -9.539 1 96.75 122 LEU B CA 1
ATOM 3175 C C . LEU B 1 122 ? 12.117 -12.828 -10.734 1 96.75 122 LEU B C 1
ATOM 3177 O O . LEU B 1 122 ? 11.766 -12.062 -11.641 1 96.75 122 LEU B O 1
ATOM 3181 N N . ARG B 1 123 ? 13.234 -13.453 -10.742 1 95.38 123 ARG B N 1
ATOM 3182 C CA . ARG B 1 123 ? 14.172 -13.32 -11.859 1 95.38 123 ARG B CA 1
ATOM 3183 C C . ARG B 1 123 ? 13.57 -13.891 -13.141 1 95.38 123 ARG B C 1
ATOM 3185 O O . ARG B 1 123 ? 13.711 -13.297 -14.211 1 95.38 123 ARG B O 1
ATOM 3192 N N . ASP B 1 124 ? 12.93 -15.039 -13.016 1 93.56 124 ASP B N 1
ATOM 3193 C CA . ASP B 1 124 ? 12.242 -15.617 -14.172 1 93.56 124 ASP B CA 1
ATOM 3194 C C . ASP B 1 124 ? 11.203 -14.648 -14.734 1 93.56 124 ASP B C 1
ATOM 3196 O O . ASP B 1 124 ? 11.094 -14.484 -15.945 1 93.56 124 ASP B O 1
ATOM 3200 N N . PHE B 1 125 ? 10.516 -14.039 -13.82 1 92.31 125 PHE B N 1
ATOM 3201 C CA . PHE B 1 125 ? 9.5 -13.07 -14.219 1 92.31 125 PHE B CA 1
ATOM 3202 C C . PHE B 1 125 ? 10.141 -11.883 -14.93 1 92.31 125 PHE B C 1
ATOM 3204 O O . PHE B 1 125 ? 9.695 -11.492 -16.016 1 92.31 125 PHE B O 1
ATOM 3211 N N . ALA B 1 126 ? 11.148 -11.367 -14.359 1 92.75 126 ALA B N 1
ATOM 3212 C CA . ALA B 1 126 ? 11.859 -10.234 -14.945 1 92.75 126 ALA B CA 1
ATOM 3213 C C . ALA B 1 126 ? 12.398 -10.578 -16.328 1 92.75 126 ALA B C 1
ATOM 3215 O O . ALA B 1 126 ? 12.359 -9.758 -17.25 1 92.75 126 ALA B O 1
ATOM 3216 N N . GLU B 1 127 ? 12.906 -11.742 -16.453 1 90.5 127 GLU B N 1
ATOM 3217 C CA . GLU B 1 127 ? 13.414 -12.203 -17.734 1 90.5 127 GLU B CA 1
ATOM 3218 C C . GLU B 1 127 ? 12.297 -12.336 -18.766 1 90.5 127 GLU B C 1
ATOM 3220 O O . GLU B 1 127 ? 12.453 -11.938 -19.922 1 90.5 127 GLU B O 1
ATOM 3225 N N . TRP B 1 128 ? 11.25 -12.922 -18.312 1 87.19 128 TRP B N 1
ATOM 3226 C CA . TRP B 1 128 ? 10.086 -13.078 -19.172 1 87.19 128 TRP B CA 1
ATOM 3227 C C . TRP B 1 128 ? 9.602 -11.727 -19.688 1 87.19 128 TRP B C 1
ATOM 3229 O O . TRP B 1 128 ? 9.164 -11.609 -20.828 1 87.19 128 TRP B O 1
ATOM 3239 N N . GLU B 1 129 ? 9.727 -10.672 -18.844 1 83.62 129 GLU B N 1
ATOM 3240 C CA . GLU B 1 129 ? 9.305 -9.32 -19.203 1 83.62 129 GLU B CA 1
ATOM 3241 C C . GLU B 1 129 ? 10.43 -8.555 -19.891 1 83.62 129 GLU B C 1
ATOM 3243 O O . GLU B 1 129 ? 10.312 -7.352 -20.125 1 83.62 129 GLU B O 1
ATOM 3248 N N . ASP B 1 130 ? 11.562 -9.156 -20.156 1 88.06 130 ASP B N 1
ATOM 3249 C CA . ASP B 1 130 ? 12.75 -8.516 -20.719 1 88.06 130 ASP B CA 1
ATOM 3250 C C . ASP B 1 130 ? 13.156 -7.297 -19.891 1 88.06 130 ASP B C 1
ATOM 3252 O O . ASP B 1 130 ? 13.422 -6.227 -20.438 1 88.06 130 ASP B O 1
ATOM 3256 N N . SER B 1 131 ? 13.094 -7.449 -18.547 1 88.94 131 SER B N 1
ATOM 3257 C CA . SER B 1 131 ? 13.344 -6.332 -17.641 1 88.94 131 SER B CA 1
ATOM 3258 C C . SER B 1 131 ? 14.227 -6.75 -16.469 1 88.94 131 SER B C 1
ATOM 3260 O O . SER B 1 131 ? 14.031 -6.293 -15.344 1 88.94 131 SER B O 1
ATOM 3262 N N . LEU B 1 132 ? 15.125 -7.637 -16.734 1 89.94 132 LEU B N 1
ATOM 3263 C CA . LEU B 1 132 ? 16 -8.125 -15.672 1 89.94 132 LEU B CA 1
ATOM 3264 C C . LEU B 1 132 ? 16.828 -6.984 -15.086 1 89.94 132 LEU B C 1
ATOM 3266 O O . LEU B 1 132 ? 17.141 -6.98 -13.898 1 89.94 132 LEU B O 1
ATOM 3270 N N . ASP B 1 133 ? 17.156 -6.023 -15.875 1 90.25 133 ASP B N 1
ATOM 3271 C CA . ASP B 1 133 ? 17.969 -4.891 -15.461 1 90.25 133 ASP B CA 1
ATOM 3272 C C . ASP B 1 133 ? 17.234 -4.004 -14.469 1 90.25 133 ASP B C 1
ATOM 3274 O O . ASP B 1 133 ? 17.844 -3.191 -13.773 1 90.25 133 ASP B O 1
ATOM 3278 N N . LYS B 1 134 ? 15.969 -4.18 -14.328 1 89.31 134 LYS B N 1
ATOM 3279 C CA . LYS B 1 134 ? 15.156 -3.346 -13.445 1 89.31 134 LYS B CA 1
ATOM 3280 C C . LYS B 1 134 ? 14.992 -3.992 -12.078 1 89.31 134 LYS B C 1
ATOM 3282 O O . LYS B 1 134 ? 14.484 -3.361 -11.141 1 89.31 134 LYS B O 1
ATOM 3287 N N . LEU B 1 135 ? 15.375 -5.234 -11.992 1 94.31 135 LEU B N 1
ATOM 3288 C CA . LEU B 1 135 ? 15.289 -5.941 -10.719 1 94.31 135 LEU B CA 1
ATOM 3289 C C . LEU B 1 135 ? 16.453 -5.559 -9.805 1 94.31 135 LEU B C 1
ATOM 3291 O O . LEU B 1 135 ? 17.594 -5.949 -10.047 1 94.31 135 LEU B O 1
ATOM 3295 N N . GLU B 1 136 ?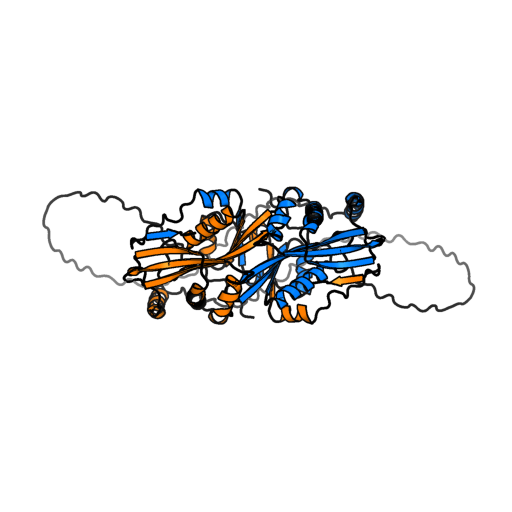 16.125 -4.863 -8.742 1 94.25 136 GLU B N 1
ATOM 3296 C CA . GLU B 1 136 ? 17.188 -4.281 -7.922 1 94.25 136 GLU B CA 1
ATOM 3297 C C . GLU B 1 136 ? 17.297 -4.988 -6.578 1 94.25 136 GLU B C 1
ATOM 3299 O O . GLU B 1 136 ? 18.328 -4.91 -5.91 1 94.25 136 GLU B O 1
ATOM 3304 N N . ILE B 1 137 ? 16.328 -5.742 -6.164 1 96.25 137 ILE B N 1
ATOM 3305 C CA . ILE B 1 137 ? 16.359 -6.328 -4.828 1 96.25 137 ILE B CA 1
ATOM 3306 C C . ILE B 1 137 ? 17.141 -7.645 -4.859 1 96.25 137 ILE B C 1
ATOM 3308 O O . ILE B 1 137 ? 17.328 -8.234 -5.922 1 96.25 137 ILE B O 1
ATOM 3312 N N . THR B 1 138 ? 17.578 -8.078 -3.639 1 96.88 138 THR B N 1
ATOM 3313 C CA . THR B 1 138 ? 18.297 -9.336 -3.451 1 96.88 138 THR B CA 1
ATOM 3314 C C . THR B 1 138 ? 17.531 -10.273 -2.527 1 96.88 138 THR B C 1
ATOM 3316 O O . THR B 1 138 ? 16.516 -9.883 -1.947 1 96.88 138 THR B O 1
ATOM 3319 N N . GLU B 1 139 ? 18.031 -11.5 -2.479 1 97.5 139 GLU B N 1
ATOM 3320 C CA . GLU B 1 139 ? 17.484 -12.461 -1.539 1 97.5 139 GLU B CA 1
ATOM 3321 C C . GLU B 1 139 ? 17.531 -11.938 -0.107 1 97.5 139 GLU B C 1
ATOM 3323 O O . GLU B 1 139 ? 16.609 -12.141 0.672 1 97.5 139 GLU B O 1
ATOM 3328 N N . GLU B 1 140 ? 18.594 -11.281 0.232 1 97.31 140 GLU B N 1
ATOM 3329 C CA . GLU B 1 140 ? 18.766 -10.711 1.564 1 97.31 140 GLU B CA 1
ATOM 3330 C C . GLU B 1 140 ? 17.734 -9.625 1.836 1 97.31 140 GLU B C 1
ATOM 3332 O O . GLU B 1 140 ? 17.25 -9.492 2.961 1 97.31 140 GLU B O 1
ATOM 3337 N N . ASP B 1 141 ? 17.422 -8.828 0.841 1 97.31 141 ASP B N 1
ATOM 3338 C CA . ASP B 1 141 ? 16.391 -7.809 0.977 1 97.31 141 ASP B CA 1
ATOM 3339 C C . ASP B 1 141 ? 15.023 -8.438 1.255 1 97.31 141 ASP B C 1
ATOM 3341 O O . ASP B 1 141 ? 14.281 -7.973 2.119 1 97.31 141 ASP B O 1
ATOM 3345 N N . LEU B 1 142 ? 14.734 -9.531 0.498 1 98 142 LEU B N 1
ATOM 3346 C CA . LEU B 1 142 ? 13.477 -10.242 0.698 1 98 142 LEU B CA 1
ATOM 3347 C C . LEU B 1 142 ? 13.359 -10.75 2.131 1 98 142 LEU B C 1
ATOM 3349 O O . LEU B 1 142 ? 12.305 -10.609 2.76 1 98 142 LEU B O 1
ATOM 3353 N N . LEU B 1 143 ? 14.43 -11.328 2.6 1 97.94 143 LEU B N 1
ATOM 3354 C CA . LEU B 1 143 ? 14.438 -11.875 3.953 1 97.94 143 LEU B CA 1
ATOM 3355 C C . LEU B 1 143 ? 14.242 -10.773 4.984 1 97.94 143 LEU B C 1
ATOM 3357 O O . LEU B 1 143 ? 13.391 -10.891 5.871 1 97.94 143 LEU B O 1
ATOM 3361 N N . ARG B 1 144 ? 14.961 -9.711 4.844 1 96.69 144 ARG B N 1
ATOM 3362 C CA . ARG B 1 144 ? 14.906 -8.594 5.781 1 96.69 144 ARG B CA 1
ATOM 3363 C C . ARG B 1 144 ? 13.523 -7.945 5.773 1 96.69 144 ARG B C 1
ATOM 3365 O O . ARG B 1 144 ? 12.961 -7.676 6.836 1 96.69 144 ARG B O 1
ATOM 3372 N N . ASP B 1 145 ? 13.008 -7.734 4.605 1 97.12 145 ASP B N 1
ATOM 3373 C CA . ASP B 1 145 ? 11.828 -6.891 4.449 1 97.12 145 ASP B CA 1
ATOM 3374 C C . ASP B 1 145 ? 10.547 -7.699 4.637 1 97.12 145 ASP B C 1
ATOM 3376 O O . ASP B 1 145 ? 9.477 -7.133 4.879 1 97.12 145 ASP B O 1
ATOM 3380 N N . GLY B 1 146 ? 10.609 -8.961 4.496 1 96.88 146 GLY B N 1
ATOM 3381 C CA . GLY B 1 146 ? 9.406 -9.773 4.574 1 96.88 146 GLY B CA 1
ATOM 3382 C C . GLY B 1 146 ? 9.289 -10.539 5.875 1 96.88 146 GLY B C 1
ATOM 3383 O O . GLY B 1 146 ? 8.195 -10.93 6.277 1 96.88 146 GLY B O 1
ATOM 3384 N N . PHE B 1 147 ? 10.398 -10.742 6.566 1 96.31 147 PHE B N 1
ATOM 3385 C CA . PHE B 1 147 ? 10.359 -11.68 7.688 1 96.31 147 PHE B CA 1
ATOM 3386 C C . PHE B 1 147 ? 11.062 -11.094 8.906 1 96.31 147 PHE B C 1
ATOM 3388 O O . PHE B 1 147 ? 11.406 -11.82 9.836 1 96.31 147 PHE B O 1
ATOM 3395 N N . GLY B 1 148 ? 11.312 -9.828 8.891 1 90.06 148 GLY B N 1
ATOM 3396 C CA . GLY B 1 148 ? 11.828 -9.141 10.062 1 90.06 148 GLY B CA 1
ATOM 3397 C C . GLY B 1 148 ? 10.75 -8.719 11.039 1 90.06 148 GLY B C 1
ATOM 3398 O O . GLY B 1 148 ? 9.625 -9.219 10.969 1 90.06 148 GLY B O 1
ATOM 3399 N N . GLU B 1 149 ? 11.031 -7.859 11.977 1 84.88 149 GLU B N 1
ATOM 3400 C CA . GLU B 1 149 ? 10.117 -7.414 13.023 1 84.88 149 GLU B CA 1
ATOM 3401 C C . GLU B 1 149 ? 8.938 -6.641 12.438 1 84.88 149 GLU B C 1
ATOM 3403 O O . GLU B 1 149 ? 7.805 -6.777 12.898 1 84.88 149 GLU B O 1
ATOM 3408 N N . THR B 1 150 ? 9.242 -5.867 11.445 1 84.69 150 THR B N 1
ATOM 3409 C CA . THR B 1 150 ? 8.211 -5.078 10.773 1 84.69 150 THR B CA 1
ATOM 3410 C C . THR B 1 150 ? 8.195 -5.367 9.281 1 84.69 150 THR B C 1
ATOM 3412 O O . THR B 1 150 ? 8.82 -4.648 8.492 1 84.69 150 THR B O 1
ATOM 3415 N N . PRO B 1 151 ? 7.453 -6.332 8.961 1 92.5 151 PRO B N 1
ATOM 3416 C CA . PRO B 1 151 ? 7.473 -6.719 7.551 1 92.5 151 PRO B CA 1
ATOM 3417 C C . PRO B 1 151 ? 6.863 -5.656 6.641 1 92.5 151 PRO B C 1
ATOM 3419 O O . PRO B 1 151 ? 5.867 -5.023 7 1 92.5 151 PRO B O 1
ATOM 3422 N N . PHE B 1 152 ? 7.477 -5.469 5.473 1 95 152 PHE B N 1
ATOM 3423 C CA . PHE B 1 152 ? 7.004 -4.52 4.469 1 95 152 PHE B CA 1
ATOM 3424 C C . PHE B 1 152 ? 6.047 -5.199 3.494 1 95 152 PHE B C 1
ATOM 3426 O O . PHE B 1 152 ? 5.27 -4.527 2.811 1 95 152 PHE B O 1
ATOM 3433 N N . TYR B 1 153 ? 6.156 -6.523 3.438 1 96.69 153 TYR B N 1
ATOM 3434 C CA . TYR B 1 153 ? 5.293 -7.262 2.523 1 96.69 153 TYR B CA 1
ATOM 3435 C C . TYR B 1 153 ? 4.918 -8.617 3.104 1 96.69 153 TYR B C 1
ATOM 3437 O O . TYR B 1 153 ? 5.504 -9.062 4.094 1 96.69 153 TYR B O 1
ATOM 3445 N N . ARG B 1 154 ? 3.854 -9.148 2.494 1 97 154 ARG B N 1
ATOM 3446 C CA . ARG B 1 154 ? 3.473 -10.547 2.689 1 97 154 ARG B CA 1
ATOM 3447 C C . ARG B 1 154 ? 3.52 -11.312 1.375 1 97 154 ARG B C 1
ATOM 3449 O O . ARG B 1 154 ? 3.463 -10.719 0.297 1 97 154 ARG B O 1
ATOM 3456 N N . CYS B 1 155 ? 3.668 -12.594 1.566 1 98.25 155 CYS B N 1
ATOM 3457 C CA . CYS B 1 155 ? 3.811 -13.391 0.356 1 98.25 155 CYS B CA 1
ATOM 3458 C C . CYS B 1 155 ? 3.23 -14.789 0.556 1 98.25 155 CYS B C 1
ATOM 3460 O O . CYS B 1 155 ? 3.414 -15.398 1.612 1 98.25 155 CYS B O 1
ATOM 3462 N N . VAL B 1 156 ? 2.535 -15.258 -0.429 1 98.38 156 VAL B N 1
ATOM 3463 C CA . VAL B 1 156 ? 2.104 -16.641 -0.524 1 98.38 156 VAL B CA 1
ATOM 3464 C C . VAL B 1 156 ? 2.848 -17.344 -1.662 1 98.38 156 VAL B C 1
ATOM 3466 O O . VAL B 1 156 ? 3.219 -16.703 -2.65 1 98.38 156 VAL B O 1
ATOM 3469 N N . VAL B 1 157 ? 3.062 -18.625 -1.458 1 98.56 157 VAL B N 1
ATOM 3470 C CA . VAL B 1 157 ? 3.75 -19.391 -2.49 1 98.56 157 VAL B CA 1
ATOM 3471 C C . VAL B 1 157 ? 2.965 -20.656 -2.799 1 98.56 157 VAL B C 1
ATOM 3473 O O . VAL B 1 157 ? 2.236 -21.172 -1.943 1 98.56 157 VAL B O 1
ATOM 3476 N N . ALA B 1 158 ? 3.035 -21.047 -4.031 1 98.06 158 ALA B N 1
ATOM 3477 C CA . ALA B 1 158 ? 2.576 -22.375 -4.438 1 98.06 158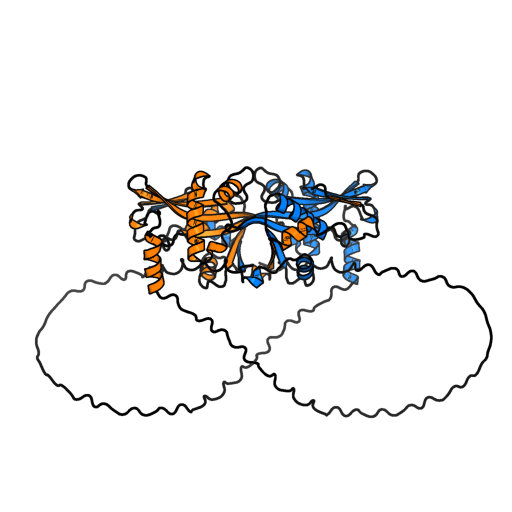 ALA B CA 1
ATOM 3478 C C . ALA B 1 158 ? 3.746 -23.344 -4.562 1 98.06 158 ALA B C 1
ATOM 3480 O O . ALA B 1 158 ? 4.68 -23.109 -5.336 1 98.06 158 ALA B O 1
ATOM 3481 N N . GLU B 1 159 ? 3.664 -24.406 -3.848 1 97.38 159 GLU B N 1
ATOM 3482 C CA . GLU B 1 159 ? 4.715 -25.422 -3.855 1 97.38 159 GLU B CA 1
ATOM 3483 C C . GLU B 1 159 ? 4.25 -26.703 -4.551 1 97.38 159 GLU B C 1
ATOM 3485 O O . GLU B 1 159 ? 3.264 -27.312 -4.137 1 97.38 159 GLU B O 1
ATOM 3490 N N . ALA B 1 160 ? 4.941 -27.016 -5.605 1 96.44 160 ALA B N 1
ATOM 3491 C CA . ALA B 1 160 ? 4.719 -28.297 -6.277 1 96.44 160 ALA B CA 1
ATOM 3492 C C . ALA B 1 160 ? 5.566 -29.406 -5.652 1 96.44 160 ALA B C 1
ATOM 3494 O O . ALA B 1 160 ? 6.773 -29.234 -5.469 1 96.44 160 ALA B O 1
ATOM 3495 N N . GLN B 1 161 ? 4.848 -30.438 -5.332 1 94.88 161 GLN B N 1
ATOM 3496 C CA . GLN B 1 161 ? 5.527 -31.609 -4.77 1 94.88 161 GLN B CA 1
ATOM 3497 C C . GLN B 1 161 ? 5.559 -32.75 -5.766 1 94.88 161 GLN B C 1
ATOM 3499 O O . GLN B 1 161 ? 4.547 -33.062 -6.398 1 94.88 161 GLN B O 1
ATOM 3504 N N . GLY B 1 162 ? 6.793 -33.094 -6.023 1 90.75 162 GLY B N 1
ATOM 3505 C CA . GLY B 1 162 ? 6.953 -34.281 -6.859 1 90.75 162 GLY B CA 1
ATOM 3506 C C . GLY B 1 162 ? 7.152 -35.562 -6.059 1 90.75 162 GLY B C 1
ATOM 3507 O O . GLY B 1 162 ? 6.836 -35.594 -4.867 1 90.75 162 GLY B O 1
ATOM 3508 N N . ARG B 1 163 ? 7.602 -36.5 -6.973 1 83.44 163 ARG B N 1
ATOM 3509 C CA . ARG B 1 163 ? 7.938 -37.781 -6.34 1 83.44 163 ARG B CA 1
ATOM 3510 C C . ARG B 1 163 ? 9.273 -37.688 -5.602 1 83.44 163 ARG B C 1
ATOM 3512 O O . ARG B 1 163 ? 10.109 -36.844 -5.93 1 83.44 163 ARG B O 1
ATOM 3519 N N . ASP B 1 164 ? 9.609 -38.375 -4.422 1 83.06 164 ASP B N 1
ATOM 3520 C CA . ASP B 1 164 ? 10.859 -38.531 -3.68 1 83.06 164 ASP B CA 1
ATOM 3521 C C . ASP B 1 164 ? 11.188 -37.25 -2.891 1 83.06 164 ASP B C 1
ATOM 3523 O O . ASP B 1 164 ? 12.352 -36.844 -2.816 1 83.06 164 ASP B O 1
ATOM 3527 N N . ASN B 1 165 ? 10.328 -36.469 -2.629 1 85.12 165 ASN B N 1
ATOM 3528 C CA . ASN B 1 165 ? 10.461 -35.312 -1.737 1 85.12 165 ASN B CA 1
ATOM 3529 C C . ASN B 1 165 ? 11.086 -34.125 -2.455 1 85.12 165 ASN B C 1
ATOM 3531 O O . ASN B 1 165 ? 11.812 -33.344 -1.843 1 85.12 165 ASN B O 1
ATOM 3535 N N . ILE B 1 166 ? 10.992 -34.219 -3.773 1 89.56 166 ILE B N 1
ATOM 3536 C CA . ILE B 1 166 ? 11.43 -33.062 -4.539 1 89.56 166 ILE B CA 1
ATOM 3537 C C . ILE B 1 166 ? 10.305 -32.031 -4.594 1 89.56 166 ILE B C 1
ATOM 3539 O O . ILE B 1 166 ? 9.141 -32.375 -4.801 1 89.56 166 ILE B O 1
ATOM 3543 N N . ALA B 1 167 ? 10.688 -30.844 -4.254 1 94.19 167 ALA B N 1
ATOM 3544 C CA . ALA B 1 167 ? 9.695 -29.781 -4.273 1 94.19 167 ALA B CA 1
ATOM 3545 C C . ALA B 1 167 ? 10.258 -28.516 -4.926 1 94.19 167 ALA B C 1
ATOM 3547 O O . ALA B 1 167 ? 11.477 -28.328 -4.973 1 94.19 167 ALA B O 1
ATOM 3548 N N . SER B 1 168 ? 9.367 -27.75 -5.535 1 95.88 168 SER B N 1
ATOM 3549 C CA . SER B 1 168 ? 9.727 -26.469 -6.129 1 95.88 168 SER B CA 1
ATOM 3550 C C . SER B 1 168 ? 8.609 -25.438 -5.938 1 95.88 168 SER B C 1
ATOM 3552 O O . SER B 1 168 ? 7.43 -25.781 -6.023 1 95.88 168 SER B O 1
ATOM 3554 N N . LEU B 1 169 ? 9.039 -24.219 -5.68 1 97.94 169 LEU B N 1
ATOM 3555 C CA . LEU B 1 169 ? 8.055 -23.156 -5.766 1 97.94 169 LEU B CA 1
ATOM 3556 C C . LEU B 1 169 ? 7.75 -22.812 -7.219 1 97.94 169 LEU B C 1
ATOM 3558 O O . LEU B 1 169 ? 8.664 -22.625 -8.023 1 97.94 169 LEU B O 1
ATOM 3562 N N . VAL B 1 170 ? 6.438 -22.734 -7.535 1 97.62 170 VAL B N 1
ATOM 3563 C CA . VAL B 1 170 ? 6.078 -22.594 -8.945 1 97.62 170 VAL B CA 1
ATOM 3564 C C . VAL B 1 170 ? 5.258 -21.312 -9.133 1 97.62 170 VAL B C 1
ATOM 3566 O O . VAL B 1 170 ? 4.965 -20.922 -10.266 1 97.62 170 VAL B O 1
ATOM 3569 N N . ALA B 1 171 ? 4.863 -20.688 -8.078 1 98.06 171 ALA B N 1
ATOM 3570 C CA . ALA B 1 171 ? 4.145 -19.406 -8.125 1 98.06 171 ALA B CA 1
ATOM 3571 C C . ALA B 1 171 ? 4.328 -18.625 -6.824 1 98.06 171 ALA B C 1
ATOM 3573 O O . ALA B 1 171 ? 4.68 -19.203 -5.793 1 98.06 171 ALA B O 1
ATOM 3574 N N . TYR B 1 172 ? 4.125 -17.328 -6.914 1 98.19 172 TYR B N 1
ATOM 3575 C CA . TYR B 1 172 ? 4.043 -16.516 -5.711 1 98.19 172 TYR B CA 1
ATOM 3576 C C . TYR B 1 172 ? 3.012 -15.398 -5.879 1 98.19 172 TYR B C 1
ATOM 3578 O O . TYR B 1 172 ? 2.641 -15.055 -7.004 1 98.19 172 TYR B O 1
ATOM 3586 N N . GLY B 1 173 ? 2.465 -14.969 -4.848 1 98.06 173 GLY B N 1
ATOM 3587 C CA . GLY B 1 173 ? 1.672 -13.758 -4.711 1 98.06 173 GLY B CA 1
ATOM 3588 C C . GLY B 1 173 ? 2.158 -12.852 -3.596 1 98.06 173 GLY B C 1
ATOM 3589 O O . GLY B 1 173 ? 2.137 -13.227 -2.424 1 98.06 173 GLY B O 1
ATOM 3590 N N . MET B 1 174 ? 2.639 -11.727 -4 1 98.31 174 MET B N 1
ATOM 3591 C CA . MET B 1 174 ? 3.1 -10.734 -3.033 1 98.31 174 MET B CA 1
ATOM 3592 C C . MET B 1 174 ? 2.07 -9.625 -2.857 1 98.31 174 MET B C 1
ATOM 3594 O O . MET B 1 174 ? 1.495 -9.148 -3.838 1 98.31 174 MET B O 1
ATOM 3598 N N . TYR B 1 175 ? 1.842 -9.242 -1.588 1 97.56 175 TYR B N 1
ATOM 3599 C CA . TYR B 1 175 ? 0.811 -8.25 -1.305 1 97.56 175 TYR B CA 1
ATOM 3600 C C . TYR B 1 175 ? 1.157 -7.445 -0.059 1 97.56 175 TYR B C 1
ATOM 3602 O O . TYR B 1 175 ? 2.035 -7.832 0.715 1 97.56 175 TYR B O 1
ATOM 3610 N N . ASN B 1 176 ? 0.52 -6.348 0.039 1 96.44 176 ASN B N 1
ATOM 3611 C CA . ASN B 1 176 ? 0.716 -5.434 1.158 1 96.44 176 ASN B CA 1
ATOM 3612 C C . ASN B 1 176 ? -0.607 -5.078 1.831 1 96.44 176 ASN B C 1
ATOM 3614 O O . ASN B 1 176 ? -1.613 -4.859 1.155 1 96.44 176 ASN B O 1
ATOM 3618 N N . PHE B 1 177 ? -0.543 -5.094 3.174 1 95.5 177 PHE B N 1
ATOM 3619 C CA . PHE B 1 177 ? -1.663 -4.496 3.893 1 95.5 177 PHE B CA 1
ATOM 3620 C C . PHE B 1 177 ? -1.519 -2.979 3.955 1 95.5 177 PHE B C 1
ATOM 3622 O O . PHE B 1 177 ? -0.452 -2.465 4.297 1 95.5 177 PHE B O 1
ATOM 3629 N N . ILE B 1 178 ? -2.566 -2.354 3.545 1 95.69 178 ILE B N 1
ATOM 3630 C CA . ILE B 1 178 ? -2.588 -0.895 3.574 1 95.69 178 ILE B CA 1
ATOM 3631 C C . ILE B 1 178 ? -3.875 -0.413 4.242 1 95.69 178 ILE B C 1
ATOM 3633 O O . ILE B 1 178 ? -4.684 -1.222 4.703 1 95.69 178 ILE B O 1
ATOM 3637 N N . TYR B 1 179 ? -3.977 0.941 4.336 1 96.94 179 TYR B N 1
ATOM 3638 C CA . TYR B 1 179 ? -5.098 1.512 5.074 1 96.94 179 TYR B CA 1
ATOM 3639 C C . TYR B 1 179 ? -5.707 2.689 4.324 1 96.94 179 TYR B C 1
ATOM 3641 O O . TYR B 1 179 ? -4.98 3.529 3.783 1 96.94 179 TYR B O 1
ATOM 3649 N N . CYS B 1 180 ? -6.969 2.664 4.223 1 94.12 180 CYS B N 1
ATOM 3650 C CA . CYS B 1 180 ? -7.742 3.818 3.783 1 94.12 180 CYS B CA 1
ATOM 3651 C C . CYS B 1 180 ? -8.273 4.605 4.977 1 94.12 180 CYS B C 1
ATOM 3653 O O . CYS B 1 180 ? -8.969 4.051 5.828 1 94.12 180 CYS B O 1
ATOM 3655 N N . ALA B 1 181 ? -7.977 5.855 4.996 1 93.31 181 ALA B N 1
ATOM 3656 C CA . ALA B 1 181 ? -8.375 6.691 6.129 1 93.31 181 ALA B CA 1
ATOM 3657 C C . ALA B 1 181 ? -9.891 6.766 6.254 1 93.31 181 ALA B C 1
ATOM 3659 O O . ALA B 1 181 ? -10.414 7.145 7.305 1 93.31 181 ALA B O 1
ATOM 3660 N N . TRP B 1 182 ? -10.609 6.414 5.219 1 90.88 182 TRP B N 1
ATOM 3661 C CA . TRP B 1 182 ? -12.062 6.551 5.234 1 90.88 182 TRP B CA 1
ATOM 3662 C C . TRP B 1 182 ? -12.742 5.191 5.352 1 90.88 182 TRP B C 1
ATOM 3664 O O . TRP B 1 182 ? -13.844 5.082 5.898 1 90.88 182 TRP B O 1
ATOM 3674 N N . LYS B 1 183 ? -12.07 4.133 4.859 1 92.62 183 LYS B N 1
ATOM 3675 C CA . LYS B 1 183 ? -12.742 2.842 4.75 1 92.62 183 LYS B CA 1
ATOM 3676 C C . LYS B 1 183 ? -12.055 1.786 5.613 1 92.62 183 LYS B C 1
ATOM 3678 O O . LYS B 1 183 ? -12.633 0.729 5.883 1 92.62 183 LYS B O 1
ATOM 3683 N N . GLY B 1 184 ? -10.805 2.066 5.969 1 96.25 184 GLY B N 1
ATOM 3684 C CA . GLY B 1 184 ? -10.141 1.152 6.879 1 96.25 184 GLY B CA 1
ATOM 3685 C C . GLY B 1 184 ? -9.18 0.209 6.18 1 96.25 184 GLY B C 1
ATOM 3686 O O . GLY B 1 184 ? -8.469 0.611 5.258 1 96.25 184 GLY B O 1
ATOM 3687 N N . ARG B 1 185 ? -9.156 -1.049 6.617 1 97.06 185 ARG B N 1
ATOM 3688 C CA . ARG B 1 185 ? -8.156 -2.027 6.207 1 97.06 185 ARG B CA 1
ATOM 3689 C C . ARG B 1 185 ? -8.359 -2.434 4.75 1 97.06 185 ARG B C 1
ATOM 3691 O O . ARG B 1 185 ? -9.477 -2.707 4.324 1 97.06 185 ARG B O 1
ATOM 3698 N N . MET B 1 186 ? -7.242 -2.477 4.066 1 96.88 186 MET B N 1
ATOM 3699 C CA . MET B 1 186 ? -7.219 -2.908 2.672 1 96.88 186 MET B CA 1
ATOM 3700 C C . MET B 1 186 ? -5.996 -3.775 2.393 1 96.88 186 MET B C 1
ATOM 3702 O O . MET B 1 186 ? -5.055 -3.801 3.188 1 96.88 186 MET B O 1
ATOM 3706 N N . VAL B 1 187 ? -6.105 -4.5 1.323 1 97.31 187 VAL B N 1
ATOM 3707 C CA . VAL B 1 187 ? -4.941 -5.219 0.82 1 97.31 187 VAL B CA 1
ATOM 3708 C C . VAL B 1 187 ? -4.699 -4.852 -0.642 1 97.31 187 VAL B C 1
ATOM 3710 O O . VAL B 1 187 ? -5.648 -4.645 -1.401 1 97.31 187 VAL B O 1
ATOM 3713 N N . THR B 1 188 ? -3.473 -4.676 -0.959 1 96.69 188 THR B N 1
ATOM 3714 C CA . THR B 1 188 ? -3.115 -4.402 -2.348 1 96.69 188 THR B CA 1
ATOM 3715 C C . THR B 1 188 ? -2.096 -5.422 -2.854 1 96.69 188 THR B C 1
ATOM 3717 O O . THR B 1 188 ? -1.095 -5.688 -2.186 1 96.69 188 THR B O 1
ATOM 3720 N N . PHE B 1 189 ? -2.381 -5.973 -4.02 1 96.75 189 PHE B N 1
ATOM 3721 C CA . PHE B 1 189 ? -1.452 -6.91 -4.641 1 96.75 189 PHE B CA 1
ATOM 3722 C C . PHE B 1 189 ? -0.293 -6.168 -5.293 1 96.75 189 PHE B C 1
ATOM 3724 O O . PHE B 1 189 ? -0.498 -5.164 -5.98 1 96.75 189 PHE B O 1
ATOM 3731 N N . GLU B 1 190 ? 0.88 -6.648 -5.047 1 95.81 190 GLU B N 1
ATOM 3732 C CA . GLU B 1 190 ? 2.088 -6.191 -5.73 1 95.81 190 GLU B CA 1
ATOM 3733 C C . GLU B 1 190 ? 2.346 -7 -6.996 1 95.81 190 GLU B C 1
ATOM 3735 O O . GLU B 1 190 ? 2.582 -6.434 -8.07 1 95.81 190 GLU B O 1
ATOM 3740 N N . ASP B 1 191 ? 2.305 -8.328 -6.797 1 94.44 191 ASP B N 1
ATOM 3741 C CA . ASP B 1 191 ? 2.604 -9.227 -7.906 1 94.44 191 ASP B CA 1
ATOM 3742 C C . ASP B 1 191 ? 1.941 -10.586 -7.707 1 94.44 191 ASP B C 1
ATOM 3744 O O . ASP B 1 191 ? 1.841 -11.07 -6.578 1 94.44 191 ASP B O 1
ATOM 3748 N N . ILE B 1 192 ? 1.49 -11.102 -8.766 1 95.94 192 ILE B N 1
ATOM 3749 C CA . ILE B 1 192 ? 1.162 -12.516 -8.891 1 95.94 192 ILE B CA 1
ATOM 3750 C C . ILE B 1 192 ? 1.896 -13.109 -10.086 1 95.94 192 ILE B C 1
ATOM 3752 O O . ILE B 1 192 ? 1.742 -12.641 -11.219 1 95.94 192 ILE B O 1
ATOM 3756 N N . TYR B 1 193 ? 2.732 -14.109 -9.812 1 96.5 193 TYR B N 1
ATOM 3757 C CA . TYR B 1 193 ? 3.482 -14.75 -10.891 1 96.5 193 TYR B CA 1
ATOM 3758 C C . TYR B 1 193 ? 3.361 -16.266 -10.812 1 96.5 193 TYR B C 1
ATOM 3760 O O . TYR B 1 193 ? 3.525 -16.844 -9.742 1 96.5 193 TYR B O 1
ATOM 3768 N N . VAL B 1 194 ? 2.99 -16.797 -11.867 1 96.5 194 VAL B N 1
ATOM 3769 C CA . VAL B 1 194 ? 2.975 -18.25 -12.055 1 96.5 194 VAL B CA 1
ATOM 3770 C C . VAL B 1 194 ? 4 -18.641 -13.117 1 96.5 194 VAL B C 1
ATOM 3772 O O . VAL B 1 194 ? 3.986 -18.125 -14.234 1 96.5 194 VAL B O 1
ATOM 3775 N N . HIS B 1 195 ? 4.859 -19.547 -12.688 1 96.12 195 HIS B N 1
ATOM 3776 C CA . HIS B 1 195 ? 5.828 -20.031 -13.664 1 96.12 195 HIS B CA 1
ATOM 3777 C C . HIS B 1 195 ? 5.145 -20.469 -14.945 1 96.12 195 HIS B C 1
ATOM 3779 O O . HIS B 1 195 ? 4.066 -21.062 -14.906 1 96.12 195 HIS B O 1
ATOM 3785 N N . GLN B 1 196 ? 5.824 -20.266 -16.016 1 93.44 196 GLN B N 1
ATOM 3786 C CA . GLN B 1 196 ? 5.238 -20.484 -17.344 1 93.44 196 GLN B CA 1
ATOM 3787 C C . GLN B 1 196 ? 4.719 -21.906 -17.5 1 93.44 196 GLN B C 1
ATOM 3789 O O . GLN B 1 196 ? 3.615 -22.125 -18 1 93.44 196 GLN B O 1
ATOM 3794 N N . ALA B 1 197 ? 5.469 -22.875 -17.031 1 92.88 197 ALA B N 1
ATOM 3795 C CA . ALA B 1 197 ? 5.117 -24.297 -17.156 1 92.88 197 ALA B CA 1
ATOM 3796 C C . ALA B 1 197 ? 3.836 -24.609 -16.391 1 92.88 197 ALA B C 1
ATOM 3798 O O . ALA B 1 197 ? 3.201 -25.641 -16.641 1 92.88 197 ALA B O 1
ATOM 3799 N N . TYR B 1 198 ? 3.455 -23.766 -15.477 1 94.19 198 TYR B N 1
ATOM 3800 C CA . TYR B 1 198 ? 2.34 -24.078 -14.586 1 94.19 198 TYR B CA 1
ATOM 3801 C C . TYR B 1 198 ? 1.151 -23.172 -14.859 1 94.19 198 TYR B C 1
ATOM 3803 O O . TYR B 1 198 ? 0.204 -23.125 -14.078 1 94.19 198 TYR B O 1
ATOM 3811 N N . ARG B 1 199 ? 1.221 -22.406 -15.898 1 91.44 199 ARG B N 1
ATOM 3812 C CA . ARG B 1 199 ? 0.089 -21.578 -16.297 1 91.44 199 ARG B CA 1
ATOM 3813 C C . ARG B 1 199 ? -1.011 -22.422 -16.938 1 91.44 199 ARG B C 1
ATOM 3815 O O . ARG B 1 199 ? -0.735 -23.484 -17.516 1 91.44 199 ARG B O 1
ATOM 3822 N N . GLY B 1 200 ? -2.246 -22.031 -16.719 1 88.88 200 GLY B N 1
ATOM 3823 C CA . GLY B 1 200 ? -3.389 -22.766 -17.234 1 88.88 200 GLY B CA 1
ATOM 3824 C C . GLY B 1 200 ? -4.012 -23.703 -16.203 1 88.88 200 GLY B C 1
ATOM 3825 O O . GLY B 1 200 ? -5.051 -24.312 -16.469 1 88.88 200 GLY B O 1
ATOM 3826 N N . PHE B 1 201 ? -3.391 -23.797 -15.094 1 91 201 PHE B N 1
ATOM 3827 C CA . PHE B 1 201 ? -3.896 -24.672 -14.047 1 91 201 PHE B CA 1
ATOM 3828 C C . PHE B 1 201 ? -4.727 -23.891 -13.031 1 91 201 PHE B C 1
ATOM 3830 O O . PHE B 1 201 ? -5.16 -24.453 -12.023 1 91 201 PHE B O 1
ATOM 3837 N N . GLY B 1 202 ? -4.895 -22.594 -13.219 1 92.38 202 GLY B N 1
ATOM 3838 C CA . GLY B 1 202 ? -5.738 -21.781 -12.344 1 92.38 202 GLY B CA 1
ATOM 3839 C C . GLY B 1 202 ? -5 -21.234 -11.141 1 92.38 202 GLY B C 1
ATOM 3840 O O . GLY B 1 202 ? -5.609 -20.641 -10.258 1 92.38 202 GLY B O 1
ATOM 3841 N N . LEU B 1 203 ? -3.727 -21.375 -11.086 1 94.88 203 LEU B N 1
ATOM 3842 C CA . LEU B 1 203 ? -2.953 -21.016 -9.898 1 94.88 203 LEU B CA 1
ATOM 3843 C C . LEU B 1 203 ? -3.045 -19.516 -9.625 1 94.88 203 LEU B C 1
ATOM 3845 O O . LEU B 1 203 ? -3.111 -19.094 -8.469 1 94.88 203 LEU B O 1
ATOM 3849 N N . GLY B 1 204 ? -3.068 -18.688 -10.68 1 95.12 204 GLY B N 1
ATOM 3850 C CA . GLY B 1 204 ? -3.211 -17.25 -10.484 1 95.12 204 GLY B CA 1
ATOM 3851 C C . GLY B 1 204 ? -4.508 -16.859 -9.789 1 95.12 204 GLY B C 1
ATOM 3852 O O . GLY B 1 204 ? -4.504 -16.047 -8.867 1 95.12 204 GLY B O 1
ATOM 3853 N N . ALA B 1 205 ? -5.543 -17.484 -10.227 1 93.75 205 ALA B N 1
ATOM 3854 C CA . ALA B 1 205 ? -6.859 -17.234 -9.641 1 93.75 205 ALA B CA 1
ATOM 3855 C C . ALA B 1 205 ? -6.922 -17.734 -8.203 1 93.75 205 ALA B C 1
ATOM 3857 O O . ALA B 1 205 ? -7.551 -17.109 -7.348 1 93.75 205 ALA B O 1
ATOM 3858 N N . ILE B 1 206 ? -6.324 -18.844 -7.973 1 95.88 206 ILE B N 1
ATOM 3859 C CA . ILE B 1 206 ? -6.301 -19.406 -6.633 1 95.88 206 ILE B CA 1
ATOM 3860 C C . ILE B 1 206 ? -5.543 -18.484 -5.688 1 95.88 206 ILE B C 1
ATOM 3862 O O . ILE B 1 206 ? -6 -18.219 -4.574 1 95.88 206 ILE B O 1
ATOM 3866 N N . VAL B 1 207 ? -4.422 -17.953 -6.129 1 97.12 207 VAL B N 1
ATOM 3867 C CA . VAL B 1 207 ? -3.645 -17.016 -5.336 1 97.12 207 VAL B CA 1
ATOM 3868 C C . VAL B 1 207 ? -4.488 -15.773 -5.039 1 97.12 207 VAL B C 1
ATOM 3870 O O . VAL B 1 207 ? -4.59 -15.344 -3.889 1 97.12 207 VAL B O 1
ATOM 3873 N N . LEU B 1 208 ? -5.129 -15.234 -6.062 1 97 208 LEU B N 1
ATOM 3874 C CA . LEU B 1 208 ? -5.965 -14.047 -5.922 1 97 208 LEU B CA 1
ATOM 3875 C C . LEU B 1 208 ? -7.07 -14.273 -4.898 1 97 208 LEU B C 1
ATOM 3877 O O . LEU B 1 208 ? -7.273 -13.461 -4 1 97 208 LEU B O 1
ATOM 3881 N N . HIS B 1 209 ? -7.719 -15.367 -5.023 1 97.38 209 HIS B N 1
ATOM 3882 C CA . HIS B 1 209 ? -8.852 -15.688 -4.16 1 97.38 209 HIS B CA 1
ATOM 3883 C C . HIS B 1 209 ? -8.398 -15.914 -2.723 1 97.38 209 HIS B C 1
ATOM 3885 O O . HIS B 1 209 ? -8.977 -15.359 -1.787 1 97.38 209 HIS B O 1
ATOM 3891 N N . GLN B 1 210 ? -7.395 -16.688 -2.564 1 96.88 210 GLN B N 1
ATOM 3892 C CA . GLN B 1 210 ? -6.98 -17.078 -1.222 1 96.88 210 GLN B CA 1
ATOM 3893 C C . GLN B 1 210 ? -6.41 -15.898 -0.448 1 96.88 210 GLN B C 1
ATOM 3895 O O . GLN B 1 210 ? -6.637 -15.773 0.757 1 96.88 210 GLN B O 1
ATOM 3900 N N . VAL B 1 211 ? -5.664 -15.055 -1.081 1 97.75 211 VAL B N 1
ATOM 3901 C CA . VAL B 1 211 ? -5.16 -13.844 -0.437 1 97.75 211 VAL B CA 1
ATOM 3902 C C . VAL B 1 211 ? -6.324 -12.922 -0.095 1 97.75 211 VAL B C 1
ATOM 3904 O O . VAL B 1 211 ? -6.367 -12.344 0.995 1 97.75 211 VAL B O 1
ATOM 3907 N N . SER B 1 212 ? -7.242 -12.773 -1.017 1 97.94 212 SER B N 1
ATOM 3908 C CA . SER B 1 212 ? -8.414 -11.945 -0.771 1 97.94 212 SER B CA 1
ATOM 3909 C C . SER B 1 212 ? -9.219 -12.461 0.415 1 97.94 212 SER B C 1
ATOM 3911 O O . SER B 1 212 ? -9.68 -11.688 1.253 1 97.94 212 SER B O 1
ATOM 3913 N N . LYS B 1 213 ? -9.359 -13.75 0.456 1 97.56 213 LYS B N 1
ATOM 3914 C CA . LYS B 1 213 ? -10.086 -14.375 1.56 1 97.56 213 LYS B CA 1
ATOM 3915 C C . LYS B 1 213 ? -9.359 -14.148 2.887 1 97.56 213 LYS B C 1
ATOM 3917 O O . LYS B 1 213 ? -9.984 -13.797 3.887 1 97.56 213 LYS B O 1
ATOM 3922 N N . HIS B 1 214 ? -8.086 -14.383 2.871 1 96.94 214 HIS B N 1
ATOM 3923 C CA . HIS B 1 214 ? -7.281 -14.133 4.062 1 96.94 214 HIS B CA 1
ATOM 3924 C C . HIS B 1 214 ? -7.43 -12.695 4.535 1 96.94 214 HIS B C 1
ATOM 3926 O O . HIS B 1 214 ? -7.664 -12.445 5.723 1 96.94 214 HIS B O 1
ATOM 3932 N N . ALA B 1 215 ? -7.312 -11.75 3.604 1 96.81 215 ALA B N 1
ATOM 3933 C CA . ALA B 1 215 ? -7.426 -10.328 3.916 1 96.81 215 ALA B CA 1
ATOM 3934 C C . ALA B 1 215 ? -8.82 -9.984 4.434 1 96.81 215 ALA B C 1
ATOM 3936 O O . ALA B 1 215 ? -8.969 -9.227 5.391 1 96.81 215 ALA B O 1
ATOM 3937 N N . TYR B 1 216 ? -9.805 -10.539 3.801 1 96.88 216 TYR B N 1
ATOM 3938 C CA . TYR B 1 216 ? -11.188 -10.336 4.223 1 96.88 216 TYR B CA 1
ATOM 3939 C C . TYR B 1 216 ? -11.391 -10.781 5.664 1 96.88 216 TYR B C 1
ATOM 3941 O O . TYR B 1 216 ? -12.023 -10.078 6.457 1 96.88 216 TYR B O 1
ATOM 3949 N N . ASN B 1 217 ? -10.844 -11.891 5.98 1 96.25 217 ASN B N 1
ATOM 3950 C CA . ASN B 1 217 ? -10.969 -12.445 7.324 1 96.25 217 ASN B CA 1
ATOM 3951 C C . ASN B 1 217 ? -10.234 -11.594 8.352 1 96.25 217 ASN B C 1
ATOM 3953 O O . ASN B 1 217 ? -10.523 -11.664 9.547 1 96.25 217 ASN B O 1
ATOM 3957 N N . LEU B 1 218 ? -9.312 -10.812 7.93 1 94.44 218 LEU B N 1
ATOM 3958 C CA . LEU B 1 218 ? -8.586 -9.906 8.805 1 94.44 218 LEU B CA 1
ATOM 3959 C C . LEU B 1 218 ? -9.273 -8.547 8.875 1 94.44 218 LEU B C 1
ATOM 3961 O O . LEU B 1 218 ? -8.758 -7.613 9.484 1 94.44 218 LEU B O 1
ATOM 3965 N N . GLY B 1 219 ? -10.375 -8.422 8.141 1 94.56 219 GLY B N 1
ATOM 3966 C CA . GLY B 1 219 ? -11.18 -7.219 8.258 1 94.56 219 GLY B CA 1
ATOM 3967 C C . GLY B 1 219 ? -11.016 -6.273 7.082 1 94.56 219 GLY B C 1
ATOM 3968 O O . GLY B 1 219 ? -11.562 -5.172 7.086 1 94.56 219 GLY B O 1
ATOM 3969 N N . CYS B 1 220 ? -10.258 -6.641 6.105 1 96.56 220 CYS B N 1
ATOM 3970 C CA . CYS B 1 220 ? -10.148 -5.82 4.902 1 96.56 220 CYS B CA 1
ATOM 3971 C C . CYS B 1 220 ? -11.461 -5.828 4.117 1 96.56 220 CYS B C 1
ATOM 3973 O O . CYS B 1 220 ? -12.109 -6.867 4 1 96.56 220 CYS B O 1
ATOM 3975 N N . ARG B 1 221 ? -11.75 -4.629 3.617 1 95 221 ARG B N 1
ATOM 3976 C CA . ARG B 1 221 ? -13 -4.562 2.867 1 95 221 ARG B CA 1
ATOM 3977 C C . ARG B 1 221 ? -12.758 -4.086 1.439 1 95 221 ARG B C 1
ATOM 3979 O O . ARG B 1 221 ? -13.703 -3.805 0.704 1 95 221 ARG B O 1
ATOM 3986 N N . ARG B 1 222 ? -11.508 -4.047 1.116 1 96.62 222 ARG B N 1
ATOM 3987 C CA . ARG B 1 222 ? -11.125 -3.703 -0.249 1 96.62 222 ARG B CA 1
ATOM 3988 C C . ARG B 1 222 ? -9.82 -4.391 -0.643 1 96.62 222 ARG B C 1
ATOM 3990 O O . ARG B 1 222 ? -8.875 -4.438 0.144 1 96.62 222 ARG B O 1
ATOM 3997 N N . VAL B 1 223 ? -9.836 -4.977 -1.826 1 97.81 223 VAL B N 1
ATOM 3998 C CA . VAL B 1 223 ? -8.664 -5.547 -2.477 1 97.81 223 VAL B CA 1
ATOM 3999 C C . VAL B 1 223 ? -8.312 -4.73 -3.717 1 97.81 223 VAL B C 1
ATOM 4001 O O . VAL B 1 223 ? -9.18 -4.441 -4.543 1 97.81 223 VAL B O 1
ATOM 4004 N N . THR B 1 224 ? -7.039 -4.324 -3.779 1 95.38 224 THR B N 1
ATOM 4005 C CA . THR B 1 224 ? -6.621 -3.537 -4.938 1 95.38 224 THR B CA 1
ATOM 4006 C C . THR B 1 224 ? -5.371 -4.137 -5.574 1 95.38 224 THR B C 1
ATOM 4008 O O . THR B 1 224 ? -4.73 -5.016 -4.996 1 95.38 224 THR B O 1
ATOM 4011 N N . GLY B 1 225 ? -5.102 -3.699 -6.738 1 92.81 225 GLY B N 1
ATOM 4012 C CA . GLY B 1 225 ? -3.877 -4.012 -7.457 1 92.81 225 GLY B CA 1
ATOM 4013 C C . GLY B 1 225 ? -3.6 -3.064 -8.609 1 92.81 225 GLY B C 1
ATOM 4014 O O . GLY B 1 225 ? -4.496 -2.348 -9.055 1 92.81 225 GLY B O 1
ATOM 4015 N N . TYR B 1 226 ? -2.367 -3.129 -8.992 1 87.81 226 TYR B N 1
ATOM 4016 C CA . TYR B 1 226 ? -1.94 -2.326 -10.141 1 87.81 226 TYR B CA 1
ATOM 4017 C C . TYR B 1 226 ? -1.912 -3.164 -11.414 1 87.81 226 TYR B C 1
ATOM 4019 O O . TYR B 1 226 ? -1.321 -4.246 -11.438 1 87.81 226 TYR B O 1
ATOM 4027 N N . VAL B 1 227 ? -2.566 -2.645 -12.383 1 85.69 227 VAL B N 1
ATOM 4028 C CA . VAL B 1 227 ? -2.682 -3.389 -13.633 1 85.69 227 VAL B CA 1
ATOM 4029 C C . VAL B 1 227 ? -2.119 -2.557 -14.781 1 85.69 227 VAL B C 1
ATOM 4031 O O . VAL B 1 227 ? -2.463 -1.382 -14.938 1 85.69 227 VAL B O 1
ATOM 4034 N N . ASP B 1 228 ? -1.229 -3.166 -15.492 1 78.81 228 ASP B N 1
ATOM 4035 C CA . ASP B 1 228 ? -0.733 -2.568 -16.734 1 78.81 228 ASP B CA 1
ATOM 4036 C C . ASP B 1 228 ? -1.762 -2.697 -17.844 1 78.81 228 ASP B C 1
ATOM 4038 O O . ASP B 1 228 ? -2.055 -3.805 -18.312 1 78.81 228 ASP B O 1
ATOM 4042 N N . ASP B 1 229 ? -2.23 -1.628 -18.344 1 72.5 229 ASP B N 1
ATOM 4043 C CA . ASP B 1 229 ? -3.309 -1.639 -19.328 1 72.5 229 ASP B CA 1
ATOM 4044 C C . ASP B 1 229 ? -2.775 -1.932 -20.719 1 72.5 229 ASP B C 1
ATOM 4046 O O . ASP B 1 229 ? -3.551 -2.086 -21.672 1 72.5 229 ASP B O 1
ATOM 4050 N N . ASN B 1 230 ? -1.521 -2.041 -20.828 1 72.12 230 ASN B N 1
ATOM 4051 C CA . ASN B 1 230 ? -0.956 -2.422 -22.109 1 72.12 230 ASN B CA 1
ATOM 4052 C C . ASN B 1 230 ? -1.111 -3.918 -22.375 1 72.12 230 ASN B C 1
ATOM 4054 O O . ASN B 1 230 ? -0.957 -4.371 -23.516 1 72.12 230 ASN B O 1
ATOM 4058 N N . ASP B 1 231 ? -1.435 -4.617 -21.312 1 71.62 231 ASP B N 1
ATOM 4059 C CA . ASP B 1 231 ? -1.755 -6.035 -21.438 1 71.62 231 ASP B CA 1
ATOM 4060 C C . ASP B 1 231 ? -3.25 -6.242 -21.656 1 71.62 231 ASP B C 1
ATOM 4062 O O . ASP B 1 231 ? -4.051 -6.109 -20.734 1 71.62 231 ASP B O 1
ATOM 4066 N N . ALA B 1 232 ? -3.668 -6.516 -22.812 1 72.56 232 ALA B N 1
ATOM 4067 C CA . ALA B 1 232 ? -5.078 -6.582 -23.188 1 72.56 232 ALA B CA 1
ATOM 4068 C C . ALA B 1 232 ? -5.82 -7.617 -22.344 1 72.56 232 ALA B C 1
ATOM 4070 O O . ALA B 1 232 ? -7.02 -7.477 -22.094 1 72.56 232 ALA B O 1
ATOM 4071 N N . ASN B 1 233 ? -5.164 -8.555 -21.875 1 82.94 233 ASN B N 1
ATOM 4072 C CA . ASN B 1 233 ? -5.848 -9.672 -21.219 1 82.94 233 ASN B CA 1
ATOM 4073 C C . ASN B 1 233 ? -5.973 -9.461 -19.719 1 82.94 233 ASN B C 1
ATOM 4075 O O . ASN B 1 233 ? -6.922 -9.945 -19.094 1 82.94 233 ASN B O 1
ATOM 4079 N N . LEU B 1 234 ? -5.121 -8.734 -19.172 1 85.5 234 LEU B N 1
ATOM 4080 C CA . LEU B 1 234 ? -5.066 -8.625 -17.719 1 85.5 234 LEU B CA 1
ATOM 4081 C C . LEU B 1 234 ? -6.266 -7.848 -17.188 1 85.5 234 LEU B C 1
ATOM 4083 O O . LEU B 1 234 ? -6.906 -8.273 -16.219 1 85.5 234 LEU B O 1
ATOM 4087 N N . PRO B 1 235 ? -6.645 -6.758 -17.844 1 85.75 235 PRO B N 1
ATOM 4088 C CA . PRO B 1 235 ? -7.844 -6.051 -17.406 1 85.75 235 PRO B CA 1
ATOM 4089 C C . PRO B 1 235 ? -9.094 -6.922 -17.438 1 85.75 235 PRO B C 1
ATOM 4091 O O . PRO B 1 235 ? -9.891 -6.922 -16.5 1 85.75 235 PRO B O 1
ATOM 4094 N N . ARG B 1 236 ? -9.211 -7.668 -18.469 1 88.31 236 ARG B N 1
ATOM 4095 C CA . ARG B 1 236 ? -10.367 -8.547 -18.609 1 88.31 236 ARG B CA 1
ATOM 4096 C C . ARG B 1 236 ? -10.359 -9.641 -17.547 1 88.31 236 ARG B C 1
ATOM 4098 O O . ARG B 1 236 ? -11.414 -10.023 -17.031 1 88.31 236 ARG B O 1
ATOM 4105 N N . TRP B 1 237 ? -9.195 -10.133 -17.328 1 90.31 237 TRP B N 1
ATOM 4106 C CA . TRP B 1 237 ? -9.047 -11.172 -16.312 1 90.31 237 TRP B CA 1
ATOM 4107 C C . TRP B 1 237 ? -9.531 -10.68 -14.953 1 90.31 237 TRP B C 1
ATOM 4109 O O . TRP B 1 237 ? -10.344 -11.336 -14.305 1 90.31 237 TRP B O 1
ATOM 4119 N N . TYR B 1 238 ? -9.18 -9.5 -14.523 1 91.81 238 TYR B N 1
ATOM 4120 C CA . TYR B 1 238 ? -9.594 -8.914 -13.258 1 91.81 238 TYR B CA 1
ATOM 4121 C C . TYR B 1 238 ? -11.086 -8.594 -13.266 1 91.81 238 TYR B C 1
ATOM 4123 O O . TYR B 1 238 ? -11.789 -8.836 -12.281 1 91.81 238 TYR B O 1
ATOM 4131 N N . GLN B 1 239 ? -11.484 -8.086 -14.352 1 91 239 GLN B N 1
ATOM 4132 C CA . GLN B 1 239 ? -12.898 -7.723 -14.469 1 91 239 GLN B CA 1
ATOM 4133 C C . GLN B 1 239 ? -13.789 -8.953 -14.367 1 91 239 GLN B C 1
ATOM 4135 O O . GLN B 1 239 ? -14.914 -8.867 -13.867 1 91 239 GLN B O 1
ATOM 4140 N N . GLY B 1 240 ? -13.273 -10.055 -14.852 1 91.75 240 GLY B N 1
ATOM 4141 C CA . GLY B 1 240 ? -14 -11.312 -14.75 1 91.75 240 GLY B CA 1
ATOM 4142 C C . GLY B 1 240 ? -14.297 -11.711 -13.32 1 91.75 240 GLY B C 1
ATOM 4143 O O . GLY B 1 240 ? -15.227 -12.477 -13.062 1 91.75 240 GLY B O 1
ATOM 4144 N N . TYR B 1 241 ? -13.555 -11.195 -12.383 1 93.44 241 TYR B N 1
ATOM 4145 C CA . TYR B 1 241 ? -13.75 -11.508 -10.969 1 93.44 241 TYR B CA 1
ATOM 4146 C C . TYR B 1 241 ? -14.469 -10.375 -10.258 1 93.44 241 TYR B C 1
ATOM 4148 O O . TYR B 1 241 ? -14.617 -10.398 -9.031 1 93.44 241 TYR B O 1
ATOM 4156 N N . GLY B 1 242 ? -14.797 -9.312 -10.984 1 93.88 242 GLY B N 1
ATOM 4157 C CA . GLY B 1 242 ? -15.594 -8.234 -10.414 1 93.88 242 GLY B CA 1
ATOM 4158 C C . GLY B 1 242 ? -14.781 -6.992 -10.102 1 93.88 242 GLY B C 1
ATOM 4159 O O . GLY B 1 242 ? -15.328 -5.988 -9.633 1 93.88 242 GLY B O 1
ATOM 4160 N N . PHE B 1 243 ? -13.5 -7.039 -10.398 1 95.56 243 PHE B N 1
ATOM 4161 C CA . PHE B 1 243 ? -12.688 -5.848 -10.188 1 95.56 243 PHE B CA 1
ATOM 4162 C C . PHE B 1 243 ? -13.109 -4.73 -11.141 1 95.56 243 PHE B C 1
ATOM 4164 O O . PHE B 1 243 ? -13.5 -4.992 -12.281 1 95.56 243 PHE B O 1
ATOM 4171 N N . VAL B 1 244 ? -12.961 -3.504 -10.617 1 93.75 244 VAL B N 1
ATOM 4172 C CA . VAL B 1 244 ? -13.273 -2.34 -11.438 1 93.75 244 VAL B CA 1
ATOM 4173 C C . VAL B 1 244 ? -12.031 -1.458 -11.578 1 93.75 244 VAL B C 1
ATOM 4175 O O . VAL B 1 244 ? -11.172 -1.441 -10.688 1 93.75 244 VAL B O 1
ATOM 4178 N N . ASP B 1 245 ? -11.992 -0.773 -12.68 1 91.19 245 ASP B N 1
ATOM 4179 C CA . ASP B 1 245 ? -10.922 0.202 -12.867 1 91.19 245 ASP B CA 1
ATOM 4180 C C . ASP B 1 245 ? -11.164 1.459 -12.039 1 91.19 245 ASP B C 1
ATOM 4182 O O . ASP B 1 245 ? -11.805 2.404 -12.508 1 91.19 245 ASP B O 1
ATOM 4186 N N . PHE B 1 246 ? -10.57 1.496 -10.938 1 87.38 246 PHE B N 1
ATOM 4187 C CA . PHE B 1 246 ? -10.812 2.543 -9.953 1 87.38 246 PHE B CA 1
ATOM 4188 C C . PHE B 1 246 ? -10.188 3.859 -10.398 1 87.38 246 PHE B C 1
ATOM 4190 O O . PHE B 1 246 ? -10.797 4.922 -10.25 1 87.38 246 PHE B O 1
ATOM 4197 N N . SER B 1 247 ? -9.008 3.754 -10.867 1 84.88 247 SER B N 1
ATOM 4198 C CA . SER B 1 247 ? -8.305 4.969 -11.281 1 84.88 247 SER B CA 1
ATOM 4199 C C . SER B 1 247 ? -9.062 5.691 -12.391 1 84.88 247 SER B C 1
ATOM 4201 O O . SER B 1 247 ? -9.156 6.918 -12.391 1 84.88 247 SER B O 1
ATOM 4203 N N . ARG B 1 248 ? -9.594 4.941 -13.297 1 80.56 248 ARG B N 1
ATOM 4204 C CA . ARG B 1 248 ? -10.344 5.539 -14.398 1 80.56 248 ARG B CA 1
ATOM 4205 C C . ARG B 1 248 ? -11.68 6.09 -13.914 1 80.56 248 ARG B C 1
ATOM 4207 O O . ARG B 1 248 ? -12.117 7.152 -14.359 1 80.56 248 ARG B O 1
ATOM 4214 N N . GLN B 1 249 ? -12.273 5.414 -13 1 78.56 249 GLN B N 1
ATOM 4215 C CA . GLN B 1 249 ? -13.586 5.812 -12.508 1 78.56 249 GLN B CA 1
ATOM 4216 C C . GLN B 1 249 ? -13.5 7.102 -11.695 1 78.56 249 GLN B C 1
ATOM 4218 O O . GLN B 1 249 ? -14.391 7.953 -11.781 1 78.56 249 GLN B O 1
ATOM 4223 N N . PHE B 1 250 ? -12.398 7.293 -10.953 1 75.44 250 PHE B N 1
ATOM 4224 C CA . PHE B 1 250 ? -12.367 8.414 -10.023 1 75.44 250 PHE B CA 1
ATOM 4225 C C . PHE B 1 250 ? -11.25 9.383 -10.391 1 75.44 250 PHE B C 1
ATOM 4227 O O . PHE B 1 250 ? -10.992 10.344 -9.664 1 75.44 250 PHE B O 1
ATOM 4234 N N . ASP B 1 251 ? -10.57 9.141 -11.484 1 79.12 251 ASP B N 1
ATOM 4235 C CA . ASP B 1 251 ? -9.5 9.984 -12.008 1 79.12 251 ASP B CA 1
ATOM 4236 C C . ASP B 1 251 ? -8.391 10.164 -10.977 1 79.12 251 ASP B C 1
ATOM 4238 O O . ASP B 1 251 ? -7.961 11.289 -10.703 1 79.12 251 ASP B O 1
ATOM 4242 N N . TYR B 1 252 ? -8.055 9.125 -10.375 1 83.5 252 TYR B N 1
ATOM 4243 C CA . TYR B 1 252 ? -6.941 9.094 -9.438 1 83.5 252 TYR B CA 1
ATOM 4244 C C . TYR B 1 252 ? -5.641 8.719 -10.141 1 83.5 252 TYR B C 1
ATOM 4246 O O . TYR B 1 252 ? -5.621 7.824 -10.984 1 83.5 252 TYR B O 1
ATOM 4254 N N . HIS B 1 253 ? -4.668 9.477 -9.789 1 86.5 253 HIS B N 1
ATOM 4255 C CA . HIS B 1 253 ? -3.34 9.195 -10.328 1 86.5 253 HIS B CA 1
ATOM 4256 C C . HIS B 1 253 ? -2.34 8.922 -9.211 1 86.5 253 HIS B C 1
ATOM 4258 O O . HIS B 1 253 ? -2.451 9.492 -8.117 1 86.5 253 HIS B O 1
ATOM 4264 N N . ILE B 1 254 ? -1.428 8.07 -9.586 1 90 254 ILE B N 1
ATOM 4265 C CA . ILE B 1 254 ? -0.337 7.805 -8.656 1 90 254 ILE B CA 1
ATOM 4266 C C . ILE B 1 254 ? 0.843 8.727 -8.961 1 90 254 ILE B C 1
ATOM 4268 O O . ILE B 1 254 ? 1.381 8.703 -10.07 1 90 254 ILE B O 1
ATOM 4272 N N . TYR B 1 255 ? 1.201 9.539 -8.039 1 92.44 255 TYR B N 1
ATOM 4273 C CA . TYR B 1 255 ? 2.41 10.352 -8.133 1 92.44 255 TYR B CA 1
ATOM 4274 C C . TYR B 1 255 ? 3.555 9.719 -7.352 1 92.44 255 TYR B C 1
ATOM 4276 O O . TYR B 1 255 ? 3.332 9.109 -6.301 1 92.44 255 TYR B O 1
ATOM 4284 N N . SER B 1 256 ? 4.754 9.883 -7.906 1 95.56 256 SER B N 1
ATOM 4285 C CA . SER B 1 256 ? 5.891 9.195 -7.297 1 95.56 256 SER B CA 1
ATOM 4286 C C . SER B 1 256 ? 7.133 10.086 -7.297 1 95.56 256 SER B C 1
ATOM 4288 O O . SER B 1 256 ? 7.316 10.898 -8.203 1 95.56 256 SER B O 1
ATOM 4290 N N . LEU B 1 257 ? 7.867 10.016 -6.254 1 96.69 257 LEU B N 1
ATOM 4291 C CA . LEU B 1 257 ? 9.211 10.562 -6.09 1 96.69 257 LEU B CA 1
ATOM 4292 C C . LEU B 1 257 ? 10.211 9.469 -5.734 1 96.69 257 LEU B C 1
ATOM 4294 O O . LEU B 1 257 ? 10.07 8.805 -4.703 1 96.69 257 LEU B O 1
ATOM 4298 N N . SER B 1 258 ? 11.242 9.266 -6.617 1 94.81 258 SER B N 1
ATOM 4299 C CA . SER B 1 258 ? 12.109 8.117 -6.387 1 94.81 258 SER B CA 1
ATOM 4300 C C . SER B 1 258 ? 13.562 8.438 -6.723 1 94.81 258 SER B C 1
ATOM 4302 O O . SER B 1 258 ? 13.836 9.445 -7.383 1 94.81 258 SER B O 1
ATOM 4304 N N . ASP B 1 259 ? 14.414 7.672 -6.16 1 91.44 259 ASP B N 1
ATOM 4305 C CA . ASP B 1 259 ? 15.836 7.656 -6.496 1 91.44 259 ASP B CA 1
ATOM 4306 C C . ASP B 1 259 ? 16.469 9.023 -6.246 1 91.44 259 ASP B C 1
ATOM 4308 O O . ASP B 1 259 ? 16.391 9.562 -5.145 1 91.44 259 ASP B O 1
ATOM 4312 N N . ASP B 1 260 ? 17.109 9.609 -7.316 1 93.44 260 ASP B N 1
ATOM 4313 C CA . ASP B 1 260 ? 17.875 10.836 -7.117 1 93.44 260 ASP B CA 1
ATOM 4314 C C . ASP B 1 260 ? 16.953 11.984 -6.691 1 93.44 260 ASP B C 1
ATOM 4316 O O . ASP B 1 260 ? 17.266 12.711 -5.746 1 93.44 260 ASP B O 1
ATOM 4320 N N . PRO B 1 261 ? 15.844 12.086 -7.285 1 95.12 261 PRO B N 1
ATOM 4321 C CA . PRO B 1 261 ? 14.961 13.18 -6.852 1 95.12 261 PRO B CA 1
ATOM 4322 C C . PRO B 1 261 ? 14.547 13.055 -5.387 1 95.12 261 PRO B C 1
ATOM 4324 O O . PRO B 1 261 ? 14.453 14.055 -4.68 1 95.12 261 PRO B O 1
ATOM 4327 N N . LEU B 1 262 ? 14.328 11.859 -4.961 1 96.81 262 LEU B N 1
ATOM 4328 C CA . LEU B 1 262 ? 13.969 11.648 -3.562 1 96.81 262 LEU B CA 1
ATOM 4329 C C . LEU B 1 262 ? 15.133 12 -2.643 1 96.81 262 LEU B C 1
ATOM 4331 O O . LEU B 1 262 ? 14.938 12.648 -1.615 1 96.81 262 LEU B O 1
ATOM 4335 N N . GLU B 1 263 ? 16.297 11.586 -3 1 96.12 263 GLU B N 1
ATOM 4336 C CA . GLU B 1 263 ? 17.484 11.906 -2.207 1 96.12 263 GLU B CA 1
ATOM 4337 C C . GLU B 1 263 ? 17.672 13.414 -2.09 1 96.12 263 GLU B C 1
ATOM 4339 O O . GLU B 1 263 ? 17.953 13.922 -1.001 1 96.12 263 GLU B O 1
ATOM 4344 N N . LYS B 1 264 ? 17.484 14.07 -3.168 1 96 264 LYS B N 1
ATOM 4345 C CA . LYS B 1 264 ? 17.625 15.531 -3.178 1 96 264 LYS B CA 1
ATOM 4346 C C . LYS B 1 264 ? 16.547 16.188 -2.311 1 96 264 LYS B C 1
ATOM 4348 O O . LYS B 1 264 ? 16.844 17.109 -1.549 1 96 264 LYS B O 1
ATOM 4353 N N . PHE B 1 265 ? 15.391 15.688 -2.469 1 96.94 265 PHE B N 1
ATOM 4354 C CA . PHE B 1 265 ? 14.273 16.234 -1.695 1 96.94 265 PHE B CA 1
ATOM 4355 C C . PHE B 1 265 ? 14.539 16.078 -0.201 1 96.94 265 PHE B C 1
ATOM 4357 O O . PHE B 1 265 ? 14.336 17.031 0.564 1 96.94 265 PHE B O 1
ATOM 4364 N N . VAL B 1 266 ? 15.031 14.953 0.25 1 95.56 266 VAL B N 1
ATOM 4365 C CA . VAL B 1 266 ? 15.234 14.617 1.655 1 95.56 266 VAL B CA 1
ATOM 4366 C C . VAL B 1 266 ? 16.422 15.406 2.209 1 95.56 266 VAL B C 1
ATOM 4368 O O . VAL B 1 266 ? 16.359 15.922 3.326 1 95.56 266 VAL B O 1
ATOM 4371 N N . HIS B 1 267 ? 17.453 15.586 1.461 1 95.06 267 HIS B N 1
ATOM 4372 C CA . HIS B 1 267 ? 18.703 16.109 2.016 1 95.06 267 HIS B CA 1
ATOM 4373 C C . HIS B 1 267 ? 18.859 17.594 1.706 1 95.06 267 HIS B C 1
ATOM 4375 O O . HIS B 1 267 ? 19.484 18.344 2.467 1 95.06 267 HIS B O 1
ATOM 4381 N N . GLU B 1 268 ? 18.188 18.062 0.631 1 93 268 GLU B N 1
ATOM 4382 C CA . GLU B 1 268 ? 18.5 19.422 0.184 1 93 268 GLU B CA 1
ATOM 4383 C C . GLU B 1 268 ? 17.312 20.344 0.377 1 93 268 GLU B C 1
ATOM 4385 O O . GLU B 1 268 ? 17.469 21.578 0.391 1 93 268 GLU B O 1
ATOM 4390 N N . HIS B 1 269 ? 16.172 19.844 0.468 1 91.62 269 HIS B N 1
ATOM 4391 C CA . HIS B 1 269 ? 14.992 20.688 0.641 1 91.62 269 HIS B CA 1
ATOM 4392 C C . HIS B 1 269 ? 14.75 21 2.113 1 91.62 269 HIS B C 1
ATOM 4394 O O . HIS B 1 269 ? 14.703 20.094 2.945 1 91.62 269 HIS B O 1
ATOM 4400 N N . ASP B 1 270 ? 14.617 22.281 2.441 1 88.81 270 ASP B N 1
ATOM 4401 C CA . ASP B 1 270 ? 14.227 22.703 3.783 1 88.81 270 ASP B CA 1
ATOM 4402 C C . ASP B 1 270 ? 12.734 23.031 3.838 1 88.81 270 ASP B C 1
ATOM 4404 O O . ASP B 1 270 ? 12.297 24.047 3.299 1 88.81 270 ASP B O 1
ATOM 4408 N N . PRO B 1 271 ? 11.969 22.203 4.535 1 87 271 PRO B N 1
ATOM 4409 C CA . PRO B 1 271 ? 10.516 22.422 4.543 1 87 271 PRO B CA 1
ATOM 4410 C C . PRO B 1 271 ? 10.094 23.5 5.547 1 87 271 PRO B C 1
ATOM 4412 O O . PRO B 1 271 ? 8.922 23.875 5.586 1 87 271 PRO B O 1
ATOM 4415 N N . PHE B 1 272 ? 11.047 24.016 6.344 1 85.69 272 PHE B N 1
ATOM 4416 C CA . PHE B 1 272 ? 10.703 24.922 7.438 1 85.69 272 PHE B CA 1
ATOM 4417 C C . PHE B 1 272 ? 10.969 26.375 7.043 1 85.69 272 PHE B C 1
ATOM 4419 O O . PHE B 1 272 ? 11.172 27.234 7.906 1 85.69 272 PHE B O 1
ATOM 4426 N N . THR B 1 273 ? 10.93 26.656 5.797 1 79.5 273 THR B N 1
ATOM 4427 C CA . THR B 1 273 ? 11.391 27.969 5.352 1 79.5 273 THR B CA 1
ATOM 4428 C C . THR B 1 273 ? 10.211 28.906 5.086 1 79.5 273 THR B C 1
ATOM 4430 O O . THR B 1 273 ? 10.398 30.109 4.879 1 79.5 273 THR B O 1
ATOM 4433 N N . LYS B 1 274 ? 9 28.344 5.102 1 79.44 274 LYS B N 1
ATOM 4434 C CA . LYS B 1 274 ? 7.875 29.234 4.816 1 79.44 274 LYS B CA 1
ATOM 4435 C C . LYS B 1 274 ? 7.68 30.25 5.938 1 79.44 274 LYS B C 1
ATOM 4437 O O . LYS B 1 274 ? 7.543 29.875 7.105 1 79.44 274 LYS B O 1
ATOM 4442 N N . PRO B 1 275 ? 7.77 31.484 5.57 1 77.31 275 PRO B N 1
ATOM 4443 C CA . PRO B 1 275 ? 7.547 32.5 6.594 1 77.31 275 PRO B CA 1
ATOM 4444 C C . PRO B 1 275 ? 6.105 32.531 7.102 1 77.31 275 PRO B C 1
ATOM 4446 O O . PRO B 1 275 ? 5.18 32.219 6.352 1 77.31 275 PRO B O 1
ATOM 4449 N N . ASN B 1 276 ? 5.961 32.562 8.43 1 75.06 276 ASN B N 1
ATOM 4450 C CA . ASN B 1 276 ? 4.609 32.719 8.953 1 75.06 276 ASN B CA 1
ATOM 4451 C C . ASN B 1 276 ? 4.496 33.969 9.82 1 75.06 276 ASN B C 1
ATOM 4453 O O . ASN B 1 276 ? 5.441 34.344 10.516 1 75.06 276 ASN B O 1
ATOM 4457 N N . ASP B 1 277 ? 3.48 34.812 9.492 1 76.56 277 ASP B N 1
ATOM 4458 C CA . ASP B 1 277 ? 3.287 36.125 10.102 1 76.56 277 ASP B CA 1
ATOM 4459 C C . ASP B 1 277 ? 3.033 36.031 11.602 1 76.56 277 ASP B C 1
ATOM 4461 O O . ASP B 1 277 ? 3.168 37 12.336 1 76.56 277 ASP B O 1
ATOM 4465 N N . LEU B 1 278 ? 2.836 34.875 12.016 1 79.81 278 LEU B N 1
ATOM 4466 C CA . LEU B 1 278 ? 2.441 34.719 13.414 1 79.81 278 LEU B CA 1
ATOM 4467 C C . LEU B 1 278 ? 3.633 34.312 14.273 1 79.81 278 LEU B C 1
ATOM 4469 O O . LEU B 1 278 ? 3.521 34.25 15.5 1 79.81 278 LEU B O 1
ATOM 4473 N N . GLY B 1 279 ? 4.789 34.156 13.656 1 79.12 279 GLY B N 1
ATOM 4474 C CA . GLY B 1 279 ? 5.984 33.781 14.406 1 79.12 279 GLY B CA 1
ATOM 4475 C C . GLY B 1 279 ? 5.879 32.438 15.062 1 79.12 279 GLY B C 1
ATOM 4476 O O . GLY B 1 279 ? 6.484 32.188 16.109 1 79.12 279 GLY B O 1
ATOM 4477 N N . LEU B 1 280 ? 5.055 31.625 14.531 1 86.19 280 LEU B N 1
ATOM 4478 C CA . LEU B 1 280 ? 4.93 30.281 15.078 1 86.19 280 LEU B CA 1
ATOM 4479 C C . LEU B 1 280 ? 6.234 29.5 14.93 1 86.19 280 LEU B C 1
ATOM 4481 O O . LEU B 1 280 ? 6.859 29.531 13.867 1 86.19 280 LEU B O 1
ATOM 4485 N N . ASP B 1 281 ? 6.656 28.953 16.125 1 90.25 281 ASP B N 1
ATOM 4486 C CA . ASP B 1 281 ? 7.785 28.031 16.062 1 90.25 281 ASP B CA 1
ATOM 4487 C C . ASP B 1 281 ? 7.344 26.641 15.609 1 90.25 281 ASP B C 1
ATOM 4489 O O . ASP B 1 281 ? 6.52 26 16.266 1 90.25 281 ASP B O 1
ATOM 4493 N N . ILE B 1 282 ? 7.859 26.219 14.492 1 90.75 282 ILE B N 1
ATOM 4494 C CA . ILE B 1 282 ? 7.492 24.906 13.953 1 90.75 282 ILE B CA 1
ATOM 4495 C C . ILE B 1 282 ? 8.711 23.984 13.953 1 90.75 282 ILE B C 1
ATOM 4497 O O . ILE B 1 282 ? 9.758 24.344 13.406 1 90.75 282 ILE B O 1
ATOM 4501 N N . ASP B 1 283 ? 8.586 22.797 14.617 1 90.94 283 ASP B N 1
ATOM 4502 C CA . ASP B 1 283 ? 9.695 21.844 14.656 1 90.94 283 ASP B CA 1
ATOM 4503 C C . ASP B 1 283 ? 9.203 20.406 14.438 1 90.94 283 ASP B C 1
ATOM 4505 O O . ASP B 1 283 ? 7.996 20.172 14.305 1 90.94 283 ASP B O 1
ATOM 4509 N N . SER B 1 284 ? 10.117 19.547 14.156 1 90.81 284 SER B N 1
ATOM 4510 C CA . SER B 1 284 ? 9.82 18.141 13.969 1 90.81 284 SER B CA 1
ATOM 4511 C C . SER B 1 284 ? 10.531 17.281 15.016 1 90.81 284 SER B C 1
ATOM 4513 O O . SER B 1 284 ? 11.734 17.438 15.234 1 90.81 284 SER B O 1
ATOM 4515 N N . LEU B 1 285 ? 9.75 16.406 15.594 1 86.56 285 LEU B N 1
ATOM 4516 C CA . LEU B 1 285 ? 10.273 15.477 16.594 1 86.56 285 LEU B CA 1
ATOM 4517 C C . LEU B 1 285 ? 10.359 14.062 16.016 1 86.56 285 LEU B C 1
ATOM 4519 O O . LEU B 1 285 ? 10.375 13.086 16.766 1 86.56 285 LEU B O 1
ATOM 4523 N N . MET B 1 286 ? 10.367 14.039 14.68 1 85.88 286 MET B N 1
ATOM 4524 C CA . MET B 1 286 ? 10.43 12.734 14.031 1 85.88 286 MET B CA 1
ATOM 4525 C C . MET B 1 286 ? 11.859 12.227 13.969 1 85.88 286 MET B C 1
ATOM 4527 O O . MET B 1 286 ? 12.805 13.016 13.969 1 85.88 286 MET B O 1
#

InterPro domains:
  IPR000182 GNAT domain [PF00583] (137-243)
  IPR000182 GNAT domain [PS51186] (105-267)
  IPR016181 Acyl-CoA N-acyltransferase [SSF55729] (105-253)
  IPR051016 Diverse Substrate Acetyltransferase [PTHR10545] (105-266)

Nearest PDB structures (foldseek):
  2q4v-assembly1_B  TM=8.957E-01  e=1.552E-16  Homo sapiens
  3bj7-assembly2_C  TM=8.636E-01  e=5.656E-16  Mus musculus
  2q4v-assembly1_A  TM=8.872E-01  e=1.938E-15  Homo sapiens
  3bj8-assembly2_C  TM=8.789E-01  e=1.713E-15  Mus musculus
  2b3u-assembly1_B  TM=8.905E-01  e=7.987E-15  Homo sapiens

Sequence (572 aa):
MVPGSTRRFLYGLIRGLPSQASPKTSASSSSSSSSPSSSMAMSMRASEGRRWSSTQSPPPPAPLLTSTRSILTIHSEKPSIDREEAQRKQLTDSSILSPEQATKISLRSARPDDCGEIMKLLRDFAEWEDSLDKLEITEEDLLRDGFGETPFYRCVVAEAQGRDNIASLVAYGMYNFIYCAWKGRMVTFEDIYVHQAYRGFGLGAIVLHQVSKHAYNLGCRRVTGYVDDNDANLPRWYQGYGFVDFSRQFDYHIYSLSDDPLEKFVHEHDPFTKPNDLGLDIDSLMMVPGSTRRFLYGLIRGLPSQASPKTSASSSSSSSSPSSSMAMSMRASEGRRWSSTQSPPPPAPLLTSTRSILTIHSEKPSIDREEAQRKQLTDSSILSPEQATKISLRSARPDDCGEIMKLLRDFAEWEDSLDKLEITEEDLLRDGFGETPFYRCVVAEAQGRDNIASLVAYGMYNFIYCAWKGRMVTFEDIYVHQAYRGFGLGAIVLHQVSKHAYNLGCRRVTGYVDDNDANLPRWYQGYGFVDFSRQFDYHIYSLSDDPLEKFVHEHDPFTKPNDLGLDIDSLM

pLDDT: mean 70.33, std 32.05, range [15.77, 98.56]

Foldseek 3Di:
DDLPDDDPPPDPPPDFPPPDPPPDDDDDDYDDDDDDDDDPPDDPPPDDDPDPDPDDDPPDDDDDPPPPPPPPCPPPPPCDPVVVVVVVVVCVVDPADFPVFFDDKDKDWDDLVCLVLVVVQVCVVCVVVVRNVVDDDDSVNCNCQDPHPHHQKTKMWIWTAGPPGDIHTFKMWIKGWDADPVQGIEIETDDTDGHPSCPPVCVSVVNVVVVVVVSVVVPHDYYYYDDDVVPVVPVVVCVVVPDDDSCVSNVDDDDDDDDPRVVCCVPPDDPPPRDDPVPDDDDDPD/DDQDDDPPPPPPPPDPPPPDPPPDDPDDDDDDDDDDDDDPPDDPDPDDDPDPDPDDDPPDDDDDPPPPPPPPCPPPPPCDPVNVVVVVVVCVVDPADFPVQFDDKDKDWDDLVCLVLVVVQVCVVCVVVVRNVVDDDDSVNCNCQDPHPHHQKTKMWIKTAGPPRDIHTFKMWIKGWDADPVQGIEIETDDTDGHPSCPPVCVSVVNVVVVVVVSVVVPHDYYYYDDDVVPVVPVVVCVVVPDDDPCVSNVDDDDDDDDPRVVCCVPPDDPPPDDDPVPDDDDDPD

Secondary structure (DSSP, 8-state):
---GGGGGSGGGSTT-------------------------------------------PPPP------------------HHHHHHHHHHGGG--SPPGGGEEEEEEEE--GGGHHHHHHHHHHHHHHTT-GGG----HHHHHHHHHSSS-S-EEEEEEEEEGGG-EEEEEEEEEEEEEETTTEEEEEEEEEEE-GGGTTSSHHHHHHHHHHHHHHHTT--EEEEEEETTSTHHHHHHHTTT-EEHHHHHTEEEEEEEHHHHHHHHHH--TT----TT--EEEE--/----GGGGGGGGGGG------------------------------------------PPPPP------------------HHHHHHHHHHGGG--SPPGGGEEEEEEEE--GGGHHHHHHHHHHHHHHTT-GGG----HHHHHHHHHSSS-S-EEEEEEEEEGGG-EEEEEEEEEEEEEETTTEEEEEEEEEEE-GGGTTSSHHHHHHHHHHHHHHHTT--EEEEEEETTSTHHHHHHHTTT-EEHHHHHTEEEEEEEHHHHHHHHHH--TT----TT--EEEE--

Organism: Strongylocentrotus purpuratus (NCBI:txid7668)

Radius of gyration: 33.72 Å; Cα contacts (8 Å, |Δi|>4): 844; chains: 2; bounding box: 46×132×99 Å

Solvent-accessible surface area (backbone atoms only — not comparable to full-atom values): 33924 Å² total; per-residue (Å²): 135,86,79,68,75,58,51,66,71,25,78,61,72,74,75,75,76,79,79,81,82,73,80,77,76,80,84,77,83,85,85,90,86,80,84,86,79,84,73,83,72,77,81,81,77,81,80,82,81,81,77,78,77,77,66,78,70,74,77,79,78,78,80,76,81,73,76,78,70,80,70,77,75,73,75,74,72,64,80,48,75,63,53,56,57,53,51,54,60,66,58,56,76,51,90,51,73,50,66,90,54,33,56,33,33,40,31,30,69,60,51,72,86,42,28,62,58,52,44,50,50,51,49,52,49,24,50,76,43,74,30,52,89,61,53,67,58,49,48,67,52,47,37,53,36,45,63,44,96,71,51,31,36,45,45,35,30,31,35,33,31,34,72,92,80,41,69,25,73,46,31,40,33,33,32,25,61,29,51,40,91,33,72,33,43,26,37,34,45,66,45,76,50,59,39,76,83,54,55,71,51,36,55,66,52,33,48,54,46,51,51,50,36,53,40,39,74,74,59,26,51,36,42,34,33,74,40,36,65,76,14,77,43,37,59,53,57,43,38,73,68,60,32,39,58,45,22,76,73,59,46,46,35,38,32,34,29,43,56,68,56,37,52,44,44,53,75,67,52,71,53,82,68,57,75,50,98,77,64,60,43,74,49,72,69,110,140,84,90,71,60,64,46,68,75,24,74,62,72,75,72,77,75,77,77,79,81,72,75,78,78,80,78,83,82,87,83,89,83,81,83,86,79,84,73,80,73,76,81,80,77,81,79,83,81,80,77,79,77,80,67,78,70,73,76,79,77,76,80,76,81,73,75,75,69,80,67,76,73,73,74,74,71,65,80,46,73,62,52,56,56,52,51,52,60,66,57,56,76,50,90,52,72,50,67,89,52,34,57,34,33,40,30,30,69,60,51,73,86,41,28,61,58,51,44,50,52,49,49,52,50,24,50,75,49,75,34,52,88,62,53,68,57,50,48,66,50,46,37,50,37,45,63,43,98,71,50,32,38,46,46,34,30,30,35,33,32,34,72,92,81,39,67,25,72,48,30,42,35,32,31,24,60,29,51,41,93,34,72,33,42,26,3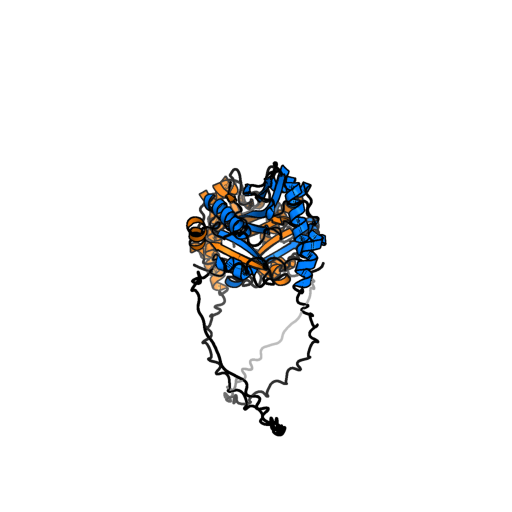6,34,44,65,45,73,47,59,39,77,84,56,52,69,51,37,58,67,52,34,49,54,47,52,51,49,36,54,40,40,76,73,58,26,52,34,42,33,34,73,41,28,65,82,18,76,45,31,58,53,56,44,40,73,67,58,33,37,60,45,22,74,74,64,46,45,35,40,33,36,30,45,55,69,56,36,54,45,44,54,76,68,53,70,52,83,67,55,74,50,97,77,65,60,42,73,48,71,70,111